Protein 8Q5J (pdb70)

Solvent-accessible surface area: 16264 Å² total; per-residue (Å²): 134,106,23,1,20,9,100,56,106,43,2,43,65,71,5,20,78,72,4,39,136,0,26,163,89,67,49,22,19,147,8,96,79,35,13,22,1,0,0,34,34,100,13,0,9,142,9,10,131,42,134,19,15,2,5,67,116,18,134,35,38,35,0,50,25,7,36,53,0,15,74,0,25,30,60,112,46,8,46,76,6,52,163,12,3,74,159,23,19,54,87,152,15,8,112,94,15,27,153,37,0,87,64,16,0,51,55,12,0,54,113,10,108,149,52,112,9,52,28,44,0,4,51,21,0,0,2,70,0,0,3,46,0,8,1,82,6,1,33,28,140,60,77,84,48,94,9,1,42,119,33,5,52,46,3,2,34,21,66,4,27,12,33,59,125,144,28,29,159,32,0,61,109,2,7,63,60,0,6,106,8,0,97,125,23,15,57,90,19,100,83,203,104,36,170,7,0,0,18,15,2,16,46,3,45,97,122,68,102,9,76,70,79,8,0,1,25,5,0,5,13,15,1,8,67,13,2,29,37,9,16,6,2,0,1,20,0,0,68,8,4,22,88,80,96,104,2,8,35,6,0,89,88,74,79,139,19,47,70,4,0,7,5,0,3,6,0,15,15,1,7,45,4,4,31,41,21,27,1,60,96,103,8,111,5,57,162,48,78,0,60,51,52,42,19,0,0,0,0,3,3,0,0,0,23,3,76,135,56,6,78,98,19,95,60,23,54,37,97,25,106,132,38,2,66,56,16,6,18,29,22,24,38,83,31,13,52,32,22,60,59,15,14,61,20,4,0,42,6,0,0,4,2,0,2,100,81,21,81,5,9,64,57,40,36,155,17,39,108,29,34,6,6,23,2,20,10,6,45,84,0,33,0,97,9,166

Nearest PDB structures (foldseek):
  8q5j-assembly1_A  TM=1.003E+00  e=3.230E-65  Streptomyces scabiei
  2wiv-assembly1_A  TM=9.732E-01  e=3.817E-35  Rhodococcus
  3ejb-assembly2_D  TM=9.139E-01  e=1.635E-27  Bacillus subtilis
  3ejb-assembly4_H  TM=9.217E-01  e=3.614E-26  Bacillus subtilis
  3buj-assembly1_A  TM=8.946E-01  e=4.585E-26  Micromonospora echinospora

InterPro domains:
  IPR001128 Cytochrome P450 [PF00067] (273-371)
  IPR002397 Cytochrome P450, B-class [PR00359] (85-96)
  IPR002397 Cytochrome P450, B-class [PR00359] (192-214)
  IPR002397 Cytochrome P450, B-class [PR00359] (272-283)
  IPR002397 Cytochrome P450, B-class [PR00359] (289-316)
  IPR002397 Cytochrome P450, B-class [PR00359] (317-332)
  IPR002397 Cytochrome P450, B-class [PR00359] (340-349)
  IPR002397 Cytochrome P450, B-class [PR00359] (349-360)
  IPR017972 Cytochrome P450, conserved site [PS00086] (342-351)
  IPR036396 Cytochrome P450 superfamily [G3DSA:1.10.630.10] (8-398)
  IPR036396 Cytochrome P450 superfamily [SSF48264] (16-398)

Organism: Streptomyces scabiei (NCBI:txid1930)

Radius of gyration: 20.54 Å; Cα contacts (8 Å, |Δi|>4): 647; chains: 1; bounding box: 56×46×61 Å

Sequence (386 aa):
EDLLPFRDPGFRADPYPYYARLRQEHPVYRHPVGLYVVSHYEDVARLIRNPSLSVQQLDFGPAAPIHHTMLGKDAPDHTRLRRITNRWFTPKAVEEWSKVMRACCVEAVLDEVEKGDGTLDAADGLSLKCTFETTCHIFGIEPTEMDAIQ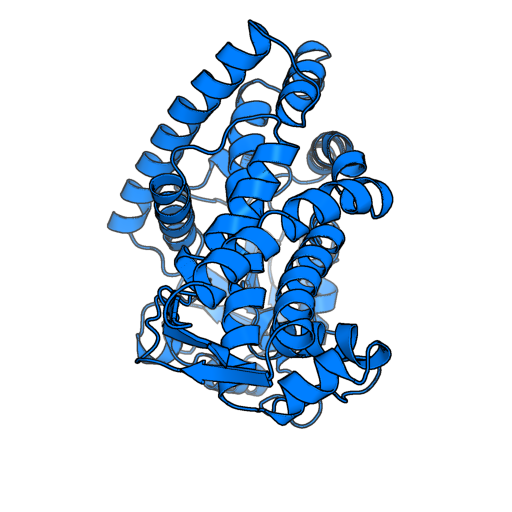RKTYEIGLSLGPGGNDEEARATTEAFAWFAEHIRRLVADKRARPGEGLIDAFIAAQDEGRMTEEEVVYSIFLFFAVGHLDVKHLINHGIWLMTQRPELFAAYRDEPEARPGIINEILRIDTPESMVVRLTTQDTVIGDTTVPAGEALALLIASANRDPEVFADPDTFDHTRPLAASQHLAFGSGMHGCAGQVLARAEADIVFSSIVNRFSGVELAGEPAYAHTEFLRTITHLPVRFR

Foldseek 3Di:
DVLQPFFDPVCLVPVQVSLVVCVVPPCFDQDPLFATEHFALVLLQVVLADLQWAQQPDCLQLVNLCCLALLRGHPPLVVLRLVLCLVCADLVNLVVLLVQLLVQQLVLVVVCVVDQQKDFCQVSPQQVSLLCSLCVQQPHGDDPSVLLVVLLVLLVLSNDSPRDDVSSVSNNVSLVVQLVVQVVVLVVCVVPPDDHSLNSLVVCVVVVSHPPSSSSVNSSVSSNVSRQLLSVLQQQLQVVQQVCVVSLVCLAPPVVLLLLSSLLSCLQAQFFQWDKTFGQAFDDRPPDTDHHGGMYTSGLNSNSQHCVVPPVSNDRDSPDPPSNVSRQSQHDHSPRHSNVSNSSSSSSSNSNSQSVPFVGKHFPDDWDWDGGSTGTGTPTTMMGTD

Structure (mmCIF, N/CA/C/O backbone):
data_8Q5J
#
_entry.id   8Q5J
#
_cell.length_a   121.270
_cell.length_b   46.890
_cell.length_c   75.730
_cell.angle_alpha   90.00
_cell.angle_beta   90.00
_cell.angle_gamma   90.00
#
_symmetry.space_group_name_H-M   'P 21 21 2'
#
loop_
_entity.id
_entity.type
_entity.pdbx_description
1 polymer 'Cytochrome P450 107B1'
2 non-polymer 'PROTOPORPHYRIN IX CONTAINING FE'
3 non-polymer 'MAGNESIUM ION'
4 water water
#
loop_
_atom_site.group_PDB
_atom_site.id
_atom_site.type_symbol
_atom_site.label_atom_id
_atom_site.label_alt_id
_atom_site.label_comp_id
_atom_site.label_asym_id
_atom_site.label_entity_id
_atom_site.label_seq_id
_atom_site.pdbx_PDB_ins_code
_atom_site.Cartn_x
_atom_site.Cartn_y
_atom_site.Cartn_z
_atom_site.occupancy
_atom_site.B_iso_or_equiv
_atom_site.auth_seq_id
_atom_site.auth_comp_id
_atom_site.auth_asym_id
_atom_site.auth_atom_id
_atom_site.pdbx_PDB_model_num
ATOM 1 N N . GLU A 1 13 ? 9.642 18.054 -32.527 1.00 60.08 13 GLU A N 1
ATOM 2 C CA . GLU A 1 13 ? 8.872 17.540 -31.372 1.00 44.42 13 GLU A CA 1
ATOM 3 C C . GLU A 1 13 ? 7.748 16.657 -31.885 1.00 43.06 13 GLU A C 1
ATOM 4 O O . GLU A 1 13 ? 7.984 15.469 -32.058 1.00 29.49 13 GLU A O 1
ATOM 10 N N . ASP A 1 14 ? 6.572 17.255 -32.078 1.00 43.91 14 ASP A N 1
ATOM 11 C CA . ASP A 1 14 ? 5.371 16.540 -32.587 1.00 42.33 14 ASP A CA 1
ATOM 12 C C . ASP A 1 14 ? 5.177 15.182 -31.901 1.00 30.53 14 ASP A C 1
ATOM 13 O O . ASP A 1 14 ? 4.813 15.193 -30.734 1.00 28.23 14 ASP A O 1
ATOM 18 N N . LEU A 1 15 ? 5.367 14.070 -32.619 1.00 26.81 15 LEU A N 1
ATOM 19 C CA . LEU A 1 15 ? 4.999 12.774 -31.979 1.00 24.60 15 LEU A CA 1
ATOM 20 C C . LEU A 1 15 ? 6.125 12.243 -31.087 1.00 22.27 15 LEU A C 1
ATOM 21 O O . LEU A 1 15 ? 5.908 11.243 -30.425 1.00 21.55 15 LEU A O 1
ATOM 26 N N . LEU A 1 16 ? 7.281 12.890 -31.114 1.00 20.79 16 LEU A N 1
ATOM 27 C CA . LEU A 1 16 ? 8.391 12.497 -30.211 1.00 19.97 16 LEU A CA 1
ATOM 28 C C . LEU A 1 16 ? 9.057 13.776 -29.688 1.00 19.91 16 LEU A C 1
ATOM 29 O O . LEU A 1 16 ? 10.127 14.132 -30.173 1.00 21.21 16 LEU A O 1
ATOM 34 N N . PRO A 1 17 ? 8.436 14.474 -28.722 1.00 19.01 17 PRO A N 1
ATOM 35 C CA . PRO A 1 17 ? 8.955 15.757 -28.210 1.00 18.35 17 PRO A CA 1
ATOM 36 C C . PRO A 1 17 ? 10.143 15.504 -27.265 1.00 17.20 17 PRO A C 1
ATOM 37 O O . PRO A 1 17 ? 9.965 15.473 -26.085 1.00 17.67 17 PRO A O 1
ATOM 41 N N . PHE A 1 18 ? 11.339 15.408 -27.837 1.00 18.50 18 PHE A N 1
ATOM 42 C CA . PHE A 1 18 ? 12.549 14.971 -27.088 1.00 18.62 18 PHE A CA 1
ATOM 43 C C . PHE A 1 18 ? 12.814 15.713 -25.773 1.00 20.04 18 PHE A C 1
ATOM 44 O O . PHE A 1 18 ? 13.259 15.076 -24.834 1.00 19.91 18 PHE A O 1
ATOM 52 N N . ARG A 1 19 ? 12.551 17.013 -25.733 1.00 18.58 19 ARG A N 1
ATOM 53 C CA . ARG A 1 19 ? 12.928 17.802 -24.524 1.00 21.65 19 ARG A CA 1
ATOM 54 C C . ARG A 1 19 ? 11.757 17.938 -23.547 1.00 22.72 19 ARG A C 1
ATOM 55 O O . ARG A 1 19 ? 11.959 18.468 -22.467 1.00 22.78 19 ARG A O 1
ATOM 63 N N . ASP A 1 20 ? 10.591 17.443 -23.939 1.00 23.41 20 ASP A N 1
ATOM 64 C CA . ASP A 1 20 ? 9.396 17.554 -23.072 1.00 21.17 20 ASP A CA 1
ATOM 65 C C . ASP A 1 20 ? 9.580 16.698 -21.813 1.00 20.68 20 ASP A C 1
ATOM 66 O O . ASP A 1 20 ? 9.907 15.530 -21.916 1.00 19.18 20 ASP A O 1
ATOM 71 N N . PRO A 1 21 ? 9.350 17.272 -20.621 1.00 21.55 21 PRO A N 1
ATOM 72 C CA . PRO A 1 21 ? 9.511 16.523 -19.382 1.00 22.01 21 PRO A CA 1
ATOM 73 C C . PRO A 1 21 ? 8.584 15.300 -19.253 1.00 20.66 21 PRO A C 1
ATOM 74 O O . PRO A 1 21 ? 8.995 14.320 -18.714 1.00 21.50 21 PRO A O 1
ATOM 78 N N . GLY A 1 22 ? 7.365 15.397 -19.768 1.00 20.36 22 GLY A N 1
ATOM 79 C CA . GLY A 1 22 ? 6.446 14.249 -19.691 1.00 20.87 22 GLY A CA 1
ATOM 80 C C . GLY A 1 22 ? 6.935 13.096 -20.546 1.00 18.21 22 GLY A C 1
ATOM 81 O O . GLY A 1 22 ? 6.898 11.958 -20.097 1.00 20.12 22 GLY A O 1
ATOM 82 N N . PHE A 1 23 ? 7.392 13.422 -21.745 1.00 18.65 23 PHE A N 1
ATOM 83 C CA . PHE A 1 23 ? 7.965 12.402 -22.648 1.00 18.01 23 PHE A CA 1
ATOM 84 C C . PHE A 1 23 ? 9.198 11.747 -22.013 1.00 17.18 23 PHE A C 1
ATOM 85 O O . PHE A 1 23 ? 9.340 10.542 -22.083 1.00 17.68 23 PHE A O 1
ATOM 93 N N . ARG A 1 24 ? 10.064 12.559 -21.425 1.00 17.25 24 ARG A N 1
ATOM 94 C CA . ARG A 1 24 ? 11.317 12.029 -20.833 1.00 17.63 24 ARG A CA 1
ATOM 95 C C . ARG A 1 24 ? 10.998 11.122 -19.636 1.00 18.13 24 ARG A C 1
ATOM 96 O O . ARG A 1 24 ? 11.686 10.133 -19.451 1.00 17.56 24 ARG A O 1
ATOM 104 N N . ALA A 1 25 ? 9.966 11.471 -18.882 1.00 17.88 25 ALA A N 1
ATOM 105 C CA . ALA A 1 25 ? 9.577 10.647 -17.718 1.00 18.94 25 ALA A CA 1
ATOM 106 C C . ALA A 1 25 ? 8.996 9.310 -18.185 1.00 20.66 25 ALA A C 1
ATOM 107 O O . ALA A 1 25 ? 9.320 8.287 -17.588 1.00 20.98 25 ALA A O 1
ATOM 109 N N . ASP A 1 26 ? 8.159 9.353 -19.216 1.00 17.58 26 ASP A N 1
ATOM 110 C CA . ASP A 1 26 ? 7.466 8.129 -19.672 1.00 17.73 26 ASP A CA 1
ATOM 111 C C . ASP A 1 26 ? 7.264 8.194 -21.190 1.00 17.11 26 ASP A C 1
ATOM 112 O O . ASP A 1 26 ? 6.219 8.629 -21.644 1.00 17.63 26 ASP A O 1
ATOM 117 N N . PRO A 1 27 ? 8.276 7.798 -21.969 1.00 16.69 27 PRO A N 1
ATOM 118 C CA . PRO A 1 27 ? 8.172 7.873 -23.418 1.00 16.20 27 PRO A CA 1
ATOM 119 C C . PRO A 1 27 ? 7.430 6.691 -24.049 1.00 17.06 27 PRO A C 1
ATOM 120 O O . PRO A 1 27 ? 7.078 6.762 -25.184 1.00 17.93 27 PRO A O 1
ATOM 124 N N . TYR A 1 28 ? 7.169 5.672 -23.253 1.00 17.54 28 TYR A N 1
ATOM 125 C CA . TYR A 1 28 ? 6.605 4.420 -23.815 1.00 18.20 28 TYR A CA 1
ATOM 126 C C . TYR A 1 28 ? 5.257 4.625 -24.529 1.00 16.21 28 TYR A C 1
ATOM 127 O O . TYR A 1 28 ? 5.089 4.048 -25.588 1.00 16.08 28 TYR A O 1
ATOM 136 N N . PRO A 1 29 ? 4.306 5.423 -24.015 1.00 15.76 29 PRO A N 1
ATOM 137 C CA . PRO A 1 29 ? 3.056 5.617 -24.743 1.00 16.71 29 PRO A CA 1
ATOM 138 C C . PRO A 1 29 ? 3.272 6.347 -26.076 1.00 15.86 29 PRO A C 1
ATOM 139 O O . PRO A 1 29 ? 2.541 6.127 -26.991 1.00 17.06 29 PRO A O 1
ATOM 143 N N . TYR A 1 30 ? 4.311 7.171 -26.130 1.00 16.60 30 TYR A N 1
ATOM 144 C CA . TYR A 1 30 ? 4.618 7.865 -27.406 1.00 16.08 30 TYR A CA 1
ATOM 145 C C . TYR A 1 30 ? 5.119 6.856 -28.437 1.00 15.70 30 TYR A C 1
ATOM 146 O O . TYR A 1 30 ? 4.753 6.953 -29.592 1.00 15.98 30 TYR A O 1
ATOM 155 N N . TYR A 1 31 ? 5.968 5.934 -27.991 1.00 16.62 31 TYR A N 1
ATOM 156 C CA . TYR A 1 31 ? 6.476 4.877 -28.889 1.00 16.07 31 TYR A CA 1
ATOM 157 C C . TYR A 1 31 ? 5.313 4.015 -29.396 1.00 14.97 31 TYR A C 1
ATOM 158 O O . TYR A 1 31 ? 5.284 3.652 -30.554 1.00 16.46 31 TYR A O 1
ATOM 167 N N . ALA A 1 32 ? 4.371 3.731 -28.504 1.00 16.61 32 ALA A N 1
ATOM 168 C CA . ALA A 1 32 ? 3.241 2.861 -28.894 1.00 17.11 32 ALA A CA 1
ATOM 169 C C . ALA A 1 32 ? 2.393 3.528 -29.982 1.00 16.54 32 ALA A C 1
ATOM 170 O O . ALA A 1 32 ? 1.984 2.847 -30.899 1.00 15.29 32 ALA A O 1
ATOM 172 N N . ARG A 1 33 ? 2.133 4.823 -29.827 1.00 16.08 33 ARG A N 1
ATOM 173 C CA . ARG A 1 33 ? 1.384 5.558 -30.871 1.00 17.40 33 ARG A CA 1
ATOM 174 C C . ARG A 1 33 ? 2.157 5.573 -32.198 1.00 17.16 33 ARG A C 1
ATOM 175 O O . ARG A 1 33 ? 1.541 5.449 -33.236 1.00 17.32 33 ARG A O 1
ATOM 183 N N . LEU A 1 34 ? 3.483 5.745 -32.133 1.00 16.27 34 LEU A N 1
ATOM 184 C CA . LEU A 1 34 ? 4.300 5.729 -33.375 1.00 16.89 34 LEU A CA 1
ATOM 185 C C . LEU A 1 34 ? 4.203 4.353 -34.040 1.00 16.85 34 LEU A C 1
ATOM 186 O O . LEU A 1 34 ? 4.036 4.288 -35.243 1.00 16.75 34 LEU A O 1
ATOM 191 N N . ARG A 1 35 ? 4.357 3.303 -33.245 1.00 15.42 35 ARG A N 1
ATOM 192 C CA . ARG A 1 35 ? 4.320 1.947 -33.839 1.00 15.53 35 ARG A CA 1
ATOM 193 C C . ARG A 1 35 ? 2.973 1.754 -34.544 1.00 16.64 35 ARG A C 1
ATOM 194 O O . ARG A 1 35 ? 2.916 1.094 -35.559 1.00 17.88 35 ARG A O 1
ATOM 202 N N . GLN A 1 36 ? 1.921 2.326 -33.983 1.00 16.86 36 GLN A N 1
ATOM 203 C CA . GLN A 1 36 ? 0.584 2.079 -34.575 1.00 18.01 36 GLN A CA 1
ATOM 204 C C . GLN A 1 36 ? 0.379 2.936 -35.825 1.00 17.82 36 GLN A C 1
ATOM 205 O O . GLN A 1 36 ? -0.098 2.405 -36.812 1.00 20.37 36 GLN A O 1
ATOM 211 N N . GLU A 1 37 ? 0.783 4.198 -35.776 1.00 17.48 37 GLU A N 1
ATOM 212 C CA . GLU A 1 37 ? 0.441 5.131 -36.877 1.00 19.53 37 GLU A CA 1
ATOM 213 C C . GLU A 1 37 ? 1.592 5.383 -37.855 1.00 20.24 37 GLU A C 1
ATOM 214 O O . GLU A 1 37 ? 1.304 5.539 -39.038 1.00 21.00 37 GLU A O 1
ATOM 220 N N . HIS A 1 38 ? 2.824 5.441 -37.366 1.00 18.95 38 HIS A N 1
ATOM 221 C CA . HIS A 1 38 ? 3.960 5.828 -38.244 1.00 20.00 38 HIS A CA 1
ATOM 222 C C . HIS A 1 38 ? 5.198 4.986 -37.920 1.00 19.48 38 HIS A C 1
ATOM 223 O O . HIS A 1 38 ? 6.117 5.495 -37.278 1.00 18.99 38 HIS A O 1
ATOM 230 N N . PRO A 1 39 ? 5.239 3.719 -38.366 1.00 20.02 39 PRO A N 1
ATOM 231 C CA . PRO A 1 39 ? 6.364 2.821 -38.074 1.00 22.34 39 PRO A CA 1
ATOM 232 C C . PRO A 1 39 ? 7.689 3.420 -38.563 1.00 19.70 39 PRO A C 1
ATOM 233 O O . PRO A 1 39 ? 8.696 3.108 -38.001 1.00 18.92 39 PRO A O 1
ATOM 237 N N . VAL A 1 40 ? 7.634 4.222 -39.617 1.00 18.01 40 VAL A N 1
ATOM 238 C CA . VAL A 1 40 ? 8.833 4.975 -40.074 1.00 17.72 40 VAL A CA 1
ATOM 239 C C . VAL A 1 40 ? 8.398 6.439 -40.050 1.00 20.33 40 VAL A C 1
ATOM 240 O O . VAL A 1 40 ? 7.627 6.830 -40.919 1.00 23.99 40 VAL A O 1
ATOM 244 N N . TYR A 1 41 ? 8.849 7.176 -39.051 1.00 18.40 41 TYR A N 1
ATOM 245 C CA . TYR A 1 41 ? 8.332 8.543 -38.839 1.00 19.09 41 TYR A CA 1
ATOM 246 C C . TYR A 1 41 ? 9.395 9.578 -39.179 1.00 19.39 41 TYR A C 1
ATOM 247 O O . TYR A 1 41 ? 10.491 9.525 -38.641 1.00 18.84 41 TYR A O 1
ATOM 256 N N . ARG A 1 42 ? 9.036 10.496 -40.067 1.00 21.13 42 ARG A N 1
ATOM 257 C CA . ARG A 1 42 ? 9.974 11.581 -40.437 1.00 24.59 42 ARG A CA 1
ATOM 258 C C . ARG A 1 42 ? 9.884 12.676 -39.375 1.00 26.10 42 ARG A C 1
ATOM 259 O O . ARG A 1 42 ? 8.923 13.437 -39.396 1.00 26.22 42 ARG A O 1
ATOM 267 N N . HIS A 1 43 ? 10.849 12.705 -38.467 1.00 21.63 43 HIS A N 1
ATOM 268 C CA . HIS A 1 43 ? 10.803 13.677 -37.351 1.00 21.63 43 HIS A CA 1
ATOM 269 C C . HIS A 1 43 ? 11.311 15.036 -37.822 1.00 27.27 43 HIS A C 1
ATOM 270 O O . HIS A 1 43 ? 12.241 15.095 -38.622 1.00 25.20 43 HIS A O 1
ATOM 277 N N . PRO A 1 44 ? 10.724 16.139 -37.318 1.00 34.71 44 PRO A N 1
ATOM 278 C CA . PRO A 1 44 ? 11.219 17.484 -37.644 1.00 39.78 44 PRO A CA 1
ATOM 279 C C . PRO A 1 44 ? 12.727 17.754 -37.547 1.00 35.00 44 PRO A C 1
ATOM 280 O O . PRO A 1 44 ? 13.264 18.554 -38.309 1.00 32.87 44 PRO A O 1
ATOM 284 N N . VAL A 1 45 ? 13.417 17.090 -36.615 1.00 28.56 45 VAL A N 1
ATOM 285 C CA . VAL A 1 45 ? 14.858 17.244 -36.457 1.00 25.92 45 VAL A CA 1
ATOM 286 C C . VAL A 1 45 ? 15.647 16.697 -37.669 1.00 23.52 45 VAL A C 1
ATOM 287 O O . VAL A 1 45 ? 16.870 16.855 -37.756 1.00 24.64 45 VAL A O 1
ATOM 291 N N . GLY A 1 46 ? 15.013 15.911 -38.539 1.00 21.74 46 GLY A N 1
ATOM 292 C CA . GLY A 1 46 ? 15.660 15.369 -39.738 1.00 21.78 46 GLY A CA 1
ATOM 293 C C . GLY A 1 46 ? 16.116 13.913 -39.577 1.00 22.77 46 GLY A C 1
ATOM 294 O O . GLY A 1 46 ? 17.160 13.472 -40.100 1.00 29.52 46 GLY A O 1
ATOM 295 N N . LEU A 1 47 ? 15.409 13.190 -38.709 1.00 20.94 47 LEU A N 1
ATOM 296 C CA . LEU A 1 47 ? 15.649 11.765 -38.444 1.00 19.59 47 LEU A CA 1
ATOM 297 C C . LEU A 1 47 ? 14.416 11.015 -38.921 1.00 20.51 47 LEU A C 1
ATOM 298 O O . LEU A 1 47 ? 13.297 11.466 -38.674 1.00 22.75 47 LEU A O 1
ATOM 303 N N . TYR A 1 48 ? 14.635 9.855 -39.525 1.00 17.21 48 TYR A N 1
ATOM 304 C CA . TYR A 1 48 ? 13.591 8.882 -39.723 1.00 17.09 48 TYR A CA 1
ATOM 305 C C . TYR A 1 48 ? 13.616 7.933 -38.524 1.00 17.53 48 TYR A C 1
ATOM 306 O O . TYR A 1 48 ? 14.563 7.169 -38.348 1.00 18.87 48 TYR A O 1
ATOM 315 N N . VAL A 1 49 ? 12.538 7.935 -37.759 1.00 16.32 49 VAL A N 1
ATOM 316 C CA . VAL A 1 49 ? 12.456 7.143 -36.534 1.00 16.52 49 VAL A CA 1
ATOM 317 C C . VAL A 1 49 ? 11.767 5.814 -36.807 1.00 16.63 49 VAL A C 1
ATOM 318 O O . VAL A 1 49 ? 10.635 5.782 -37.313 1.00 17.10 49 VAL A O 1
ATOM 322 N N . VAL A 1 50 ? 12.435 4.723 -36.429 1.00 15.29 50 VAL A N 1
ATOM 323 C CA . VAL A 1 50 ? 12.013 3.377 -36.735 1.00 15.24 50 VAL A CA 1
ATOM 324 C C . VAL A 1 50 ? 11.636 2.695 -35.427 1.00 15.56 50 VAL A C 1
ATOM 325 O O . VAL A 1 50 ? 12.493 2.542 -34.558 1.00 15.42 50 VAL A O 1
ATOM 329 N N . SER A 1 51 ? 10.362 2.299 -35.292 1.00 14.50 51 SER A N 1
ATOM 330 C CA . SER A 1 51 ? 9.833 1.911 -33.984 1.00 14.38 51 SER A CA 1
ATOM 331 C C . SER A 1 51 ? 9.476 0.426 -33.809 1.00 14.35 51 SER A C 1
ATOM 332 O O . SER A 1 51 ? 9.331 -0.024 -32.674 1.00 14.58 51 SER A O 1
ATOM 335 N N . HIS A 1 52 ? 9.289 -0.333 -34.889 1.00 14.30 52 HIS A N 1
ATOM 336 C CA . HIS A 1 52 ? 8.964 -1.755 -34.761 1.00 15.05 52 HIS A CA 1
ATOM 337 C C . HIS A 1 52 ? 10.200 -2.614 -34.541 1.00 16.81 52 HIS A C 1
ATOM 338 O O . HIS A 1 52 ? 11.214 -2.458 -35.197 1.00 16.41 52 HIS A O 1
ATOM 345 N N . TYR A 1 53 ? 10.037 -3.660 -33.730 1.00 15.50 53 TYR A N 1
ATOM 346 C CA . TYR A 1 53 ? 11.080 -4.626 -33.494 1.00 15.75 53 TYR A CA 1
ATOM 347 C C . TYR A 1 53 ? 11.608 -5.201 -34.794 1.00 17.47 53 TYR A C 1
ATOM 348 O O . TYR A 1 53 ? 12.813 -5.197 -35.000 1.00 16.23 53 TYR A O 1
ATOM 357 N N . GLU A 1 54 ? 10.732 -5.658 -35.693 1.00 16.57 54 GLU A N 1
ATOM 358 C CA . GLU A 1 54 ? 11.192 -6.376 -36.878 1.00 22.06 54 GLU A CA 1
ATOM 359 C C . GLU A 1 54 ? 12.091 -5.459 -37.700 1.00 19.47 54 GLU A C 1
ATOM 360 O O . GLU A 1 54 ? 13.136 -5.854 -38.200 1.00 20.56 54 GLU A O 1
ATOM 366 N N . ASP A 1 55 ? 11.716 -4.184 -37.799 1.00 17.81 55 ASP A N 1
ATOM 367 C CA . ASP A 1 55 ? 12.488 -3.254 -38.625 1.00 18.79 55 ASP A CA 1
ATOM 368 C C . ASP A 1 55 ? 13.779 -2.823 -37.936 1.00 16.95 55 ASP A C 1
ATOM 369 O O . ASP A 1 55 ? 14.820 -2.714 -38.585 1.00 19.43 55 ASP A O 1
ATOM 374 N N . VAL A 1 56 ? 13.721 -2.598 -36.623 1.00 17.39 56 VAL A N 1
ATOM 375 C CA . VAL A 1 56 ? 14.921 -2.244 -35.893 1.00 17.06 56 VAL A CA 1
ATOM 376 C C . VAL A 1 56 ? 15.927 -3.383 -35.974 1.00 17.63 56 VAL A C 1
ATOM 377 O O . VAL A 1 56 ? 17.143 -3.149 -36.213 1.00 18.76 56 VAL A O 1
ATOM 381 N N . ALA A 1 57 ? 15.464 -4.611 -35.711 1.00 17.86 57 ALA A N 1
ATOM 382 C CA . ALA A 1 57 ? 16.338 -5.769 -35.723 1.00 19.20 57 ALA A CA 1
ATOM 383 C C . ALA A 1 57 ? 17.032 -5.940 -37.076 1.00 20.24 57 ALA A C 1
ATOM 384 O O . ALA A 1 57 ? 18.237 -6.209 -37.111 1.00 22.71 57 ALA A O 1
ATOM 386 N N . ARG A 1 58 ? 16.318 -5.741 -38.183 1.00 17.80 58 ARG A N 1
ATOM 387 C CA . ARG A 1 58 ? 16.921 -5.898 -39.501 1.00 20.33 58 ARG A CA 1
ATOM 388 C C . ARG A 1 58 ? 17.917 -4.768 -39.760 1.00 20.05 58 ARG A C 1
ATOM 389 O O . ARG A 1 58 ? 19.009 -4.986 -40.276 1.00 20.77 58 ARG A O 1
ATOM 397 N N . LEU A 1 59 ? 17.539 -3.544 -39.440 1.00 18.77 59 LEU A N 1
ATOM 398 C CA . LEU A 1 59 ? 18.360 -2.414 -39.802 1.00 18.83 59 LEU A CA 1
ATOM 399 C C . LEU A 1 59 ? 19.646 -2.380 -38.984 1.00 18.78 59 LEU A C 1
ATOM 400 O O . LEU A 1 59 ? 20.701 -2.000 -39.488 1.00 19.84 59 LEU A O 1
ATOM 405 N N . ILE A 1 60 ? 19.580 -2.751 -37.713 1.00 17.88 60 ILE A N 1
ATOM 406 C CA . ILE A 1 60 ? 20.774 -2.619 -36.899 1.00 17.75 60 ILE A CA 1
ATOM 407 C C . ILE A 1 60 ? 21.822 -3.649 -37.369 1.00 18.53 60 ILE A C 1
ATOM 408 O O . ILE A 1 60 ? 22.978 -3.525 -37.049 1.00 20.14 60 ILE A O 1
ATOM 413 N N . ARG A 1 61 ? 21.438 -4.644 -38.166 1.00 19.32 61 ARG A N 1
ATOM 414 C CA . ARG A 1 61 ? 22.341 -5.628 -38.752 1.00 22.46 61 ARG A CA 1
ATOM 415 C C . ARG A 1 61 ? 22.643 -5.365 -40.216 1.00 24.11 61 ARG A C 1
ATOM 416 O O . ARG A 1 61 ? 23.376 -6.127 -40.846 1.00 24.16 61 ARG A O 1
ATOM 424 N N . ASN A 1 62 ? 22.162 -4.240 -40.741 1.00 18.32 62 ASN A N 1
ATOM 425 C CA . ASN A 1 62 ? 22.316 -3.969 -42.154 1.00 19.86 62 ASN A CA 1
ATOM 426 C C . ASN A 1 62 ? 23.662 -3.298 -42.348 1.00 18.97 62 ASN A C 1
ATOM 427 O O . ASN A 1 62 ? 23.869 -2.190 -41.855 1.00 17.44 62 ASN A O 1
ATOM 432 N N . PRO A 1 63 ? 24.601 -3.897 -43.115 1.00 20.16 63 PRO A N 1
ATOM 433 C CA . PRO A 1 63 ? 25.957 -3.367 -43.177 1.00 21.79 63 PRO A CA 1
ATOM 434 C C . PRO A 1 63 ? 26.076 -2.096 -44.018 1.00 19.53 63 PRO A C 1
ATOM 435 O O . PRO A 1 63 ? 27.123 -1.439 -44.006 1.00 19.32 63 PRO A O 1
ATOM 439 N N . SER A 1 64 ? 24.992 -1.722 -44.715 1.00 17.11 64 SER A N 1
ATOM 440 C CA . SER A 1 64 ? 25.015 -0.534 -45.550 1.00 17.87 64 SER A CA 1
ATOM 441 C C . SER A 1 64 ? 24.774 0.725 -44.718 1.00 19.28 64 SER A C 1
ATOM 442 O O . SER A 1 64 ? 24.995 1.825 -45.197 1.00 22.03 64 SER A O 1
ATOM 445 N N . LEU A 1 65 ? 24.303 0.582 -43.474 1.00 16.89 65 LEU A N 1
ATOM 446 C CA . LEU A 1 65 ? 24.122 1.765 -42.649 1.00 17.68 65 LEU A CA 1
ATOM 447 C C . LEU A 1 65 ? 25.483 2.144 -42.085 1.00 19.08 65 LEU A C 1
ATOM 448 O O . LEU A 1 65 ? 26.255 1.278 -41.651 1.00 22.56 65 LEU A O 1
ATOM 453 N N . SER A 1 66 ? 25.738 3.450 -42.055 1.00 17.25 66 SER A N 1
ATOM 454 C CA . SER A 1 66 ? 27.039 3.971 -41.642 1.00 16.75 66 SER A CA 1
ATOM 455 C C . SER A 1 66 ? 26.919 4.682 -40.293 1.00 15.47 66 SER A C 1
ATOM 456 O O . SER A 1 66 ? 25.931 5.385 -40.056 1.00 16.96 66 SER A O 1
ATOM 459 N N . VAL A 1 67 ? 27.944 4.579 -39.445 1.00 14.74 67 VAL A N 1
ATOM 460 C CA . VAL A 1 67 ? 28.133 5.531 -38.358 1.00 16.33 67 VAL A CA 1
ATOM 461 C C . VAL A 1 67 ? 29.273 6.506 -38.702 1.00 16.00 67 VAL A C 1
ATOM 462 O O . VAL A 1 67 ? 29.244 7.676 -38.285 1.00 19.44 67 VAL A O 1
ATOM 466 N N . GLN A 1 68 ? 30.244 6.087 -39.477 1.00 15.69 68 GLN A N 1
ATOM 467 C CA . GLN A 1 68 ? 31.431 6.910 -39.723 1.00 16.05 68 GLN A CA 1
ATOM 468 C C . GLN A 1 68 ? 31.068 8.200 -40.466 1.00 18.77 68 GLN A C 1
ATOM 469 O O . GLN A 1 68 ? 31.730 9.221 -40.272 1.00 19.21 68 GLN A O 1
ATOM 475 N N . GLN A 1 69 ? 30.040 8.131 -41.311 1.00 17.42 69 GLN A N 1
ATOM 476 C CA . GLN A 1 69 ? 29.625 9.292 -42.135 1.00 19.26 69 GLN A CA 1
ATOM 477 C C . GLN A 1 69 ? 28.573 10.149 -41.419 1.00 20.84 69 GLN A C 1
ATOM 478 O O . GLN A 1 69 ? 28.188 11.161 -41.981 1.00 21.59 69 GLN A O 1
ATOM 484 N N . LEU A 1 70 ? 28.125 9.751 -40.233 1.00 19.70 70 LEU A N 1
ATOM 485 C CA . LEU A 1 70 ? 27.212 10.600 -39.473 1.00 19.42 70 LEU A CA 1
ATOM 486 C C . LEU A 1 70 ? 27.941 11.772 -38.866 1.00 20.69 70 LEU A C 1
ATOM 487 O O . LEU A 1 70 ? 29.007 11.572 -38.267 1.00 20.17 70 LEU A O 1
ATOM 492 N N . ASP A 1 71 ? 27.267 12.923 -38.870 1.00 20.42 71 ASP A N 1
ATOM 493 C CA . ASP A 1 71 ? 27.718 14.114 -38.174 1.00 20.88 71 ASP A CA 1
ATOM 494 C C . ASP A 1 71 ? 27.363 13.972 -36.689 1.00 19.10 71 ASP A C 1
ATOM 495 O O . ASP A 1 71 ? 26.180 14.001 -36.330 1.00 21.29 71 ASP A O 1
ATOM 500 N N . PHE A 1 72 ? 28.388 13.780 -35.856 1.00 19.59 72 PHE A N 1
ATOM 501 C CA . PHE A 1 72 ? 28.218 13.668 -34.412 1.00 19.12 72 PHE A CA 1
ATOM 502 C C . PHE A 1 72 ? 28.294 15.047 -33.765 1.00 19.03 72 PHE A C 1
ATOM 503 O O . PHE A 1 72 ? 28.233 15.159 -32.528 1.00 18.85 72 PHE A O 1
ATOM 511 N N . GLY A 1 73 ? 28.415 16.101 -34.580 1.00 20.69 73 GLY A N 1
ATOM 512 C CA . GLY A 1 73 ? 28.504 17.450 -34.054 1.00 19.61 73 GLY A CA 1
ATOM 513 C C . GLY A 1 73 ? 29.584 17.601 -32.998 1.00 18.06 73 GLY A C 1
ATOM 514 O O . GLY A 1 73 ? 30.762 17.276 -33.196 1.00 17.08 73 GLY A O 1
ATOM 515 N N . PRO A 1 74 ? 29.225 18.061 -31.771 1.00 16.30 74 PRO A N 1
ATOM 516 C CA . PRO A 1 74 ? 30.235 18.253 -30.753 1.00 15.46 74 PRO A CA 1
ATOM 517 C C . PRO A 1 74 ? 30.855 16.955 -30.217 1.00 16.19 74 PRO A C 1
ATOM 518 O O . PRO A 1 74 ? 31.866 17.028 -29.537 1.00 17.25 74 PRO A O 1
ATOM 522 N N . ALA A 1 75 ? 30.243 15.796 -30.508 1.00 16.56 75 ALA A N 1
ATOM 523 C CA . ALA A 1 75 ? 30.774 14.505 -30.085 1.00 16.53 75 ALA A CA 1
ATOM 524 C C . ALA A 1 75 ? 31.612 13.848 -31.183 1.00 15.54 75 ALA A C 1
ATOM 525 O O . ALA A 1 75 ? 31.868 12.649 -31.120 1.00 16.29 75 ALA A O 1
ATOM 527 N N . ALA A 1 76 ? 32.092 14.633 -32.162 1.00 15.40 76 ALA A N 1
ATOM 528 C CA . ALA A 1 76 ? 32.954 14.152 -33.241 1.00 16.97 76 ALA A CA 1
ATOM 529 C C . ALA A 1 76 ? 34.076 13.212 -32.775 1.00 16.13 76 ALA A C 1
ATOM 530 O O . ALA A 1 76 ? 34.456 12.307 -33.522 1.00 16.19 76 ALA A O 1
ATOM 532 N N . PRO A 1 77 ? 34.748 13.398 -31.613 1.00 16.03 77 PRO A N 1
ATOM 533 C CA . PRO A 1 77 ? 35.843 12.495 -31.228 1.00 15.48 77 PRO A CA 1
ATOM 534 C C . PRO A 1 77 ? 35.456 11.040 -31.091 1.00 14.90 77 PRO A C 1
ATOM 535 O O . PRO A 1 77 ? 36.340 10.197 -31.132 1.00 15.79 77 PRO A O 1
ATOM 539 N N . ILE A 1 78 ? 34.142 10.753 -31.007 1.00 15.02 78 ILE A N 1
ATOM 540 C CA . ILE A 1 78 ? 33.741 9.352 -31.012 1.00 15.83 78 ILE A CA 1
ATOM 541 C C . ILE A 1 78 ? 34.107 8.679 -32.343 1.00 15.51 78 ILE A C 1
ATOM 542 O O . ILE A 1 78 ? 34.303 7.472 -32.403 1.00 14.75 78 ILE A O 1
ATOM 547 N N . HIS A 1 79 ? 34.314 9.454 -33.401 1.00 14.74 79 HIS A N 1
ATOM 548 C CA . HIS A 1 79 ? 34.814 8.886 -34.655 1.00 14.33 79 HIS A CA 1
ATOM 549 C C . HIS A 1 79 ? 36.259 8.365 -34.578 1.00 16.74 79 HIS A C 1
ATOM 550 O O . HIS A 1 79 ? 36.722 7.683 -35.529 1.00 17.40 79 HIS A O 1
ATOM 557 N N . HIS A 1 80 ? 36.989 8.615 -33.472 1.00 14.39 80 HIS A N 1
ATOM 558 C CA . HIS A 1 80 ? 38.304 8.021 -33.260 1.00 16.34 80 HIS A CA 1
ATOM 559 C C . HIS A 1 80 ? 38.192 6.738 -32.419 1.00 18.27 80 HIS A C 1
ATOM 560 O O . HIS A 1 80 ? 39.180 6.289 -31.831 1.00 19.15 80 HIS A O 1
ATOM 567 N N . THR A 1 81 ? 36.983 6.173 -32.315 1.00 16.00 81 THR A N 1
ATOM 568 C CA . THR A 1 81 ? 36.761 4.960 -31.559 1.00 14.81 81 THR A CA 1
ATOM 569 C C . THR A 1 81 ? 35.970 3.972 -32.405 1.00 15.41 81 THR A C 1
ATOM 570 O O . THR A 1 81 ? 35.370 4.351 -33.409 1.00 15.27 81 THR A O 1
ATOM 574 N N . MET A 1 82 ? 35.914 2.720 -31.959 1.00 15.91 82 MET A N 1
ATOM 575 C CA . MET A 1 82 ? 35.166 1.728 -32.741 1.00 14.60 82 MET A CA 1
ATOM 576 C C . MET A 1 82 ? 33.703 2.138 -32.924 1.00 16.23 82 MET A C 1
ATOM 577 O O . MET A 1 82 ? 33.094 1.815 -33.967 1.00 16.38 82 MET A O 1
ATOM 582 N N . LEU A 1 83 ? 33.140 2.867 -31.933 1.00 14.44 83 LEU A N 1
ATOM 583 C CA . LEU A 1 83 ? 31.734 3.217 -31.932 1.00 15.00 83 LEU A CA 1
ATOM 584 C C . LEU A 1 83 ? 31.404 4.166 -33.065 1.00 15.61 83 LEU A C 1
ATOM 585 O O . LEU A 1 83 ? 30.234 4.251 -33.456 1.00 17.77 83 LEU A O 1
ATOM 590 N N . GLY A 1 84 ? 32.402 4.908 -33.530 1.00 15.07 84 GLY A N 1
ATOM 591 C CA . GLY A 1 84 ? 32.228 5.896 -34.564 1.00 15.27 84 GLY A CA 1
ATOM 592 C C . GLY A 1 84 ? 32.879 5.524 -35.881 1.00 14.81 84 GLY A C 1
ATOM 593 O O . GLY A 1 84 ? 32.976 6.378 -36.750 1.00 16.10 84 GLY A O 1
ATOM 594 N N . LYS A 1 85 ? 33.224 4.249 -36.104 1.00 15.66 85 LYS A N 1
ATOM 595 C CA . LYS A 1 85 ? 33.869 3.807 -37.327 1.00 16.13 85 LYS A CA 1
ATOM 596 C C . LYS A 1 85 ? 33.063 2.727 -38.042 1.00 15.31 85 LYS A C 1
ATOM 597 O O . LYS A 1 85 ? 32.349 1.955 -37.409 1.00 15.16 85 LYS A O 1
ATOM 603 N N . ASP A 1 86 ? 33.158 2.756 -39.382 1.00 15.38 86 ASP A N 1
ATOM 604 C CA . ASP A 1 86 ? 32.700 1.675 -40.217 1.00 15.85 86 ASP A CA 1
ATOM 605 C C . ASP A 1 86 ? 33.839 0.709 -40.500 1.00 18.03 86 ASP A C 1
ATOM 606 O O . ASP A 1 86 ? 34.992 1.003 -40.225 1.00 16.26 86 ASP A O 1
ATOM 611 N N . ALA A 1 87 ? 33.477 -0.467 -41.040 1.00 18.37 87 ALA A N 1
ATOM 612 C CA . ALA A 1 87 ? 34.512 -1.409 -41.442 1.00 21.05 87 ALA A CA 1
ATOM 613 C C . ALA A 1 87 ? 35.257 -0.838 -42.640 1.00 22.85 87 ALA A C 1
ATOM 614 O O . ALA A 1 87 ? 34.651 -0.156 -43.457 1.00 24.95 87 ALA A O 1
ATOM 616 N N . PRO A 1 88 ? 36.569 -1.090 -42.818 1.00 20.67 88 PRO A N 1
ATOM 617 C CA . PRO A 1 88 ? 37.374 -1.951 -41.954 1.00 20.93 88 PRO A CA 1
ATOM 618 C C . PRO A 1 88 ? 38.018 -1.348 -40.706 1.00 20.78 88 PRO A C 1
ATOM 619 O O . PRO A 1 88 ? 38.477 -2.122 -39.866 1.00 21.60 88 PRO A O 1
ATOM 623 N N . ASP A 1 89 ? 38.017 -0.019 -40.581 1.00 17.42 89 ASP A N 1
ATOM 624 C CA . ASP A 1 89 ? 38.545 0.610 -39.378 1.00 17.51 89 ASP A CA 1
ATOM 625 C C . ASP A 1 89 ? 37.852 0.087 -38.114 1.00 16.22 89 ASP A C 1
ATOM 626 O O . ASP A 1 89 ? 38.485 -0.056 -37.064 1.00 18.19 89 ASP A O 1
ATOM 631 N N . HIS A 1 90 ? 36.546 -0.173 -38.190 1.00 15.54 90 HIS A N 1
ATOM 632 C CA . HIS A 1 90 ? 35.834 -0.710 -37.021 1.00 15.10 90 HIS A CA 1
ATOM 633 C C . HIS A 1 90 ? 36.501 -1.992 -36.521 1.00 16.79 90 HIS A C 1
ATOM 634 O O . HIS A 1 90 ? 36.753 -2.208 -35.324 1.00 17.80 90 HIS A O 1
ATOM 641 N N . THR A 1 91 ? 36.763 -2.892 -37.464 1.00 17.22 91 THR A N 1
ATOM 642 C CA . THR A 1 91 ? 37.330 -4.194 -37.171 1.00 19.61 91 THR A CA 1
ATOM 643 C C . THR A 1 91 ? 38.726 -4.050 -36.556 1.00 20.53 91 THR A C 1
ATOM 644 O O . THR A 1 91 ? 39.063 -4.748 -35.577 1.00 21.28 91 THR A O 1
ATOM 648 N N . ARG A 1 92 ? 39.532 -3.132 -37.121 1.00 19.70 92 ARG A N 1
ATOM 649 C CA . ARG A 1 92 ? 40.884 -2.823 -36.654 1.00 19.77 92 ARG A CA 1
ATOM 650 C C . ARG A 1 92 ? 40.829 -2.472 -35.160 1.00 21.78 92 ARG A C 1
ATOM 651 O O . ARG A 1 92 ? 41.586 -2.991 -34.359 1.00 21.67 92 ARG A O 1
ATOM 659 N N . LEU A 1 93 ? 39.940 -1.550 -34.805 1.00 18.71 93 LEU A N 1
ATOM 660 C CA . LEU A 1 93 ? 39.883 -1.043 -33.443 1.00 18.47 93 LEU A CA 1
ATOM 661 C C . LEU A 1 93 ? 39.291 -2.080 -32.502 1.00 19.25 93 LEU A C 1
ATOM 662 O O . LEU A 1 93 ? 39.790 -2.296 -31.379 1.00 17.00 93 LEU A O 1
ATOM 667 N N . ARG A 1 94 ? 38.203 -2.745 -32.932 1.00 18.35 94 ARG A N 1
ATOM 668 C CA . ARG A 1 94 ? 37.524 -3.680 -32.037 1.00 17.42 94 ARG A CA 1
ATOM 669 C C . ARG A 1 94 ? 38.412 -4.891 -31.728 1.00 17.84 94 ARG A C 1
ATOM 670 O O . ARG A 1 94 ? 38.380 -5.427 -30.620 1.00 18.28 94 ARG A O 1
ATOM 678 N N . ARG A 1 95 ? 39.250 -5.309 -32.706 1.00 19.27 95 ARG A N 1
ATOM 679 C CA . ARG A 1 95 ? 40.144 -6.439 -32.501 1.00 19.46 95 ARG A CA 1
ATOM 680 C C . ARG A 1 95 ? 41.196 -6.171 -31.426 1.00 19.80 95 ARG A C 1
ATOM 681 O O . ARG A 1 95 ? 41.657 -7.109 -30.790 1.00 22.06 95 ARG A O 1
ATOM 689 N N . ILE A 1 96 ? 41.525 -4.908 -31.172 1.00 18.11 96 ILE A N 1
ATOM 690 C CA . ILE A 1 96 ? 42.454 -4.589 -30.107 1.00 19.83 96 ILE A CA 1
ATOM 691 C C . ILE A 1 96 ? 41.865 -4.947 -28.737 1.00 19.94 96 ILE A C 1
ATOM 692 O O . ILE A 1 96 ? 42.597 -5.454 -27.876 1.00 20.99 96 ILE A O 1
ATOM 697 N N . THR A 1 97 ? 40.571 -4.706 -28.527 1.00 17.55 97 THR A N 1
ATOM 698 C CA . THR A 1 97 ? 39.981 -4.865 -27.207 1.00 18.36 97 THR A CA 1
ATOM 699 C C . THR A 1 97 ? 39.237 -6.173 -27.005 1.00 18.78 97 THR A C 1
ATOM 700 O O . THR A 1 97 ? 38.880 -6.498 -25.865 1.00 17.25 97 THR A O 1
ATOM 704 N N . ASN A 1 98 ? 39.021 -6.972 -28.059 1.00 16.86 98 ASN A N 1
ATOM 705 C CA . ASN A 1 98 ? 38.158 -8.138 -27.911 1.00 19.91 98 ASN A CA 1
ATOM 706 C C . ASN A 1 98 ? 38.614 -9.065 -26.767 1.00 18.20 98 ASN A C 1
ATOM 707 O O . ASN A 1 98 ? 37.774 -9.556 -25.976 1.00 19.63 98 ASN A O 1
ATOM 712 N N . ARG A 1 99 ? 39.929 -9.317 -26.645 1.00 17.10 99 ARG A N 1
ATOM 713 C CA . ARG A 1 99 ? 40.419 -10.256 -25.646 1.00 16.48 99 ARG A CA 1
ATOM 714 C C . ARG A 1 99 ? 40.217 -9.783 -24.212 1.00 15.11 99 ARG A C 1
ATOM 715 O O . ARG A 1 99 ? 40.366 -10.581 -23.283 1.00 16.25 99 ARG A O 1
ATOM 723 N N . TRP A 1 100 ? 39.905 -8.481 -24.033 1.00 15.44 100 TRP A N 1
ATOM 724 C CA . TRP A 1 100 ? 39.755 -7.907 -22.692 1.00 15.25 100 TRP A CA 1
ATOM 725 C C . TRP A 1 100 ? 38.373 -8.102 -22.090 1.00 15.42 100 TRP A C 1
ATOM 726 O O . TRP A 1 100 ? 38.189 -7.840 -20.903 1.00 15.49 100 TRP A O 1
ATOM 737 N N . PHE A 1 101 ? 37.409 -8.554 -22.895 1.00 15.76 101 PHE A N 1
ATOM 738 C CA . PHE A 1 101 ? 36.009 -8.576 -22.497 1.00 16.12 101 PHE A CA 1
ATOM 739 C C . PHE A 1 101 ? 35.319 -9.910 -22.766 1.00 16.16 101 PHE A C 1
ATOM 740 O O . PHE A 1 101 ? 34.086 -9.975 -22.732 1.00 16.20 101 PHE A O 1
ATOM 748 N N . THR A 1 102 ? 36.115 -10.961 -23.012 1.00 15.47 102 THR A N 1
ATOM 749 C CA . THR A 1 102 ? 35.629 -12.321 -23.165 1.00 16.17 102 THR A CA 1
ATOM 750 C C . THR A 1 102 ? 35.150 -12.884 -21.823 1.00 18.07 102 THR A C 1
ATOM 751 O O . THR A 1 102 ? 35.522 -12.372 -20.761 1.00 18.27 102 THR A O 1
ATOM 755 N N . PRO A 1 103 ? 34.372 -13.986 -21.802 1.00 17.57 103 PRO A N 1
ATOM 756 C CA . PRO A 1 103 ? 34.041 -14.661 -20.533 1.00 18.71 103 PRO A CA 1
ATOM 757 C C . PRO A 1 103 ? 35.263 -14.989 -19.683 1.00 19.82 103 PRO A C 1
ATOM 758 O O . PRO A 1 103 ? 35.245 -14.752 -18.485 1.00 20.64 103 PRO A O 1
ATOM 762 N N . LYS A 1 104 ? 36.353 -15.409 -20.316 1.00 19.14 104 LYS A N 1
ATOM 763 C CA . LYS A 1 104 ? 37.568 -15.701 -19.559 1.00 22.00 104 LYS A CA 1
ATOM 764 C C . LYS A 1 104 ? 38.091 -14.455 -18.849 1.00 20.60 104 LYS A C 1
ATOM 765 O O . LYS A 1 104 ? 38.431 -14.495 -17.658 1.00 20.43 104 LYS A O 1
ATOM 771 N N . ALA A 1 105 ? 38.203 -13.338 -19.577 1.00 19.77 105 ALA A N 1
ATOM 772 C CA . ALA A 1 105 ? 38.707 -12.100 -18.990 1.00 19.33 105 ALA A CA 1
ATOM 773 C C . ALA A 1 105 ? 37.785 -11.633 -17.869 1.00 19.50 105 ALA A C 1
ATOM 774 O O . ALA A 1 105 ? 38.229 -11.119 -16.841 1.00 20.75 105 ALA A O 1
ATOM 776 N N . VAL A 1 106 ? 36.484 -11.786 -18.095 1.00 16.76 106 VAL A N 1
ATOM 777 C CA . VAL A 1 106 ? 35.465 -11.344 -17.157 1.00 17.17 106 VAL A CA 1
ATOM 778 C C . VAL A 1 106 ? 35.518 -12.135 -15.851 1.00 20.79 106 VAL A C 1
ATOM 779 O O . VAL A 1 106 ? 35.134 -11.606 -14.803 1.00 21.17 106 VAL A O 1
ATOM 783 N N . GLU A 1 107 ? 35.976 -13.391 -15.899 1.00 20.14 107 GLU A N 1
ATOM 784 C CA . GLU A 1 107 ? 36.211 -14.112 -14.643 1.00 23.07 107 GLU A CA 1
ATOM 785 C C . GLU A 1 107 ? 37.105 -13.300 -13.697 1.00 22.28 107 GLU A C 1
ATOM 786 O O . GLU A 1 107 ? 36.852 -13.297 -12.488 1.00 23.07 107 GLU A O 1
ATOM 792 N N . GLU A 1 108 ? 38.172 -12.657 -14.201 1.00 20.84 108 GLU A N 1
ATOM 793 C CA . GLU A 1 108 ? 39.092 -11.865 -13.406 1.00 20.56 108 GLU A CA 1
ATOM 794 C C . GLU A 1 108 ? 38.396 -10.589 -12.941 1.00 21.22 108 GLU A C 1
ATOM 795 O O . GLU A 1 108 ? 38.486 -10.152 -11.777 1.00 20.76 108 GLU A O 1
ATOM 801 N N . TRP A 1 109 ? 37.687 -9.959 -13.874 1.00 18.65 109 TRP A N 1
ATOM 802 C CA . TRP A 1 109 ? 37.077 -8.687 -13.549 1.00 18.49 109 TRP A CA 1
ATOM 803 C C . TRP A 1 109 ? 35.981 -8.881 -12.494 1.00 18.26 109 TRP A C 1
ATOM 804 O O . TRP A 1 109 ? 35.733 -7.976 -11.681 1.00 19.94 109 TRP A O 1
ATOM 815 N N . SER A 1 110 ? 35.329 -10.048 -12.538 1.00 17.59 110 SER A N 1
ATOM 816 C CA . SER A 1 110 ? 34.256 -10.361 -11.606 1.00 18.63 110 SER A CA 1
ATOM 817 C C . SER A 1 110 ? 34.823 -10.388 -10.197 1.00 19.35 110 SER A C 1
ATOM 818 O O . SER A 1 110 ? 34.166 -9.958 -9.264 1.00 19.42 110 SER A O 1
ATOM 821 N N . LYS A 1 111 ? 36.040 -10.897 -10.010 1.00 19.16 111 LYS A N 1
ATOM 822 C CA . LYS A 1 111 ? 36.571 -10.925 -8.645 1.00 20.07 111 LYS A CA 1
ATOM 823 C C . LYS A 1 111 ? 36.744 -9.512 -8.092 1.00 19.48 111 LYS A C 1
ATOM 824 O O . LYS A 1 111 ? 36.551 -9.231 -6.904 1.00 19.81 111 LYS A O 1
ATOM 830 N N . VAL A 1 112 ? 37.159 -8.584 -8.961 1.00 19.99 112 VAL A N 1
ATOM 831 C CA . VAL A 1 112 ? 37.361 -7.206 -8.542 1.00 18.68 112 VAL A CA 1
ATOM 832 C C . VAL A 1 112 ? 36.011 -6.572 -8.216 1.00 18.34 112 VAL A C 1
ATOM 833 O O . VAL A 1 112 ? 35.846 -5.905 -7.190 1.00 18.86 112 VAL A O 1
ATOM 837 N N . MET A 1 113 ? 35.027 -6.763 -9.109 1.00 17.48 113 MET A N 1
ATOM 838 C CA . MET A 1 113 ? 33.709 -6.203 -8.876 1.00 16.23 113 MET A CA 1
ATOM 839 C C . MET A 1 113 ? 33.114 -6.744 -7.570 1.00 15.07 113 MET A C 1
ATOM 840 O O . MET A 1 113 ? 32.533 -5.971 -6.790 1.00 15.64 113 MET A O 1
ATOM 845 N N . ARG A 1 114 ? 33.257 -8.051 -7.362 1.00 18.16 114 ARG A N 1
ATOM 846 C CA . ARG A 1 114 ? 32.704 -8.679 -6.170 1.00 17.55 114 ARG A CA 1
ATOM 847 C C . ARG A 1 114 ? 33.354 -8.077 -4.920 1.00 16.83 114 ARG A C 1
ATOM 848 O O . ARG A 1 114 ? 32.635 -7.763 -3.954 1.00 17.43 114 ARG A O 1
ATOM 856 N N . ALA A 1 115 ? 34.688 -7.953 -4.902 1.00 18.48 115 ALA A N 1
ATOM 857 C CA . ALA A 1 115 ? 35.344 -7.382 -3.737 1.00 17.46 115 ALA A CA 1
ATOM 858 C C . ALA A 1 115 ? 34.871 -5.964 -3.463 1.00 20.05 115 ALA A C 1
ATOM 859 O O . ALA A 1 115 ? 34.691 -5.593 -2.314 1.00 19.88 115 ALA A O 1
ATOM 861 N N A CYS A 1 116 ? 34.691 -5.153 -4.509 0.50 20.53 116 CYS A N 1
ATOM 862 N N B CYS A 1 116 ? 34.718 -5.146 -4.518 0.50 19.66 116 CYS A N 1
ATOM 863 C CA A CYS A 1 116 ? 34.227 -3.790 -4.325 0.50 21.42 116 CYS A CA 1
ATOM 864 C CA B CYS A 1 116 ? 34.238 -3.781 -4.373 0.50 19.91 116 CYS A CA 1
ATOM 865 C C A CYS A 1 116 ? 32.814 -3.780 -3.752 0.50 17.94 116 CYS A C 1
ATOM 866 C C B CYS A 1 116 ? 32.829 -3.773 -3.778 0.50 17.35 116 CYS A C 1
ATOM 867 O O A CYS A 1 116 ? 32.521 -3.042 -2.807 0.50 19.01 116 CYS A O 1
ATOM 868 O O B CYS A 1 116 ? 32.556 -3.031 -2.833 0.50 18.89 116 CYS A O 1
ATOM 873 N N . VAL A 1 117 ? 31.928 -4.584 -4.339 1.00 15.71 117 VAL A N 1
ATOM 874 C CA . VAL A 1 117 ? 30.531 -4.627 -3.884 1.00 15.80 117 VAL A CA 1
ATOM 875 C C . VAL A 1 117 ? 30.468 -5.106 -2.422 1.00 15.00 117 VAL A C 1
ATOM 876 O O . VAL A 1 117 ? 29.777 -4.540 -1.589 1.00 17.43 117 VAL A O 1
ATOM 880 N N . GLU A 1 118 ? 31.256 -6.133 -2.118 1.00 16.55 118 GLU A N 1
ATOM 881 C CA . GLU A 1 118 ? 31.170 -6.718 -0.787 1.00 17.90 118 GLU A CA 1
ATOM 882 C C . GLU A 1 118 ? 31.686 -5.717 0.245 1.00 17.94 118 GLU A C 1
ATOM 883 O O . GLU A 1 118 ? 31.144 -5.615 1.354 1.00 18.54 118 GLU A O 1
ATOM 889 N N . ALA A 1 119 ? 32.706 -4.931 -0.115 1.00 18.88 119 ALA A N 1
ATOM 890 C CA . ALA A 1 119 ? 33.237 -3.912 0.781 1.00 20.07 119 ALA A CA 1
ATOM 891 C C . ALA A 1 119 ? 32.223 -2.793 1.039 1.00 20.04 119 ALA A C 1
ATOM 892 O O . ALA A 1 119 ? 32.069 -2.283 2.171 1.00 20.07 119 ALA A O 1
ATOM 894 N N . VAL A 1 120 ? 31.470 -2.384 0.005 1.00 17.22 120 VAL A N 1
ATOM 895 C CA . VAL A 1 120 ? 30.419 -1.403 0.207 1.00 18.19 120 VAL A CA 1
ATOM 896 C C . VAL A 1 120 ? 29.350 -1.947 1.153 1.00 17.60 120 VAL A C 1
ATOM 897 O O . VAL A 1 120 ? 28.960 -1.259 2.112 1.00 19.80 120 VAL A O 1
ATOM 901 N N . LEU A 1 121 ? 28.912 -3.186 0.924 1.00 18.23 121 LEU A N 1
ATOM 902 C CA . LEU A 1 121 ? 27.854 -3.750 1.748 1.00 17.17 121 LEU A CA 1
ATOM 903 C C . LEU A 1 121 ? 28.357 -3.976 3.187 1.00 16.78 121 LEU A C 1
ATOM 904 O O . LEU A 1 121 ? 27.546 -3.860 4.111 1.00 18.86 121 LEU A O 1
ATOM 909 N N . ASP A 1 122 ? 29.657 -4.273 3.369 1.00 17.16 122 ASP A N 1
ATOM 910 C CA . ASP A 1 122 ? 30.193 -4.401 4.722 1.00 18.29 122 ASP A CA 1
ATOM 911 C C . ASP A 1 122 ? 30.024 -3.081 5.465 1.00 20.46 122 ASP A C 1
ATOM 912 O O . ASP A 1 122 ? 29.652 -3.083 6.653 1.00 20.94 122 ASP A O 1
ATOM 917 N N . GLU A 1 123 ? 30.308 -1.960 4.809 1.00 20.91 123 GLU A N 1
ATOM 918 C CA . GLU A 1 123 ? 30.150 -0.661 5.490 1.00 23.46 123 GLU A CA 1
ATOM 919 C C . GLU A 1 123 ? 28.692 -0.384 5.836 1.00 21.70 123 GLU A C 1
ATOM 920 O O . GLU A 1 123 ? 28.344 0.116 6.911 1.00 23.48 123 GLU A O 1
ATOM 926 N N . VAL A 1 124 ? 27.815 -0.740 4.927 1.00 20.20 124 VAL A N 1
ATOM 927 C CA . VAL A 1 124 ? 26.390 -0.651 5.136 1.00 20.39 124 VAL A CA 1
ATOM 928 C C . VAL A 1 124 ? 25.925 -1.481 6.341 1.00 21.07 124 VAL A C 1
ATOM 929 O O . VAL A 1 124 ? 25.211 -0.999 7.227 1.00 22.75 124 VAL A O 1
ATOM 933 N N . GLU A 1 125 ? 26.357 -2.736 6.390 1.00 18.99 125 GLU A N 1
ATOM 934 C CA . GLU A 1 125 ? 25.881 -3.636 7.434 1.00 20.71 125 GLU A CA 1
ATOM 935 C C . GLU A 1 125 ? 26.462 -3.248 8.792 1.00 20.39 125 GLU A C 1
ATOM 936 O O . GLU A 1 125 ? 25.796 -3.447 9.817 1.00 22.46 125 GLU A O 1
ATOM 942 N N . LYS A 1 126 ? 27.657 -2.673 8.810 1.00 21.53 126 LYS A N 1
ATOM 943 C CA . LYS A 1 126 ? 28.246 -2.196 10.064 1.00 24.94 126 LYS A CA 1
ATOM 944 C C . LYS A 1 126 ? 27.641 -0.877 10.529 1.00 27.84 126 LYS A C 1
ATOM 945 O O . LYS A 1 126 ? 27.795 -0.533 11.703 1.00 25.87 126 LYS A O 1
ATOM 951 N N . GLY A 1 127 ? 26.970 -0.136 9.629 1.00 26.40 127 GLY A N 1
ATOM 952 C CA . GLY A 1 127 ? 26.321 1.131 9.962 1.00 27.64 127 GLY A CA 1
ATOM 953 C C . GLY A 1 127 ? 24.838 0.898 10.164 1.00 26.10 127 GLY A C 1
ATOM 954 O O . GLY A 1 127 ? 24.453 -0.154 10.662 1.00 29.80 127 GLY A O 1
ATOM 955 N N . ASP A 1 128 ? 24.003 1.810 9.650 1.00 25.49 128 ASP A N 1
ATOM 956 C CA . ASP A 1 128 ? 22.589 1.777 9.903 1.00 25.24 128 ASP A CA 1
ATOM 957 C C . ASP A 1 128 ? 21.806 1.178 8.743 1.00 23.91 128 ASP A C 1
ATOM 958 O O . ASP A 1 128 ? 20.584 1.260 8.709 1.00 23.39 128 ASP A O 1
ATOM 963 N N . GLY A 1 129 ? 22.513 0.577 7.784 1.00 21.38 129 GLY A N 1
ATOM 964 C CA . GLY A 1 129 ? 21.822 -0.174 6.758 1.00 21.30 129 GLY A CA 1
ATOM 965 C C . GLY A 1 129 ? 21.408 0.689 5.574 1.00 21.89 129 GLY A C 1
ATOM 966 O O . GLY A 1 129 ? 20.839 0.144 4.643 1.00 23.61 129 GLY A O 1
ATOM 967 N N . THR A 1 130 ? 21.730 1.985 5.586 1.00 19.70 130 THR A N 1
ATOM 968 C CA . THR A 1 130 ? 21.302 2.858 4.493 1.00 20.37 130 THR A CA 1
ATOM 969 C C . THR A 1 130 ? 22.442 3.142 3.522 1.00 19.80 130 THR A C 1
ATOM 970 O O . THR A 1 130 ? 23.635 3.047 3.857 1.00 21.07 130 THR A O 1
ATOM 974 N N . LEU A 1 131 ? 22.046 3.434 2.268 1.00 18.48 131 LEU A N 1
ATOM 975 C CA . LEU A 1 131 ? 23.005 3.578 1.178 1.00 19.55 131 LEU A CA 1
ATOM 976 C C . LEU A 1 131 ? 22.329 4.347 0.043 1.00 17.67 131 LEU A C 1
ATOM 977 O O . LEU A 1 131 ? 21.150 4.130 -0.218 1.00 17.82 131 LEU A O 1
ATOM 982 N N . ASP A 1 132 ? 23.076 5.237 -0.640 1.00 18.55 132 ASP A N 1
ATOM 983 C CA . ASP A 1 132 ? 22.630 5.710 -1.944 1.00 18.46 132 ASP A CA 1
ATOM 984 C C . ASP A 1 132 ? 23.203 4.718 -2.949 1.00 17.10 132 ASP A C 1
ATOM 985 O O . ASP A 1 132 ? 24.405 4.737 -3.212 1.00 16.73 132 ASP A O 1
ATOM 990 N N . ALA A 1 133 ? 22.342 3.822 -3.433 1.00 16.75 133 ALA A N 1
ATOM 991 C CA . ALA A 1 133 ? 22.774 2.700 -4.254 1.00 18.74 133 ALA A CA 1
ATOM 992 C C . ALA A 1 133 ? 23.295 3.166 -5.622 1.00 17.45 133 ALA A C 1
ATOM 993 O O . ALA A 1 133 ? 23.872 2.347 -6.324 1.00 18.52 133 ALA A O 1
ATOM 995 N N . ALA A 1 134 ? 23.056 4.422 -5.990 1.00 16.92 134 ALA A N 1
ATOM 996 C CA . ALA A 1 134 ? 23.514 4.939 -7.274 1.00 16.17 134 ALA A CA 1
ATOM 997 C C . ALA A 1 134 ? 24.975 5.373 -7.104 1.00 16.73 134 ALA A C 1
ATOM 998 O O . ALA A 1 134 ? 25.902 4.612 -7.376 1.00 18.17 134 ALA A O 1
ATOM 1000 N N . ASP A 1 135 ? 25.220 6.530 -6.494 1.00 18.80 135 ASP A N 1
ATOM 1001 C CA . ASP A 1 135 ? 26.592 7.009 -6.347 1.00 18.53 135 ASP A CA 1
ATOM 1002 C C . ASP A 1 135 ? 27.439 6.069 -5.488 1.00 17.86 135 ASP A C 1
ATOM 1003 O O . ASP A 1 135 ? 28.631 5.912 -5.735 1.00 18.55 135 ASP A O 1
ATOM 1008 N N . GLY A 1 136 ? 26.805 5.449 -4.489 1.00 18.33 136 GLY A N 1
ATOM 1009 C CA . GLY A 1 136 ? 27.531 4.704 -3.485 1.00 19.02 136 GLY A CA 1
ATOM 1010 C C . GLY A 1 136 ? 27.715 3.226 -3.802 1.00 17.81 136 GLY A C 1
ATOM 1011 O O . GLY A 1 136 ? 28.434 2.554 -3.081 1.00 20.20 136 GLY A O 1
ATOM 1012 N N . LEU A 1 137 ? 27.149 2.712 -4.915 1.00 17.27 137 LEU A N 1
ATOM 1013 C CA . LEU A 1 137 ? 27.265 1.296 -5.205 1.00 16.84 137 LEU A CA 1
ATOM 1014 C C . LEU A 1 137 ? 27.411 1.087 -6.708 1.00 16.84 137 LEU A C 1
ATOM 1015 O O . LEU A 1 137 ? 28.461 0.618 -7.152 1.00 18.64 137 LEU A O 1
ATOM 1020 N N . SER A 1 138 ? 26.361 1.390 -7.479 1.00 16.39 138 SER A N 1
ATOM 1021 C CA . SER A 1 138 ? 26.397 1.039 -8.894 1.00 15.48 138 SER A CA 1
ATOM 1022 C C . SER A 1 138 ? 27.473 1.839 -9.632 1.00 17.17 138 SER A C 1
ATOM 1023 O O . SER A 1 138 ? 28.266 1.294 -10.395 1.00 18.20 138 SER A O 1
ATOM 1026 N N . LEU A 1 139 ? 27.551 3.138 -9.362 1.00 16.85 139 LEU A N 1
ATOM 1027 C CA . LEU A 1 139 ? 28.620 3.929 -9.966 1.00 15.68 139 LEU A CA 1
ATOM 1028 C C . LEU A 1 139 ? 29.972 3.495 -9.417 1.00 17.20 139 LEU A C 1
ATOM 1029 O O . LEU A 1 139 ? 30.917 3.210 -10.166 1.00 17.75 139 LEU A O 1
ATOM 1034 N N . LYS A 1 140 ? 30.079 3.474 -8.093 1.00 16.79 140 LYS A N 1
ATOM 1035 C CA . LYS A 1 140 ? 31.359 3.268 -7.452 1.00 16.85 140 LYS A CA 1
ATOM 1036 C C . LYS A 1 140 ? 32.011 1.981 -7.960 1.00 16.45 140 LYS A C 1
ATOM 1037 O O . LYS A 1 140 ? 33.208 1.960 -8.298 1.00 17.86 140 LYS A O 1
ATOM 1043 N N . CYS A 1 141 ? 31.255 0.881 -7.979 1.00 17.14 141 CYS A N 1
ATOM 1044 C CA . CYS A 1 141 ? 31.815 -0.439 -8.195 1.00 16.32 141 CYS A CA 1
ATOM 1045 C C . CYS A 1 141 ? 32.077 -0.686 -9.681 1.00 14.94 141 CYS A C 1
ATOM 1046 O O . CYS A 1 141 ? 33.135 -1.207 -10.015 1.00 15.92 141 CYS A O 1
ATOM 1049 N N . THR A 1 142 ? 31.210 -0.192 -10.563 1.00 15.66 142 THR A N 1
ATOM 1050 C CA . THR A 1 142 ? 31.495 -0.306 -11.992 1.00 15.92 142 THR A CA 1
ATOM 1051 C C . THR A 1 142 ? 32.694 0.555 -12.384 1.00 16.90 142 THR A C 1
ATOM 1052 O O . THR A 1 142 ? 33.556 0.115 -13.169 1.00 15.68 142 THR A O 1
ATOM 1056 N N . PHE A 1 143 ? 32.782 1.773 -11.839 1.00 15.56 143 PHE A N 1
ATOM 1057 C CA . PHE A 1 143 ? 33.920 2.637 -12.092 1.00 17.16 143 PHE A CA 1
ATOM 1058 C C . PHE A 1 143 ? 35.227 2.013 -11.606 1.00 18.15 143 PHE A C 1
ATOM 1059 O O . PHE A 1 143 ? 36.233 2.015 -12.332 1.00 17.26 143 PHE A O 1
ATOM 1067 N N . GLU A 1 144 ? 35.241 1.456 -10.385 1.00 17.64 144 GLU A N 1
ATOM 1068 C CA . GLU A 1 144 ? 36.454 0.878 -9.849 1.00 18.27 144 GLU A CA 1
ATOM 1069 C C . GLU A 1 144 ? 36.883 -0.346 -10.657 1.00 17.04 144 GLU A C 1
ATOM 1070 O O . GLU A 1 144 ? 38.071 -0.538 -10.892 1.00 17.31 144 GLU A O 1
ATOM 1076 N N . THR A 1 145 ? 35.915 -1.082 -11.178 1.00 16.38 145 THR A N 1
ATOM 1077 C CA . THR A 1 145 ? 36.213 -2.246 -11.996 1.00 16.07 145 THR A CA 1
ATOM 1078 C C . THR A 1 145 ? 36.843 -1.766 -13.309 1.00 15.45 145 THR A C 1
ATOM 1079 O O . THR A 1 145 ? 37.853 -2.315 -13.773 1.00 16.67 145 THR A O 1
ATOM 1083 N N . THR A 1 146 ? 36.289 -0.688 -13.885 1.00 16.50 146 THR A N 1
ATOM 1084 C CA . THR A 1 146 ? 36.835 -0.151 -15.122 1.00 16.75 146 THR A CA 1
ATOM 1085 C C . THR A 1 146 ? 38.289 0.312 -14.933 1.00 15.94 146 THR A C 1
ATOM 1086 O O . THR A 1 146 ? 39.189 0.025 -15.719 1.00 17.13 146 THR A O 1
ATOM 1090 N N . CYS A 1 147 ? 38.555 1.018 -13.824 1.00 15.32 147 CYS A N 1
ATOM 1091 C CA . CYS A 1 147 ? 39.901 1.490 -13.528 1.00 16.70 147 CYS A CA 1
ATOM 1092 C C . CYS A 1 147 ? 40.859 0.318 -13.338 1.00 17.07 147 CYS A C 1
ATOM 1093 O O . CYS A 1 147 ? 42.000 0.366 -13.797 1.00 16.73 147 CYS A O 1
ATOM 1096 N N . HIS A 1 148 ? 40.421 -0.768 -12.696 1.00 16.75 148 HIS A N 1
ATOM 1097 C CA . HIS A 1 148 ? 41.277 -1.945 -12.573 1.00 18.26 148 HIS A CA 1
ATOM 1098 C C . HIS A 1 148 ? 41.637 -2.518 -13.942 1.00 18.22 148 HIS A C 1
ATOM 1099 O O . HIS A 1 148 ? 42.794 -2.866 -14.199 1.00 18.19 148 HIS A O 1
ATOM 1106 N N . ILE A 1 149 ? 40.642 -2.640 -14.821 1.00 16.66 149 ILE A N 1
ATOM 1107 C CA . ILE A 1 149 ? 40.864 -3.124 -16.163 1.00 17.44 149 ILE A CA 1
ATOM 1108 C C . ILE A 1 149 ? 41.912 -2.267 -16.858 1.00 15.94 149 ILE A C 1
ATOM 1109 O O . ILE A 1 149 ? 42.805 -2.797 -17.505 1.00 17.67 149 ILE A O 1
ATOM 1114 N N . PHE A 1 150 ? 41.781 -0.942 -16.739 1.00 16.74 150 PHE A N 1
ATOM 1115 C CA . PHE A 1 150 ? 42.705 -0.038 -17.388 1.00 17.44 150 PHE A CA 1
ATOM 1116 C C . PHE A 1 150 ? 44.120 -0.137 -16.817 1.00 17.64 150 PHE A C 1
ATOM 1117 O O . PHE A 1 150 ? 45.059 0.190 -17.524 1.00 18.75 150 PHE A O 1
ATOM 1125 N N . GLY A 1 151 ? 44.206 -0.518 -15.533 1.00 16.75 151 GLY A N 1
ATOM 1126 C CA . GLY A 1 151 ? 45.477 -0.530 -14.809 1.00 18.93 151 GLY A CA 1
ATOM 1127 C C . GLY A 1 151 ? 45.816 0.787 -14.133 1.00 18.39 151 GLY A C 1
ATOM 1128 O O . GLY A 1 151 ? 47.010 1.133 -13.991 1.00 22.06 151 GLY A O 1
ATOM 1129 N N . ILE A 1 152 ? 44.814 1.495 -13.624 1.00 17.73 152 ILE A N 1
ATOM 1130 C CA . ILE A 1 152 ? 44.994 2.738 -12.915 1.00 18.05 152 ILE A CA 1
ATOM 1131 C C . ILE A 1 152 ? 44.303 2.701 -11.559 1.00 19.46 152 ILE A C 1
ATOM 1132 O O . ILE A 1 152 ? 43.306 2.011 -11.343 1.00 20.74 152 ILE A O 1
ATOM 1137 N N . GLU A 1 153 ? 44.758 3.615 -10.695 1.00 21.27 153 GLU A N 1
ATOM 1138 C CA . GLU A 1 153 ? 44.024 3.894 -9.473 1.00 22.22 153 GLU A CA 1
ATOM 1139 C C . GLU A 1 153 ? 42.775 4.698 -9.811 1.00 20.77 153 GLU A C 1
ATOM 1140 O O . GLU A 1 153 ? 42.809 5.561 -10.694 1.00 23.02 153 GLU A O 1
ATOM 1146 N N . PRO A 1 154 ? 41.656 4.495 -9.094 1.00 19.85 154 PRO A N 1
ATOM 1147 C CA . PRO A 1 154 ? 40.436 5.276 -9.331 1.00 21.26 154 PRO A CA 1
ATOM 1148 C C . PRO A 1 154 ? 40.567 6.714 -8.860 1.00 22.23 154 PRO A C 1
ATOM 1149 O O . PRO A 1 154 ? 40.869 6.963 -7.695 1.00 22.61 154 PRO A O 1
ATOM 1153 N N . THR A 1 155 ? 40.450 7.657 -9.783 1.00 18.77 155 THR A N 1
ATOM 1154 C CA . THR A 1 155 ? 40.360 9.075 -9.445 1.00 19.40 155 THR A CA 1
ATOM 1155 C C . THR A 1 155 ? 39.363 9.751 -10.384 1.00 19.16 155 THR A C 1
ATOM 1156 O O . THR A 1 155 ? 39.079 9.212 -11.454 1.00 19.53 155 THR A O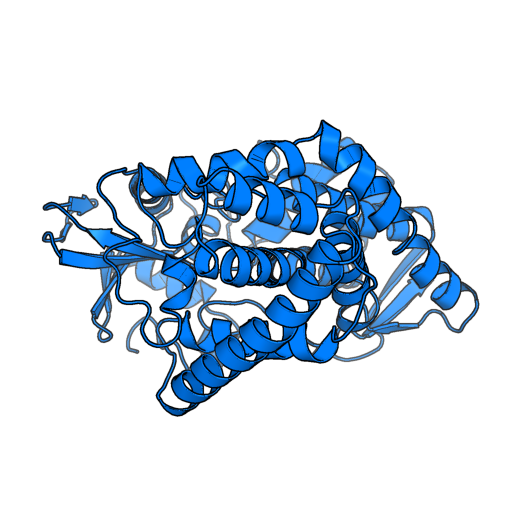 1
ATOM 1160 N N . GLU A 1 156 ? 38.869 10.923 -9.978 1.00 20.02 156 GLU A N 1
ATOM 1161 C CA . GLU A 1 156 ? 38.019 11.792 -10.801 1.00 19.56 156 GLU A CA 1
ATOM 1162 C C . GLU A 1 156 ? 36.696 11.112 -11.152 1.00 19.37 156 GLU A C 1
ATOM 1163 O O . GLU A 1 156 ? 36.058 11.458 -12.166 1.00 16.67 156 GLU A O 1
ATOM 1169 N N . MET A 1 157 ? 36.193 10.228 -10.282 1.00 17.92 157 MET A N 1
ATOM 1170 C CA . MET A 1 157 ? 34.929 9.539 -10.558 1.00 17.55 157 MET A CA 1
ATOM 1171 C C . MET A 1 157 ? 33.767 10.511 -10.793 1.00 18.36 157 MET A C 1
ATOM 1172 O O . MET A 1 157 ? 32.930 10.357 -11.713 1.00 16.93 157 MET A O 1
ATOM 1177 N N . ASP A 1 158 ? 33.650 11.543 -9.945 1.00 18.32 158 ASP A N 1
ATOM 1178 C CA . ASP A 1 158 ? 32.513 12.447 -10.063 1.00 17.57 158 ASP A CA 1
ATOM 1179 C C . ASP A 1 158 ? 32.544 13.201 -11.402 1.00 16.00 158 ASP A C 1
ATOM 1180 O O . ASP A 1 158 ? 31.515 13.363 -12.056 1.00 16.90 158 ASP A O 1
ATOM 1185 N N . ALA A 1 159 ? 33.725 13.682 -11.796 1.00 16.87 159 ALA A N 1
ATOM 1186 C CA . ALA A 1 159 ? 33.888 14.394 -13.050 1.00 16.68 159 ALA A CA 1
ATOM 1187 C C . ALA A 1 159 ? 33.555 13.457 -14.204 1.00 15.58 159 ALA A C 1
ATOM 1188 O O . ALA A 1 159 ? 32.970 13.892 -15.192 1.00 15.95 159 ALA A O 1
ATOM 1190 N N . ILE A 1 160 ? 34.012 12.205 -14.103 1.00 14.91 160 ILE A N 1
ATOM 1191 C CA . ILE A 1 160 ? 33.839 11.280 -15.223 1.00 15.95 160 ILE A CA 1
ATOM 1192 C C . ILE A 1 160 ? 32.368 10.956 -15.383 1.00 14.14 160 ILE A C 1
ATOM 1193 O O . ILE A 1 160 ? 31.845 10.923 -16.505 1.00 13.87 160 ILE A O 1
ATOM 1198 N N . GLN A 1 161 ? 31.664 10.765 -14.274 1.00 13.73 161 GLN A N 1
ATOM 1199 C CA . GLN A 1 161 ? 30.222 10.566 -14.387 1.00 15.31 161 GLN A CA 1
ATOM 1200 C C . GLN A 1 161 ? 29.531 11.796 -14.980 1.00 13.80 161 GLN A C 1
ATOM 1201 O O . GLN A 1 161 ? 28.712 11.701 -15.904 1.00 15.05 161 GLN A O 1
ATOM 1207 N N . ARG A 1 162 ? 29.823 12.976 -14.471 1.00 14.23 162 ARG A N 1
ATOM 1208 C CA . ARG A 1 162 ? 29.186 14.191 -14.905 1.00 16.12 162 ARG A CA 1
ATOM 1209 C C . ARG A 1 162 ? 29.443 14.474 -16.384 1.00 14.88 162 ARG A C 1
ATOM 1210 O O . ARG A 1 162 ? 28.521 14.865 -17.085 1.00 14.70 162 ARG A O 1
ATOM 1218 N N . LYS A 1 163 ? 30.705 14.363 -16.791 1.00 15.13 163 LYS A N 1
ATOM 1219 C CA . LYS A 1 163 ? 31.078 14.757 -18.132 1.00 14.66 163 LYS A CA 1
ATOM 1220 C C . LYS A 1 163 ? 30.604 13.714 -19.134 1.00 15.94 163 LYS A C 1
ATOM 1221 O O . LYS A 1 163 ? 30.284 14.089 -20.256 1.00 15.52 163 LYS A O 1
ATOM 1227 N N . THR A 1 164 ? 30.528 12.428 -18.741 1.00 14.95 164 THR A N 1
ATOM 1228 C CA . THR A 1 164 ? 29.891 11.432 -19.616 1.00 13.85 164 THR A CA 1
ATOM 1229 C C . THR A 1 164 ? 28.427 11.771 -19.857 1.00 13.11 164 THR A C 1
ATOM 1230 O O . THR A 1 164 ? 27.938 11.699 -20.987 1.00 14.82 164 THR A O 1
ATOM 1234 N N . TYR A 1 165 ? 27.693 12.127 -18.794 1.00 13.65 165 TYR A N 1
ATOM 1235 C CA . TYR A 1 165 ? 26.290 12.514 -18.920 1.00 14.45 165 TYR A CA 1
ATOM 1236 C C . TYR A 1 165 ? 26.146 13.765 -19.796 1.00 14.56 165 TYR A C 1
ATOM 1237 O O . TYR A 1 165 ? 25.293 13.822 -20.677 1.00 15.72 165 TYR A O 1
ATOM 1246 N N . GLU A 1 166 ? 27.033 14.752 -19.620 1.00 14.95 166 GLU A N 1
ATOM 1247 C CA . GLU A 1 166 ? 27.021 15.950 -20.453 1.00 16.93 166 GLU A CA 1
ATOM 1248 C C . GLU A 1 166 ? 27.126 15.547 -21.926 1.00 16.64 166 GLU A C 1
ATOM 1249 O O . GLU A 1 166 ? 26.386 16.079 -22.775 1.00 18.25 166 GLU A O 1
ATOM 1255 N N . ILE A 1 167 ? 28.086 14.705 -22.240 1.00 15.29 167 ILE A N 1
ATOM 1256 C CA . ILE A 1 167 ? 28.269 14.285 -23.621 1.00 15.49 167 ILE A CA 1
ATOM 1257 C C . ILE A 1 167 ? 27.001 13.598 -24.122 1.00 15.70 167 ILE A C 1
ATOM 1258 O O . ILE A 1 167 ? 26.572 13.793 -25.271 1.00 15.25 167 ILE A O 1
ATOM 1263 N N . GLY A 1 168 ? 26.412 12.752 -23.269 1.00 14.82 168 GLY A N 1
ATOM 1264 C CA . GLY A 1 168 ? 25.146 12.100 -23.547 1.00 16.76 168 GLY A CA 1
ATOM 1265 C C . GLY A 1 168 ? 24.037 13.048 -23.966 1.00 16.49 168 GLY A C 1
ATOM 1266 O O . GLY A 1 168 ? 23.141 12.683 -24.756 1.00 16.56 168 GLY A O 1
ATOM 1267 N N . LEU A 1 169 ? 24.013 14.265 -23.383 1.00 15.31 169 LEU A N 1
ATOM 1268 C CA . LEU A 1 169 ? 22.991 15.213 -23.781 1.00 15.93 169 LEU A CA 1
ATOM 1269 C C . LEU A 1 169 ? 23.110 15.605 -25.246 1.00 16.13 169 LEU A C 1
ATOM 1270 O O . LEU A 1 169 ? 22.095 15.842 -25.891 1.00 19.17 169 LEU A O 1
ATOM 1275 N N . SER A 1 170 ? 24.329 15.722 -25.755 1.00 15.60 170 SER A N 1
ATOM 1276 C CA . SER A 1 170 ? 24.513 16.070 -27.162 1.00 16.46 170 SER A CA 1
ATOM 1277 C C . SER A 1 170 ? 24.337 14.870 -28.085 1.00 17.75 170 SER A C 1
ATOM 1278 O O . SER A 1 170 ? 24.059 15.071 -29.277 1.00 21.06 170 SER A O 1
ATOM 1281 N N . LEU A 1 171 ? 24.553 13.658 -27.591 1.00 18.51 171 LEU A N 1
ATOM 1282 C CA . LEU A 1 171 ? 24.294 12.459 -28.397 1.00 19.10 171 LEU A CA 1
ATOM 1283 C C . LEU A 1 171 ? 22.806 12.233 -28.615 1.00 20.95 171 LEU A C 1
ATOM 1284 O O . LEU A 1 171 ? 22.406 11.712 -29.657 1.00 23.60 171 LEU A O 1
ATOM 1289 N N . GLY A 1 172 ? 21.974 12.683 -27.685 1.00 18.78 172 GLY A N 1
ATOM 1290 C CA . GLY A 1 172 ? 20.535 12.644 -27.863 1.00 18.85 172 GLY A CA 1
ATOM 1291 C C . GLY A 1 172 ? 20.075 13.637 -28.918 1.00 20.66 172 GLY A C 1
ATOM 1292 O O . GLY A 1 172 ? 20.595 14.757 -29.037 1.00 21.33 172 GLY A O 1
ATOM 1293 N N . PRO A 1 173 ? 19.094 13.263 -29.753 1.00 20.68 173 PRO A N 1
ATOM 1294 C CA . PRO A 1 173 ? 18.682 14.138 -30.852 1.00 20.69 173 PRO A CA 1
ATOM 1295 C C . PRO A 1 173 ? 18.011 15.418 -30.415 1.00 22.17 173 PRO A C 1
ATOM 1296 O O . PRO A 1 173 ? 17.878 16.345 -31.223 1.00 24.39 173 PRO A O 1
ATOM 1300 N N . GLY A 1 174 ? 17.647 15.551 -29.131 1.00 19.33 174 GLY A N 1
ATOM 1301 C CA . GLY A 1 174 ? 17.151 16.826 -28.647 1.00 20.30 174 GLY A CA 1
ATOM 1302 C C . GLY A 1 174 ? 18.202 17.798 -28.117 1.00 20.34 174 GLY A C 1
ATOM 1303 O O . GLY A 1 174 ? 17.833 18.849 -27.626 1.00 21.79 174 GLY A O 1
ATOM 1304 N N . GLY A 1 175 ? 19.486 17.439 -28.176 1.00 18.84 175 GLY A N 1
ATOM 1305 C CA . GLY A 1 175 ? 20.528 18.298 -27.630 1.00 20.63 175 GLY A CA 1
ATOM 1306 C C . GLY A 1 175 ? 20.505 19.698 -28.246 1.00 20.22 175 GLY A C 1
ATOM 1307 O O . GLY A 1 175 ? 20.224 19.848 -29.428 1.00 19.23 175 GLY A O 1
ATOM 1308 N N . ASN A 1 176 ? 20.863 20.697 -27.446 1.00 17.90 176 ASN A N 1
ATOM 1309 C CA . ASN A 1 176 ? 20.796 22.086 -27.852 1.00 18.89 176 ASN A CA 1
ATOM 1310 C C . ASN A 1 176 ? 22.202 22.700 -27.870 1.00 17.30 176 ASN A C 1
ATOM 1311 O O . ASN A 1 176 ? 23.230 22.018 -27.700 1.00 17.23 176 ASN A O 1
ATOM 1316 N N . ASP A 1 177 ? 22.241 24.022 -28.110 1.00 18.29 177 ASP A N 1
ATOM 1317 C CA . ASP A 1 177 ? 23.507 24.742 -28.281 1.00 19.95 177 ASP A CA 1
ATOM 1318 C C . ASP A 1 177 ? 24.343 24.802 -27.008 1.00 17.79 177 ASP A C 1
ATOM 1319 O O . ASP A 1 177 ? 25.555 24.600 -27.073 1.00 18.65 177 ASP A O 1
ATOM 1324 N N . GLU A 1 178 ? 23.700 25.093 -25.862 1.00 19.63 178 GLU A N 1
ATOM 1325 C CA . GLU A 1 178 ? 24.384 25.119 -24.579 1.00 20.96 178 GLU A CA 1
ATOM 1326 C C . GLU A 1 178 ? 24.988 23.755 -24.265 1.00 18.04 178 GLU A C 1
ATOM 1327 O O . GLU A 1 178 ? 26.140 23.673 -23.839 1.00 19.05 178 GLU A O 1
ATOM 1333 N N . GLU A 1 179 ? 24.224 22.688 -24.543 1.00 17.11 179 GLU A N 1
ATOM 1334 C CA . GLU A 1 179 ? 24.687 21.329 -24.324 1.00 15.71 179 GLU A CA 1
ATOM 1335 C C . GLU A 1 179 ? 25.888 21.008 -25.215 1.00 14.57 179 GLU A C 1
ATOM 1336 O O . GLU A 1 179 ? 26.849 20.386 -24.766 1.00 15.43 179 GLU A O 1
ATOM 1342 N N . ALA A 1 180 ? 25.859 21.505 -26.463 1.00 14.78 180 ALA A N 1
ATOM 1343 C CA . ALA A 1 180 ? 26.978 21.268 -27.363 1.00 15.80 180 ALA A CA 1
ATOM 1344 C C . ALA A 1 180 ? 28.281 21.855 -26.837 1.00 16.34 180 ALA A C 1
ATOM 1345 O O . ALA A 1 180 ? 29.347 21.247 -26.945 1.00 17.09 180 ALA A O 1
ATOM 1347 N N . ARG A 1 181 ? 28.216 23.043 -26.273 1.00 17.14 181 ARG A N 1
ATOM 1348 C CA . ARG A 1 181 ? 29.458 23.667 -25.767 1.00 18.69 181 ARG A CA 1
ATOM 1349 C C . ARG A 1 181 ? 29.977 22.876 -24.554 1.00 16.99 181 ARG A C 1
ATOM 1350 O O . ARG A 1 181 ? 31.171 22.677 -24.446 1.00 17.46 181 ARG A O 1
ATOM 1358 N N . ALA A 1 182 ? 29.064 22.457 -23.686 1.00 16.47 182 ALA A N 1
ATOM 1359 C CA . ALA A 1 182 ? 29.472 21.664 -22.515 1.00 16.67 182 ALA A CA 1
ATOM 1360 C C . ALA A 1 182 ? 30.089 20.341 -22.989 1.00 14.94 182 ALA A C 1
ATOM 1361 O O . ALA A 1 182 ? 31.015 19.867 -22.357 1.00 15.34 182 ALA A O 1
ATOM 1363 N N . THR A 1 183 ? 29.590 19.814 -24.104 1.00 15.26 183 THR A N 1
ATOM 1364 C CA . THR A 1 183 ? 30.127 18.587 -24.649 1.00 14.94 183 THR A CA 1
ATOM 1365 C C . THR A 1 183 ? 31.560 18.803 -25.118 1.00 15.86 183 THR A C 1
ATOM 1366 O O . THR A 1 183 ? 32.377 17.939 -24.910 1.00 15.16 183 THR A O 1
ATOM 1370 N N . THR A 1 184 ? 31.826 19.863 -25.891 1.00 16.35 184 THR A N 1
ATOM 1371 C CA . THR A 1 184 ? 33.205 20.045 -26.378 1.00 15.64 184 THR A CA 1
ATOM 1372 C C . THR A 1 184 ? 34.166 20.296 -25.212 1.00 16.47 184 THR A C 1
ATOM 1373 O O . THR A 1 184 ? 35.304 19.851 -25.236 1.00 16.76 184 THR A O 1
ATOM 1377 N N . GLU A 1 185 ? 33.676 20.989 -24.188 1.00 16.79 185 GLU A N 1
ATOM 1378 C CA . GLU A 1 185 ? 34.450 21.186 -22.972 1.00 17.63 185 GLU A CA 1
ATOM 1379 C C . GLU A 1 185 ? 34.721 19.858 -22.281 1.00 17.30 185 GLU A C 1
ATOM 1380 O O . GLU A 1 185 ? 35.845 19.662 -21.816 1.00 18.72 185 GLU A O 1
ATOM 1386 N N . ALA A 1 186 ? 33.720 18.985 -22.235 1.00 16.43 186 ALA A N 1
ATOM 1387 C CA . ALA A 1 186 ? 33.903 17.671 -21.627 1.00 15.39 186 ALA A CA 1
ATOM 1388 C C . ALA A 1 186 ? 34.969 16.866 -22.371 1.00 16.38 186 ALA A C 1
ATOM 1389 O O . ALA A 1 186 ? 35.792 16.191 -21.749 1.00 16.42 186 ALA A O 1
ATOM 1391 N N . PHE A 1 187 ? 34.948 16.858 -23.718 1.00 15.27 187 PHE A N 1
ATOM 1392 C CA . PHE A 1 187 ? 35.943 16.098 -24.438 1.00 16.68 187 PHE A CA 1
ATOM 1393 C C . PHE A 1 187 ? 37.341 16.652 -24.188 1.00 16.55 187 PHE A C 1
ATOM 1394 O O . PHE A 1 187 ? 38.257 15.882 -24.074 1.00 19.61 187 PHE A O 1
ATOM 1402 N N . ALA A 1 188 ? 37.470 17.992 -24.051 1.00 18.00 188 ALA A N 1
ATOM 1403 C CA . ALA A 1 188 ? 38.767 18.615 -23.775 1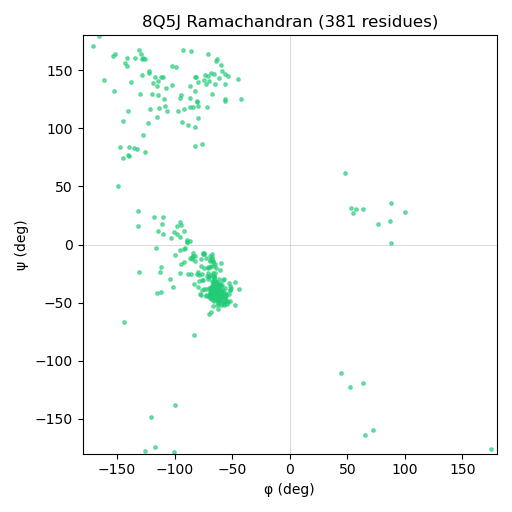.00 18.74 188 ALA A CA 1
ATOM 1404 C C . ALA A 1 188 ? 39.251 18.199 -22.390 1.00 18.41 188 ALA A C 1
ATOM 1405 O O . ALA A 1 188 ? 40.450 17.920 -22.215 1.00 18.81 188 ALA A O 1
ATOM 1407 N N . TRP A 1 189 ? 38.337 18.158 -21.410 1.00 17.64 189 TRP A N 1
ATOM 1408 C CA . TRP A 1 189 ? 38.683 17.684 -20.074 1.00 18.85 189 TRP A CA 1
ATOM 1409 C C . TRP A 1 189 ? 39.173 16.234 -20.137 1.00 16.96 189 TRP A C 1
ATOM 1410 O O . TRP A 1 189 ? 40.192 15.900 -19.556 1.00 16.96 189 TRP A O 1
ATOM 1421 N N . PHE A 1 190 ? 38.448 15.371 -20.849 1.00 16.93 190 PHE A N 1
ATOM 1422 C CA . PHE A 1 190 ? 38.794 13.969 -20.937 1.00 15.03 190 PHE A CA 1
ATOM 1423 C C . PHE A 1 190 ? 40.157 13.801 -21.599 1.00 16.94 190 PHE A C 1
ATOM 1424 O O . PHE A 1 190 ? 40.971 13.019 -21.149 1.00 15.56 190 PHE A O 1
ATOM 1432 N N . ALA A 1 191 ? 40.402 14.538 -22.686 1.00 15.84 191 ALA A N 1
ATOM 1433 C CA . ALA A 1 191 ? 41.636 14.353 -23.408 1.00 16.61 191 ALA A CA 1
ATOM 1434 C C . ALA A 1 191 ? 42.816 14.779 -22.530 1.00 17.67 191 ALA A C 1
ATOM 1435 O O . ALA A 1 191 ? 43.835 14.119 -22.544 1.00 18.41 191 ALA A O 1
ATOM 1437 N N . GLU A 1 192 ? 42.637 15.835 -21.729 1.00 17.72 192 GLU A N 1
ATOM 1438 C CA . GLU A 1 192 ? 43.724 16.276 -20.876 1.00 19.55 192 GLU A CA 1
ATOM 1439 C C . GLU A 1 192 ? 43.986 15.248 -19.791 1.00 18.79 192 GLU A C 1
ATOM 1440 O O . GLU A 1 192 ? 45.144 14.873 -19.560 1.00 18.76 192 GLU A O 1
ATOM 1446 N N . HIS A 1 193 ? 42.917 14.764 -19.145 1.00 18.00 193 HIS A N 1
ATOM 1447 C CA . HIS A 1 193 ? 43.001 13.752 -18.086 1.00 17.94 193 HIS A CA 1
ATOM 1448 C C . HIS A 1 193 ? 43.668 12.468 -18.574 1.00 17.33 193 HIS A C 1
ATOM 1449 O O . HIS A 1 193 ? 44.610 11.932 -17.988 1.00 18.61 193 HIS A O 1
ATOM 1456 N N . ILE A 1 194 ? 43.187 11.973 -19.718 1.00 16.00 194 ILE A N 1
ATOM 1457 C CA . ILE A 1 194 ? 43.663 10.731 -20.290 1.00 15.77 194 ILE A CA 1
ATOM 1458 C C . ILE A 1 194 ? 45.103 10.837 -20.795 1.00 16.20 194 ILE A C 1
ATOM 1459 O O . ILE A 1 194 ? 45.871 9.880 -20.651 1.00 18.40 194 ILE A O 1
ATOM 1464 N N . ARG A 1 195 ? 45.462 11.991 -21.377 1.00 17.60 195 ARG A N 1
ATOM 1465 C CA . ARG A 1 195 ? 46.848 12.161 -21.802 1.00 17.84 195 ARG A CA 1
ATOM 1466 C C . ARG A 1 195 ? 47.783 12.053 -20.595 1.00 19.34 195 ARG A C 1
ATOM 1467 O O . ARG A 1 195 ? 48.869 11.554 -20.758 1.00 20.86 195 ARG A O 1
ATOM 1475 N N . ARG A 1 196 ? 47.381 12.523 -19.428 1.00 19.34 196 ARG A N 1
ATOM 1476 C CA . ARG A 1 196 ? 48.210 12.345 -18.247 1.00 19.90 196 ARG A CA 1
ATOM 1477 C C . ARG A 1 196 ? 48.293 10.883 -17.828 1.00 21.87 196 ARG A C 1
ATOM 1478 O O . ARG A 1 196 ? 49.369 10.405 -17.483 1.00 23.78 196 ARG A O 1
ATOM 1486 N N . LEU A 1 197 ? 47.179 10.150 -17.897 1.00 20.18 197 LEU A N 1
ATOM 1487 C CA . LEU A 1 197 ? 47.184 8.727 -17.597 1.00 19.79 197 LEU A CA 1
ATOM 1488 C C . LEU A 1 197 ? 48.133 8.000 -18.534 1.00 19.31 197 LEU A C 1
ATOM 1489 O O . LEU A 1 197 ? 48.887 7.133 -18.098 1.00 21.47 197 LEU A O 1
ATOM 1494 N N . VAL A 1 198 ? 48.080 8.316 -19.834 1.00 18.31 198 VAL A N 1
ATOM 1495 C CA . VAL A 1 198 ? 48.904 7.630 -20.803 1.00 19.20 198 VAL A CA 1
ATOM 1496 C C . VAL A 1 198 ? 50.381 7.964 -20.557 1.00 20.21 198 VAL A C 1
ATOM 1497 O O . VAL A 1 198 ? 51.215 7.051 -20.607 1.00 23.39 198 VAL A O 1
ATOM 1501 N N . ALA A 1 199 ? 50.684 9.258 -20.336 1.00 20.59 199 ALA A N 1
ATOM 1502 C CA . ALA A 1 199 ? 52.081 9.647 -20.054 1.00 22.91 199 ALA A CA 1
ATOM 1503 C C . ALA A 1 199 ? 52.622 8.871 -18.856 1.00 26.28 199 ALA A C 1
ATOM 1504 O O . ALA A 1 199 ? 53.774 8.389 -18.870 1.00 28.54 199 ALA A O 1
ATOM 1506 N N . ASP A 1 200 ? 51.817 8.755 -17.800 1.00 23.85 200 ASP A N 1
ATOM 1507 C CA . ASP A 1 200 ? 52.235 8.010 -16.610 1.00 26.67 200 ASP A CA 1
ATOM 1508 C C . ASP A 1 200 ? 52.542 6.553 -16.952 1.00 32.64 200 ASP A C 1
ATOM 1509 O O . ASP A 1 200 ? 53.494 5.963 -16.447 1.00 31.59 200 ASP A O 1
ATOM 1514 N N . LYS A 1 201 ? 51.718 5.941 -17.804 1.00 26.35 201 LYS A N 1
ATOM 1515 C CA . LYS A 1 201 ? 51.933 4.558 -18.186 1.00 27.25 201 LYS A CA 1
ATOM 1516 C C . LYS A 1 201 ? 53.060 4.357 -19.177 1.00 29.19 201 LYS A C 1
ATOM 1517 O O . LYS A 1 201 ? 53.603 3.263 -19.237 1.00 32.98 201 LYS A O 1
ATOM 1523 N N . ARG A 1 202 ? 53.387 5.366 -19.980 1.00 26.84 202 ARG A N 1
ATOM 1524 C CA . ARG A 1 202 ? 54.556 5.265 -20.836 1.00 29.93 202 ARG A CA 1
ATOM 1525 C C . ARG A 1 202 ? 55.807 5.295 -19.954 1.00 36.75 202 ARG A C 1
ATOM 1526 O O . ARG A 1 202 ? 56.725 4.503 -20.170 1.00 37.28 202 ARG A O 1
ATOM 1534 N N . ALA A 1 203 ? 55.791 6.139 -18.916 1.00 33.43 203 ALA A N 1
ATOM 1535 C CA . ALA A 1 203 ? 56.914 6.240 -17.992 1.00 38.98 203 ALA A CA 1
ATOM 1536 C C . ALA A 1 203 ? 57.012 5.019 -17.069 1.00 44.28 203 ALA A C 1
ATOM 1537 O O . ALA A 1 203 ? 58.118 4.585 -16.774 1.00 45.10 203 ALA A O 1
ATOM 1539 N N . ARG A 1 204 ? 55.887 4.460 -16.604 1.00 39.45 204 ARG A N 1
ATOM 1540 C CA . ARG A 1 204 ? 55.883 3.303 -15.723 1.00 38.49 204 ARG A CA 1
ATOM 1541 C C . ARG A 1 204 ? 54.875 2.265 -16.214 1.00 35.37 204 ARG A C 1
ATOM 1542 O O . ARG A 1 204 ? 53.783 2.186 -15.663 1.00 30.96 204 ARG A O 1
ATOM 1550 N N . PRO A 1 205 ? 55.230 1.416 -17.207 1.00 33.49 205 PRO A N 1
ATOM 1551 C CA . PRO A 1 205 ? 54.284 0.474 -17.804 1.00 34.15 205 PRO A CA 1
ATOM 1552 C C . PRO A 1 205 ? 53.730 -0.539 -16.819 1.00 33.98 205 PRO A C 1
ATOM 1553 O O . PRO A 1 205 ? 54.425 -0.991 -15.915 1.00 35.58 205 PRO A O 1
ATOM 1557 N N . GLY A 1 206 ? 52.451 -0.880 -16.997 1.00 27.63 206 GLY A N 1
ATOM 1558 C CA . GLY A 1 206 ? 51.826 -1.958 -16.255 1.00 27.36 206 GLY A CA 1
ATOM 1559 C C . GLY A 1 206 ? 51.306 -3.011 -17.224 1.00 26.17 206 GLY A C 1
ATOM 1560 O O . GLY A 1 206 ? 51.817 -3.169 -18.333 1.00 26.58 206 GLY A O 1
ATOM 1561 N N . GLU A 1 207 ? 50.210 -3.660 -16.840 1.00 25.61 207 GLU A N 1
ATOM 1562 C CA . GLU A 1 207 ? 49.683 -4.761 -17.603 1.00 26.40 207 GLU A CA 1
ATOM 1563 C C . GLU A 1 207 ? 48.180 -4.595 -17.821 1.00 23.13 207 GLU A C 1
ATOM 1564 O O . GLU A 1 207 ? 47.483 -5.585 -17.922 1.00 25.04 207 GLU A O 1
ATOM 1570 N N . GLY A 1 208 ? 47.707 -3.355 -17.859 1.00 20.01 208 GLY A N 1
ATOM 1571 C CA . GLY A 1 208 ? 46.282 -3.081 -18.037 1.00 19.01 208 GLY A CA 1
ATOM 1572 C C . GLY A 1 208 ? 45.926 -2.684 -19.472 1.00 19.18 208 GLY A C 1
ATOM 1573 O O . GLY A 1 208 ? 46.749 -2.705 -20.408 1.00 19.41 208 GLY A O 1
ATOM 1574 N N . LEU A 1 209 ? 44.639 -2.400 -19.681 1.00 16.23 209 LEU A N 1
ATOM 1575 C CA . LEU A 1 209 ? 44.176 -2.097 -21.025 1.00 16.06 209 LEU A CA 1
ATOM 1576 C C . LEU A 1 209 ? 44.812 -0.807 -21.536 1.00 17.87 209 LEU A C 1
ATOM 1577 O O . LEU A 1 209 ? 45.040 -0.664 -22.735 1.00 16.96 209 LEU A O 1
ATOM 1582 N N . ILE A 1 210 ? 45.102 0.160 -20.662 1.00 16.93 210 ILE A N 1
ATOM 1583 C CA . ILE A 1 210 ? 45.799 1.336 -21.165 1.00 16.64 210 ILE A CA 1
ATOM 1584 C C . ILE A 1 210 ? 47.169 0.969 -21.726 1.00 18.24 210 ILE A C 1
ATOM 1585 O O . ILE A 1 210 ? 47.568 1.478 -22.775 1.00 18.52 210 ILE A O 1
ATOM 1590 N N . ASP A 1 211 ? 47.864 0.053 -21.039 1.00 19.78 211 ASP A N 1
ATOM 1591 C CA . ASP A 1 211 ? 49.146 -0.424 -21.524 1.00 21.11 211 ASP A CA 1
ATOM 1592 C C . ASP A 1 211 ? 49.000 -1.111 -22.885 1.00 21.41 211 ASP A C 1
ATOM 1593 O O . ASP A 1 211 ? 49.867 -0.963 -23.752 1.00 20.93 211 ASP A O 1
ATOM 1598 N N . ALA A 1 212 ? 47.883 -1.830 -23.105 1.00 18.45 212 ALA A N 1
ATOM 1599 C CA . ALA A 1 212 ? 47.621 -2.511 -24.346 1.00 19.99 212 ALA A CA 1
ATOM 1600 C C . ALA A 1 212 ? 47.355 -1.514 -25.469 1.00 19.99 212 ALA A C 1
ATOM 1601 O O . ALA A 1 212 ? 47.815 -1.744 -26.588 1.00 20.22 212 ALA A O 1
ATOM 1603 N N . PHE A 1 213 ? 46.657 -0.395 -25.175 1.00 17.90 213 PHE A N 1
ATOM 1604 C CA . PHE A 1 213 ? 46.461 0.642 -26.182 1.00 20.56 213 PHE A CA 1
ATOM 1605 C C . PHE A 1 213 ? 47.785 1.311 -26.564 1.00 18.42 213 PHE A C 1
ATOM 1606 O O . PHE A 1 213 ? 48.020 1.585 -27.729 1.00 18.32 213 PHE A O 1
ATOM 1614 N N . ILE A 1 214 ? 48.630 1.565 -25.568 1.00 18.71 214 ILE A N 1
ATOM 1615 C CA . ILE A 1 214 ? 49.957 2.120 -25.827 1.00 19.81 214 ILE A CA 1
ATOM 1616 C C . ILE A 1 214 ? 50.776 1.206 -26.744 1.00 20.22 214 ILE A C 1
ATOM 1617 O O . ILE A 1 214 ? 51.385 1.668 -27.715 1.00 20.62 214 ILE A O 1
ATOM 1622 N N . ALA A 1 215 ? 50.746 -0.094 -26.450 1.00 20.37 215 ALA A N 1
ATOM 1623 C CA . ALA A 1 215 ? 51.433 -1.077 -27.284 1.00 22.35 215 ALA A CA 1
ATOM 1624 C C . ALA A 1 215 ? 50.880 -1.075 -28.698 1.00 23.44 215 ALA A C 1
ATOM 1625 O O . ALA A 1 215 ? 51.640 -1.131 -29.666 1.00 23.96 215 ALA A O 1
ATOM 1627 N N . ALA A 1 216 ? 49.551 -1.002 -28.840 1.00 19.53 216 ALA A N 1
ATOM 1628 C CA . ALA A 1 216 ? 48.960 -0.968 -30.163 1.00 17.81 216 ALA A CA 1
ATOM 1629 C C . ALA A 1 216 ? 49.371 0.283 -30.918 1.00 20.77 216 ALA A C 1
ATOM 1630 O O . ALA A 1 216 ? 49.637 0.230 -32.135 1.00 23.30 216 ALA A O 1
ATOM 1632 N N . GLN A 1 217 ? 49.441 1.419 -30.219 1.00 20.94 217 GLN A N 1
ATOM 1633 C CA . GLN A 1 217 ? 49.884 2.650 -30.845 1.00 21.82 217 GLN A CA 1
ATOM 1634 C C . GLN A 1 217 ? 51.328 2.501 -31.327 1.00 23.07 217 GLN A C 1
ATOM 1635 O O . GLN A 1 217 ? 51.656 2.906 -32.447 1.00 24.00 217 GLN A O 1
ATOM 1641 N N . ASP A 1 218 ? 52.155 1.893 -30.496 1.00 23.10 218 ASP A N 1
ATOM 1642 C CA . ASP A 1 218 ? 53.590 1.782 -30.802 1.00 25.65 218 ASP A CA 1
ATOM 1643 C C . ASP A 1 218 ? 53.831 0.802 -31.954 1.00 27.27 218 ASP A C 1
ATOM 1644 O O . ASP A 1 218 ? 54.833 0.929 -32.664 1.00 29.78 218 ASP A O 1
ATOM 1649 N N . GLU A 1 219 ? 52.914 -0.142 -32.173 1.00 25.73 219 GLU A N 1
ATOM 1650 C CA . GLU A 1 219 ? 52.966 -1.062 -33.312 1.00 28.05 219 GLU A CA 1
ATOM 1651 C C . GLU A 1 219 ? 52.297 -0.486 -34.558 1.00 29.67 219 GLU A C 1
ATOM 1652 O O . GLU A 1 219 ? 52.185 -1.200 -35.559 1.00 33.67 219 GLU A O 1
ATOM 1658 N N . GLY A 1 220 ? 51.808 0.761 -34.493 1.00 27.70 220 GLY A N 1
ATOM 1659 C CA . GLY A 1 220 ? 51.152 1.399 -35.627 1.00 26.76 220 GLY A CA 1
ATOM 1660 C C . GLY A 1 220 ? 49.720 0.935 -35.904 1.00 26.76 220 GLY A C 1
ATOM 1661 O O . GLY A 1 220 ? 49.190 1.208 -36.975 1.00 25.18 220 GLY A O 1
ATOM 1662 N N . ARG A 1 221 ? 49.051 0.291 -34.938 1.00 23.07 221 ARG A N 1
ATOM 1663 C CA . ARG A 1 221 ? 47.702 -0.212 -35.157 1.00 24.17 221 ARG A CA 1
ATOM 1664 C C . ARG A 1 221 ? 46.626 0.800 -34.740 1.00 25.87 221 ARG A C 1
ATOM 1665 O O . ARG A 1 221 ? 45.477 0.609 -35.098 1.00 24.74 221 ARG A O 1
ATOM 1673 N N . MET A 1 222 ? 46.986 1.837 -33.964 1.00 22.28 222 MET A N 1
ATOM 1674 C CA . MET A 1 222 ? 46.088 2.917 -33.554 1.00 23.28 222 MET A CA 1
ATOM 1675 C C . MET A 1 222 ? 46.890 4.209 -33.581 1.00 22.04 222 MET A C 1
ATOM 1676 O O . MET A 1 222 ? 48.087 4.176 -33.314 1.00 22.60 222 MET A O 1
ATOM 1681 N N . THR A 1 223 ? 46.215 5.330 -33.771 1.00 19.60 223 THR A N 1
ATOM 1682 C CA . THR A 1 223 ? 46.779 6.663 -33.621 1.00 18.71 223 THR A CA 1
ATOM 1683 C C . THR A 1 223 ? 46.696 7.123 -32.168 1.00 21.51 223 THR A C 1
ATOM 1684 O O . THR A 1 223 ? 45.961 6.546 -31.360 1.00 18.74 223 THR A O 1
ATOM 1688 N N . GLU A 1 224 ? 47.425 8.194 -31.861 1.00 19.48 224 GLU A N 1
ATOM 1689 C CA . GLU A 1 224 ? 47.411 8.771 -30.527 1.00 19.40 224 GLU A CA 1
ATOM 1690 C C . GLU A 1 224 ? 45.991 9.215 -30.154 1.00 17.56 224 GLU A C 1
ATOM 1691 O O . GLU A 1 224 ? 45.528 8.970 -29.034 1.00 18.68 224 GLU A O 1
ATOM 1697 N N . GLU A 1 225 ? 45.289 9.857 -31.067 1.00 18.76 225 GLU A N 1
ATOM 1698 C CA . GLU A 1 225 ? 43.906 10.273 -30.767 1.00 19.43 225 GLU A CA 1
ATOM 1699 C C . GLU A 1 225 ? 42.985 9.060 -30.591 1.00 18.21 225 GLU A C 1
ATOM 1700 O O . GLU A 1 225 ? 42.090 9.109 -29.746 1.00 17.23 225 GLU A O 1
ATOM 1706 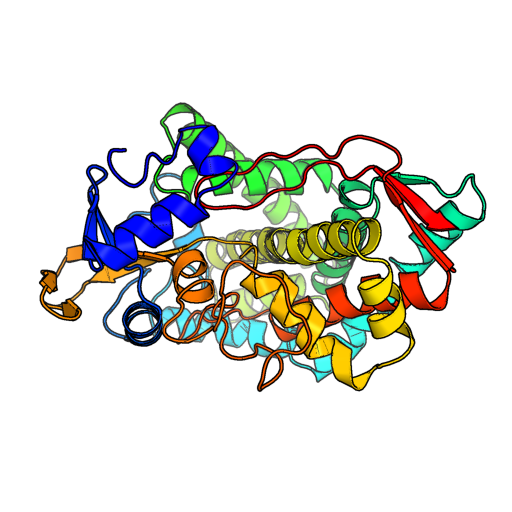N N . GLU A 1 226 ? 43.193 7.985 -31.337 1.00 16.45 226 GLU A N 1
ATOM 1707 C CA . GLU A 1 226 ? 42.408 6.769 -31.170 1.00 17.77 226 GLU A CA 1
ATOM 1708 C C . GLU A 1 226 ? 42.647 6.198 -29.778 1.00 18.01 226 GLU A C 1
ATOM 1709 O O . GLU A 1 226 ? 41.706 5.717 -29.141 1.00 16.97 226 GLU A O 1
ATOM 1715 N N . VAL A 1 227 ? 43.889 6.244 -29.280 1.00 15.27 227 VAL A N 1
ATOM 1716 C CA . VAL A 1 227 ? 44.156 5.791 -27.919 1.00 16.15 227 VAL A CA 1
ATOM 1717 C C . VAL A 1 227 ? 43.369 6.634 -26.901 1.00 16.33 227 VAL A C 1
ATOM 1718 O O . VAL A 1 227 ? 42.670 6.095 -26.031 1.00 15.67 227 VAL A O 1
ATOM 1722 N N . VAL A 1 228 ? 43.479 7.975 -27.005 1.00 16.49 228 VAL A N 1
ATOM 1723 C CA . VAL A 1 228 ? 42.883 8.871 -26.034 1.00 15.88 228 VAL A CA 1
ATOM 1724 C C . VAL A 1 228 ? 41.364 8.718 -26.016 1.00 16.53 228 VAL A C 1
ATOM 1725 O O . VAL A 1 228 ? 40.776 8.563 -24.949 1.00 16.21 228 VAL A O 1
ATOM 1729 N N . TYR A 1 229 ? 40.737 8.758 -27.181 1.00 15.35 229 TYR A N 1
ATOM 1730 C CA . TYR A 1 229 ? 39.278 8.738 -27.169 1.00 14.99 229 TYR A CA 1
ATOM 1731 C C . TYR A 1 229 ? 38.725 7.330 -26.968 1.00 14.96 229 TYR A C 1
ATOM 1732 O O . TYR A 1 229 ? 37.566 7.204 -26.515 1.00 14.42 229 TYR A O 1
ATOM 1741 N N . SER A 1 230 ? 39.496 6.282 -27.294 1.00 14.06 230 SER A N 1
ATOM 1742 C CA . SER A 1 230 ? 39.087 4.924 -26.991 1.00 14.23 230 SER A CA 1
ATOM 1743 C C . SER A 1 230 ? 39.097 4.717 -25.466 1.00 15.20 230 SER A C 1
ATOM 1744 O O . SER A 1 230 ? 38.226 4.071 -24.903 1.00 14.15 230 SER A O 1
ATOM 1747 N N . ILE A 1 231 ? 40.079 5.302 -24.753 1.00 14.55 231 ILE A N 1
ATOM 1748 C CA . ILE A 1 231 ? 40.025 5.270 -23.293 1.00 15.04 231 ILE A CA 1
ATOM 1749 C C . ILE A 1 231 ? 38.778 5.999 -22.765 1.00 14.51 231 ILE A C 1
ATOM 1750 O O . ILE A 1 231 ? 38.079 5.510 -21.867 1.00 14.61 231 ILE A O 1
ATOM 1755 N N . PHE A 1 232 ? 38.496 7.190 -23.297 1.00 15.16 232 PHE A N 1
ATOM 1756 C CA . PHE A 1 232 ? 37.230 7.876 -23.021 1.00 14.32 232 PHE A CA 1
ATOM 1757 C C . PHE A 1 232 ? 36.027 6.932 -23.177 1.00 15.04 232 PHE A C 1
ATOM 1758 O O . PHE A 1 232 ? 35.164 6.837 -22.293 1.00 14.10 232 PHE A O 1
ATOM 1766 N N . LEU A 1 233 ? 35.954 6.240 -24.341 1.00 13.77 233 LEU A N 1
ATOM 1767 C CA . LEU A 1 233 ? 34.774 5.407 -24.604 1.00 13.60 233 LEU A CA 1
ATOM 1768 C C . LEU A 1 233 ? 34.633 4.364 -23.491 1.00 14.45 233 LEU A C 1
ATOM 1769 O O . LEU A 1 233 ? 33.536 4.213 -22.959 1.00 13.86 233 LEU A O 1
ATOM 1774 N N . PHE A 1 234 ? 35.731 3.715 -23.104 1.00 14.93 234 PHE A N 1
ATOM 1775 C CA . PHE A 1 234 ? 35.663 2.689 -22.060 1.00 15.30 234 PHE A CA 1
ATOM 1776 C C . PHE A 1 234 ? 35.390 3.248 -20.655 1.00 16.11 234 PHE A C 1
ATOM 1777 O O . PHE A 1 234 ? 34.755 2.546 -19.839 1.00 16.64 234 PHE A O 1
ATOM 1785 N N . PHE A 1 235 ? 35.771 4.503 -20.391 1.00 14.98 235 PHE A N 1
ATOM 1786 C CA . PHE A 1 235 ? 35.351 5.168 -19.152 1.00 14.94 235 PHE A CA 1
ATOM 1787 C C . PHE A 1 235 ? 33.838 5.315 -19.129 1.00 15.31 235 PHE A C 1
ATOM 1788 O O . PHE A 1 235 ? 33.174 5.047 -18.120 1.00 17.51 235 PHE A O 1
ATOM 1796 N N . ALA A 1 236 ? 33.291 5.761 -20.275 1.00 14.05 236 ALA A N 1
ATOM 1797 C CA . ALA A 1 236 ? 31.860 6.027 -20.395 1.00 14.98 236 ALA A CA 1
ATOM 1798 C C . ALA A 1 236 ? 31.060 4.724 -20.331 1.00 15.33 236 ALA A C 1
ATOM 1799 O O . ALA A 1 236 ? 30.209 4.578 -19.455 1.00 16.20 236 ALA A O 1
ATOM 1801 N N . VAL A 1 237 ? 31.318 3.756 -21.223 1.00 16.60 237 VAL A N 1
ATOM 1802 C CA . VAL A 1 237 ? 30.533 2.533 -21.254 1.00 17.25 237 VAL A CA 1
ATOM 1803 C C . VAL A 1 237 ? 30.818 1.637 -20.051 1.00 17.06 237 VAL A C 1
ATOM 1804 O O . VAL A 1 237 ? 29.979 0.810 -19.694 1.00 17.25 237 VAL A O 1
ATOM 1808 N N . GLY A 1 238 ? 31.953 1.832 -19.385 1.00 16.05 238 GLY A N 1
ATOM 1809 C CA . GLY A 1 238 ? 32.253 1.054 -18.213 1.00 17.70 238 GLY A CA 1
ATOM 1810 C C . GLY A 1 238 ? 31.304 1.339 -17.064 1.00 16.38 238 GLY A C 1
ATOM 1811 O O . GLY A 1 238 ? 31.232 0.520 -16.147 1.00 18.56 238 GLY A O 1
ATOM 1812 N N . HIS A 1 239 ? 30.600 2.463 -17.087 1.00 16.11 239 HIS A N 1
ATOM 1813 C CA . HIS A 1 239 ? 29.703 2.753 -15.987 1.00 14.67 239 HIS A CA 1
ATOM 1814 C C . HIS A 1 239 ? 28.286 3.165 -16.389 1.00 15.88 239 HIS A C 1
ATOM 1815 O O . HIS A 1 239 ? 27.367 2.985 -15.615 1.00 15.81 239 HIS A O 1
ATOM 1822 N N . LEU A 1 240 ? 28.081 3.691 -17.604 1.00 15.33 240 LEU A N 1
ATOM 1823 C CA . LEU A 1 240 ? 26.871 4.443 -17.901 1.00 15.28 240 LEU A CA 1
ATOM 1824 C C . LEU A 1 240 ? 25.595 3.599 -17.972 1.00 16.30 240 LEU A C 1
ATOM 1825 O O . LEU A 1 240 ? 24.669 3.823 -17.199 1.00 16.81 240 LEU A O 1
ATOM 1830 N N . ASP A 1 241 ? 25.527 2.602 -18.873 1.00 15.34 241 ASP A N 1
ATOM 1831 C CA . ASP A 1 241 ? 24.296 1.856 -19.031 1.00 15.55 241 ASP A CA 1
ATOM 1832 C C . ASP A 1 241 ? 24.222 0.762 -17.963 1.00 14.22 241 ASP A C 1
ATOM 1833 O O . ASP A 1 241 ? 23.167 0.483 -17.431 1.00 14.91 241 ASP A O 1
ATOM 1838 N N . VAL A 1 242 ? 25.373 0.203 -17.603 1.00 13.74 242 VAL A N 1
ATOM 1839 C CA . VAL A 1 242 ? 25.412 -0.831 -16.595 1.00 14.24 242 VAL A CA 1
ATOM 1840 C C . VAL A 1 242 ? 24.958 -0.308 -15.241 1.00 13.37 242 VAL A C 1
ATOM 1841 O O . VAL A 1 242 ? 24.227 -0.994 -14.533 1.00 15.28 242 VAL A O 1
ATOM 1845 N N . LYS A 1 243 ? 25.225 0.961 -14.887 1.00 14.02 243 LYS A N 1
ATOM 1846 C CA . LYS A 1 243 ? 24.744 1.406 -13.582 1.00 13.62 243 LYS A CA 1
ATOM 1847 C C . LYS A 1 243 ? 23.239 1.559 -13.623 1.00 14.64 243 LYS A C 1
ATOM 1848 O O . LYS A 1 243 ? 22.595 1.423 -12.600 1.00 15.05 243 LYS A O 1
ATOM 1854 N N . HIS A 1 244 ? 22.646 1.840 -14.802 1.00 13.10 244 HIS A N 1
ATOM 1855 C CA . HIS A 1 244 ? 21.197 1.927 -14.860 1.00 14.94 244 HIS A CA 1
ATOM 1856 C C . HIS A 1 244 ? 20.571 0.536 -14.663 1.00 14.94 244 HIS A C 1
ATOM 1857 O O . HIS A 1 244 ? 19.553 0.371 -13.948 1.00 14.90 244 HIS A O 1
ATOM 1864 N N . LEU A 1 245 ? 21.126 -0.488 -15.310 1.00 14.63 245 LEU A N 1
ATOM 1865 C CA . LEU A 1 245 ? 20.677 -1.855 -15.070 1.00 14.13 245 LEU A CA 1
ATOM 1866 C C . LEU A 1 245 ? 20.671 -2.178 -13.568 1.00 14.40 245 LEU A C 1
ATOM 1867 O O . LEU A 1 245 ? 19.670 -2.669 -13.023 1.00 15.30 245 LEU A O 1
ATOM 1872 N N . ILE A 1 246 ? 21.785 -1.847 -12.921 1.00 13.72 246 ILE A N 1
ATOM 1873 C CA . ILE A 1 246 ? 21.874 -2.086 -11.479 1.00 14.76 246 ILE A CA 1
ATOM 1874 C C . ILE A 1 246 ? 20.858 -1.266 -10.701 1.00 14.93 246 ILE A C 1
ATOM 1875 O O . ILE A 1 246 ? 20.168 -1.809 -9.836 1.00 15.50 246 ILE A O 1
ATOM 1880 N N . ASN A 1 247 ? 20.808 0.051 -10.926 1.00 14.34 247 ASN A N 1
ATOM 1881 C CA . ASN A 1 247 ? 19.917 0.968 -10.215 1.00 14.03 247 ASN A CA 1
ATOM 1882 C C . ASN A 1 247 ? 18.461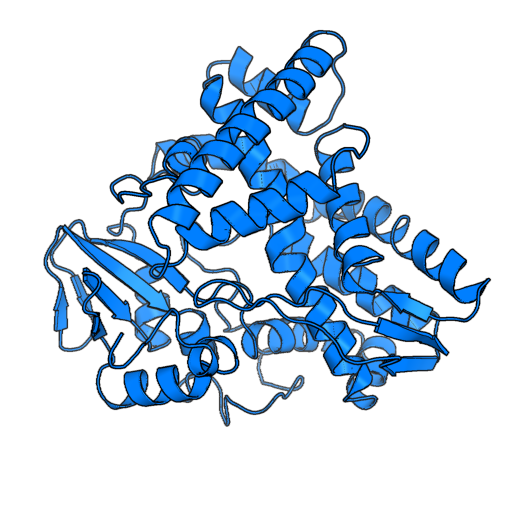 0.533 -10.381 1.00 16.06 247 ASN A C 1
ATOM 1883 O O . ASN A 1 247 ? 17.682 0.450 -9.425 1.00 15.37 247 ASN A O 1
ATOM 1888 N N . HIS A 1 248 ? 18.056 0.304 -11.622 1.00 16.52 248 HIS A N 1
ATOM 1889 C CA . HIS A 1 248 ? 16.667 -0.023 -11.905 1.00 15.65 248 HIS A CA 1
ATOM 1890 C C . HIS A 1 248 ? 16.316 -1.397 -11.293 1.00 16.11 248 HIS A C 1
ATOM 1891 O O . HIS A 1 248 ? 15.229 -1.542 -10.735 1.00 16.77 248 HIS A O 1
ATOM 1898 N N . GLY A 1 249 ? 17.249 -2.358 -11.274 1.00 15.88 249 GLY A N 1
ATOM 1899 C CA . GLY A 1 249 ? 17.018 -3.658 -10.668 1.00 16.60 249 GLY A CA 1
ATOM 1900 C C . GLY A 1 249 ? 16.852 -3.560 -9.155 1.00 17.13 249 GLY A C 1
ATOM 1901 O O . GLY A 1 249 ? 15.939 -4.166 -8.604 1.00 18.02 249 GLY A O 1
ATOM 1902 N N . ILE A 1 250 ? 17.699 -2.757 -8.508 1.00 15.92 250 ILE A N 1
ATOM 1903 C CA . ILE A 1 250 ? 17.566 -2.533 -7.067 1.00 16.58 250 ILE A CA 1
ATOM 1904 C C . ILE A 1 250 ? 16.224 -1.849 -6.760 1.00 18.49 250 ILE A C 1
ATOM 1905 O O . ILE A 1 250 ? 15.469 -2.278 -5.868 1.00 18.29 250 ILE A O 1
ATOM 1910 N N . TRP A 1 251 ? 15.884 -0.807 -7.525 1.00 16.42 251 TRP A N 1
ATOM 1911 C CA . TRP A 1 251 ? 14.583 -0.172 -7.353 1.00 17.49 251 TRP A CA 1
ATOM 1912 C C . TRP A 1 251 ? 13.436 -1.182 -7.499 1.00 18.97 251 TRP A C 1
ATOM 1913 O O . TRP A 1 251 ? 12.486 -1.172 -6.696 1.00 17.84 251 TRP A O 1
ATOM 1924 N N . LEU A 1 252 ? 13.503 -2.050 -8.521 1.00 18.38 252 LEU A N 1
ATOM 1925 C CA . LEU A 1 252 ? 12.444 -3.034 -8.712 1.00 18.56 252 LEU A CA 1
ATOM 1926 C C . LEU A 1 252 ? 12.349 -3.966 -7.503 1.00 19.68 252 LEU A C 1
ATOM 1927 O O . LEU A 1 252 ? 11.222 -4.306 -7.108 1.00 21.32 252 LEU A O 1
ATOM 1932 N N . MET A 1 253 ? 13.488 -4.357 -6.913 1.00 19.15 253 MET A N 1
ATOM 1933 C CA . MET A 1 253 ? 13.483 -5.217 -5.733 1.00 19.56 253 MET A CA 1
ATOM 1934 C C . MET A 1 253 ? 12.810 -4.508 -4.556 1.00 22.01 253 MET A C 1
ATOM 1935 O O . MET A 1 253 ? 12.185 -5.156 -3.715 1.00 24.22 253 MET A O 1
ATOM 1940 N N . THR A 1 254 ? 12.925 -3.188 -4.455 1.00 19.54 254 THR A N 1
ATOM 1941 C CA . THR A 1 254 ? 12.255 -2.469 -3.372 1.00 21.25 254 THR A CA 1
ATOM 1942 C C . THR A 1 254 ? 10.734 -2.513 -3.556 1.00 22.78 254 THR A C 1
ATOM 1943 O O . THR A 1 254 ? 10.000 -2.433 -2.568 1.00 23.12 254 THR A O 1
ATOM 1947 N N . GLN A 1 255 ? 10.267 -2.650 -4.798 1.00 19.95 255 GLN A N 1
ATOM 1948 C CA . GLN A 1 255 ? 8.850 -2.602 -5.100 1.00 22.06 255 GLN A CA 1
ATOM 1949 C C . GLN A 1 255 ? 8.254 -4.006 -5.147 1.00 26.04 255 GLN A C 1
ATOM 1950 O O . GLN A 1 255 ? 7.043 -4.120 -5.010 1.00 24.24 255 GLN A O 1
ATOM 1956 N N . ARG A 1 256 ? 9.084 -5.026 -5.415 1.00 22.44 256 ARG A N 1
ATOM 1957 C CA . ARG A 1 256 ? 8.657 -6.366 -5.758 1.00 22.98 256 ARG A CA 1
ATOM 1958 C C . ARG A 1 256 ? 9.502 -7.355 -4.963 1.00 23.35 256 ARG A C 1
ATOM 1959 O O . ARG A 1 256 ? 10.504 -7.864 -5.429 1.00 24.57 256 ARG A O 1
ATOM 1967 N N . PRO A 1 257 ? 9.140 -7.641 -3.699 1.00 25.70 257 PRO A N 1
ATOM 1968 C CA . PRO A 1 257 ? 9.914 -8.571 -2.882 1.00 25.26 257 PRO A CA 1
ATOM 1969 C C . PRO A 1 257 ? 9.988 -9.979 -3.467 1.00 22.51 257 PRO A C 1
ATOM 1970 O O . PRO A 1 257 ? 10.978 -10.674 -3.212 1.00 26.77 257 PRO A O 1
ATOM 1974 N N . GLU A 1 258 ? 9.046 -10.360 -4.336 1.00 22.27 258 GLU A N 1
ATOM 1975 C CA . GLU A 1 258 ? 9.115 -11.654 -4.996 1.00 24.80 258 GLU A CA 1
ATOM 1976 C C . GLU A 1 258 ? 10.318 -11.726 -5.939 1.00 25.08 258 GLU A C 1
ATOM 1977 O O . GLU A 1 258 ? 10.809 -12.805 -6.231 1.00 25.40 258 GLU A O 1
ATOM 1983 N N . LEU A 1 259 ? 10.770 -10.574 -6.465 1.00 24.77 259 LEU A N 1
ATOM 1984 C CA . LEU A 1 259 ? 11.912 -10.544 -7.351 1.00 24.36 259 LEU A CA 1
ATOM 1985 C C . LEU A 1 259 ? 13.209 -10.753 -6.566 1.00 21.43 259 LEU A C 1
ATOM 1986 O O . LEU A 1 259 ? 14.129 -11.450 -7.017 1.00 24.36 259 LEU A O 1
ATOM 1991 N N . PHE A 1 260 ? 13.286 -10.179 -5.355 1.00 21.38 260 PHE A N 1
ATOM 1992 C CA . PHE A 1 260 ? 14.395 -10.396 -4.438 1.00 21.58 260 PHE A CA 1
ATOM 1993 C C . PHE A 1 260 ? 14.516 -11.903 -4.161 1.00 22.94 260 PHE A C 1
ATOM 1994 O O . PHE A 1 260 ? 15.600 -12.477 -4.286 1.00 21.53 260 PHE A O 1
ATOM 2002 N N . ALA A 1 261 ? 13.385 -12.521 -3.769 1.00 24.76 261 ALA A N 1
ATOM 2003 C CA . ALA A 1 261 ? 13.359 -13.930 -3.408 1.00 23.48 261 ALA A CA 1
ATOM 2004 C C . ALA A 1 261 ? 13.743 -14.827 -4.584 1.00 22.09 261 ALA A C 1
ATOM 2005 O O . ALA A 1 261 ? 14.529 -15.751 -4.444 1.00 24.24 261 ALA A O 1
ATOM 2007 N N . ALA A 1 262 ? 13.228 -14.520 -5.775 1.00 22.33 262 ALA A N 1
ATOM 2008 C CA . ALA A 1 262 ? 13.537 -15.323 -6.944 1.00 22.26 262 ALA A CA 1
ATOM 2009 C C . ALA A 1 262 ? 15.027 -15.255 -7.278 1.00 22.24 262 ALA A C 1
ATOM 2010 O O . ALA A 1 262 ? 15.636 -16.248 -7.648 1.00 22.61 262 ALA A O 1
ATOM 2012 N N . TYR A 1 263 ? 15.624 -14.055 -7.244 1.00 22.26 263 TYR A N 1
ATOM 2013 C CA . TYR A 1 263 ? 17.039 -13.932 -7.536 1.00 21.25 263 TYR A CA 1
ATOM 2014 C C . TYR A 1 263 ? 17.862 -14.791 -6.587 1.00 19.43 263 TYR A C 1
ATOM 2015 O O . TYR A 1 263 ? 18.861 -15.371 -6.977 1.00 22.83 263 TYR A O 1
ATOM 2024 N N . ARG A 1 264 ? 17.457 -14.821 -5.326 1.00 22.09 264 ARG A N 1
ATOM 2025 C CA . ARG A 1 264 ? 18.206 -15.592 -4.306 1.00 22.86 264 ARG A CA 1
ATOM 2026 C C . ARG A 1 264 ? 17.920 -17.089 -4.417 1.00 22.24 264 ARG A C 1
ATOM 2027 O O . ARG A 1 264 ? 18.876 -17.871 -4.373 1.00 24.99 264 ARG A O 1
ATOM 2035 N N . ASP A 1 265 ? 16.655 -17.448 -4.600 1.00 24.37 265 ASP A N 1
ATOM 2036 C CA . ASP A 1 265 ? 16.255 -18.877 -4.516 1.00 23.91 265 ASP A CA 1
ATOM 2037 C C . ASP A 1 265 ? 16.227 -19.600 -5.864 1.00 29.49 265 ASP A C 1
ATOM 2038 O O . ASP A 1 265 ? 16.224 -20.833 -5.850 1.00 28.51 265 ASP A O 1
ATOM 2043 N N . GLU A 1 266 ? 16.214 -18.867 -6.971 1.00 26.18 266 GLU A N 1
ATOM 2044 C CA . GLU A 1 266 ? 16.130 -19.510 -8.271 1.00 28.48 266 GLU A CA 1
ATOM 2045 C C . GLU A 1 266 ? 17.273 -19.048 -9.174 1.00 28.76 266 GLU A C 1
ATOM 2046 O O . GLU A 1 266 ? 17.121 -18.199 -10.053 1.00 25.78 266 GLU A O 1
ATOM 2052 N N . PRO A 1 267 ? 18.485 -19.593 -9.011 1.00 30.44 267 PRO A N 1
ATOM 2053 C CA . PRO A 1 267 ? 19.590 -19.180 -9.869 1.00 27.19 267 PRO A CA 1
ATOM 2054 C C . PRO A 1 267 ? 19.316 -19.253 -11.372 1.00 28.00 267 PRO A C 1
ATOM 2055 O O . PRO A 1 267 ? 19.848 -18.448 -12.141 1.00 25.97 267 PRO A O 1
ATOM 2059 N N . GLU A 1 268 ? 18.499 -20.226 -11.793 1.00 26.91 268 GLU A N 1
ATOM 2060 C CA . GLU A 1 268 ? 18.180 -20.424 -13.203 1.00 31.15 268 GLU A CA 1
ATOM 2061 C C . GLU A 1 268 ? 17.311 -19.271 -13.730 1.00 26.42 268 GLU A C 1
ATOM 2062 O O . GLU A 1 268 ? 17.273 -19.041 -14.946 1.00 28.18 268 GLU A O 1
ATOM 2068 N N . ALA A 1 269 ? 16.663 -18.531 -12.836 1.00 23.90 269 ALA A N 1
ATOM 2069 C CA . ALA A 1 269 ? 15.801 -17.413 -13.220 1.00 23.46 269 ALA A CA 1
ATOM 2070 C C . ALA A 1 269 ? 16.609 -16.132 -13.437 1.00 22.34 269 ALA A C 1
ATOM 2071 O O . ALA A 1 269 ? 16.044 -15.159 -13.918 1.00 22.15 269 ALA A O 1
ATOM 2073 N N . ARG A 1 270 ? 17.900 -16.099 -13.081 1.00 19.53 270 ARG A N 1
ATOM 2074 C CA . ARG A 1 270 ? 18.629 -14.840 -13.007 1.00 20.60 270 ARG A CA 1
ATOM 2075 C C . ARG A 1 270 ? 18.809 -14.192 -14.390 1.00 19.30 270 ARG A C 1
ATOM 2076 O O . ARG A 1 270 ? 18.595 -12.988 -14.485 1.00 19.74 270 ARG A O 1
ATOM 2084 N N . PRO A 1 271 ? 19.187 -14.898 -15.472 1.00 21.25 271 PRO A N 1
ATOM 2085 C CA . PRO A 1 271 ? 19.271 -14.245 -16.794 1.00 22.37 271 PRO A CA 1
ATOM 2086 C C . PRO A 1 271 ? 17.950 -13.598 -17.204 1.00 21.74 271 PRO A C 1
ATOM 2087 O O . PRO A 1 271 ? 17.916 -12.487 -17.762 1.00 21.49 271 PRO A O 1
ATOM 2091 N N . GLY A 1 272 ? 16.852 -14.293 -16.941 1.00 20.16 272 GLY A N 1
ATOM 2092 C CA . GLY A 1 272 ? 15.524 -13.802 -17.241 1.00 20.61 272 GLY A CA 1
ATOM 2093 C C . GLY A 1 272 ? 15.224 -12.519 -16.489 1.00 20.90 272 GLY A C 1
ATOM 2094 O O . GLY A 1 272 ? 14.615 -11.623 -17.025 1.00 20.75 272 GLY A O 1
ATOM 2095 N N . ILE A 1 273 ? 15.637 -12.437 -15.228 1.00 17.46 273 ILE A N 1
ATOM 2096 C CA . ILE A 1 273 ? 15.422 -11.210 -14.474 1.00 17.08 273 ILE A CA 1
ATOM 2097 C C . ILE A 1 273 ? 16.261 -10.069 -15.054 1.00 16.90 273 ILE A C 1
ATOM 2098 O O . ILE A 1 273 ? 15.760 -8.949 -15.192 1.00 18.43 273 ILE A O 1
ATOM 2103 N N . ILE A 1 274 ? 17.555 -10.303 -15.319 1.00 16.82 274 ILE A N 1
ATOM 2104 C CA . ILE A 1 274 ? 18.402 -9.269 -15.915 1.00 16.78 274 ILE A CA 1
ATOM 2105 C C . ILE A 1 274 ? 17.777 -8.813 -17.234 1.00 16.75 274 ILE A C 1
ATOM 2106 O O . ILE A 1 274 ? 17.742 -7.623 -17.541 1.00 16.07 274 ILE A O 1
ATOM 2111 N N . ASN A 1 275 ? 17.404 -9.759 -18.057 1.00 16.88 275 ASN A N 1
ATOM 2112 C CA . ASN A 1 275 ? 16.854 -9.427 -19.365 1.00 17.61 275 ASN A CA 1
ATOM 2113 C C . ASN A 1 275 ? 15.580 -8.606 -19.248 1.00 17.90 275 ASN A C 1
ATOM 2114 O O . ASN A 1 275 ? 15.366 -7.685 -20.054 1.00 16.82 275 ASN A O 1
ATOM 2119 N N . GLU A 1 276 ? 14.722 -8.914 -18.271 1.00 17.08 276 GLU A N 1
ATOM 2120 C CA . GLU A 1 276 ? 13.454 -8.237 -18.172 1.00 18.30 276 GLU A CA 1
ATOM 2121 C C . GLU A 1 276 ? 13.640 -6.837 -17.588 1.00 19.70 276 GLU A C 1
ATOM 2122 O O . GLU A 1 276 ? 12.884 -5.931 -17.954 1.00 19.57 276 GLU A O 1
ATOM 2128 N N . ILE A 1 277 ? 14.655 -6.639 -16.720 1.00 17.47 277 ILE A N 1
ATOM 2129 C CA . ILE A 1 277 ? 14.992 -5.282 -16.325 1.00 16.70 277 ILE A CA 1
ATOM 2130 C C . ILE A 1 277 ? 15.417 -4.476 -17.551 1.00 17.01 277 ILE A C 1
ATOM 2131 O O . ILE A 1 277 ? 14.995 -3.332 -17.698 1.00 16.37 277 ILE A O 1
ATOM 2136 N N . LEU A 1 278 ? 16.294 -5.053 -18.376 1.00 16.32 278 LEU A N 1
ATOM 2137 C CA . LEU A 1 278 ? 16.752 -4.322 -19.558 1.00 16.06 278 LEU A CA 1
ATOM 2138 C C . LEU A 1 278 ? 15.609 -4.049 -20.534 1.00 18.11 278 LEU A C 1
ATOM 2139 O O . LEU A 1 278 ? 15.523 -2.949 -21.079 1.00 17.89 278 LEU A O 1
ATOM 2144 N N . ARG A 1 279 ? 14.732 -5.033 -20.757 1.00 15.62 279 ARG A N 1
ATOM 2145 C CA . ARG A 1 279 ? 13.677 -4.871 -21.743 1.00 15.78 279 ARG A CA 1
ATOM 2146 C C . ARG A 1 279 ? 12.697 -3.768 -21.339 1.00 15.16 279 ARG A C 1
ATOM 2147 O O . ARG A 1 279 ? 12.188 -3.017 -22.193 1.00 18.91 279 ARG A O 1
ATOM 2155 N N . ILE A 1 280 ? 12.353 -3.693 -20.065 1.00 15.39 280 ILE A N 1
ATOM 2156 C CA . ILE A 1 280 ? 11.238 -2.853 -19.641 1.00 18.50 280 ILE A CA 1
ATOM 2157 C C . ILE A 1 280 ? 11.699 -1.392 -19.585 1.00 21.66 280 ILE A C 1
ATOM 2158 O O . ILE A 1 280 ? 10.890 -0.516 -19.776 1.00 22.71 280 ILE A O 1
ATOM 2163 N N . ASP A 1 281 ? 13.002 -1.117 -19.385 1.00 19.89 281 ASP A N 1
ATOM 2164 C CA . ASP A 1 281 ? 13.460 0.271 -19.338 1.00 21.71 281 ASP A CA 1
ATOM 2165 C C . ASP A 1 281 ? 14.862 0.349 -19.962 1.00 19.66 281 ASP A C 1
ATOM 2166 O O . ASP A 1 281 ? 15.831 0.417 -19.238 1.00 22.32 281 ASP A O 1
ATOM 2171 N N . THR A 1 282 ? 14.907 0.248 -21.279 1.00 19.15 282 THR A N 1
ATOM 2172 C CA . THR A 1 282 ? 16.142 0.120 -22.051 1.00 19.53 282 THR A CA 1
ATOM 2173 C C . THR A 1 282 ? 17.052 1.296 -21.712 1.00 17.06 282 THR A C 1
ATOM 2174 O O . THR A 1 282 ? 16.646 2.430 -21.854 1.00 17.60 282 THR A O 1
ATOM 2178 N N . PRO A 1 283 ? 18.315 1.056 -21.245 1.00 15.80 283 PRO A N 1
ATOM 2179 C CA . PRO A 1 283 ? 19.156 2.164 -20.776 1.00 17.61 283 PRO A CA 1
ATOM 2180 C C . PRO A 1 283 ? 19.444 3.244 -21.815 1.00 16.44 283 PRO A C 1
ATOM 2181 O O . PRO A 1 283 ? 19.456 4.445 -21.484 1.00 16.66 283 PRO A O 1
ATOM 2185 N N . GLU A 1 284 ? 19.677 2.816 -23.055 1.00 16.36 284 GLU A N 1
ATOM 2186 C CA . GLU A 1 284 ? 19.869 3.726 -24.178 1.00 17.85 284 GLU A CA 1
ATOM 2187 C C . GLU A 1 284 ? 18.694 3.496 -25.114 1.00 17.05 284 GLU A C 1
ATOM 2188 O O . GLU A 1 284 ? 18.520 2.361 -25.544 1.00 19.84 284 GLU A O 1
ATOM 2194 N N . SER A 1 285 ? 18.018 4.552 -25.505 1.00 17.20 285 SER A N 1
ATOM 2195 C CA . SER A 1 285 ? 16.735 4.414 -26.181 1.00 17.86 285 SER A CA 1
ATOM 2196 C C . SER A 1 285 ? 16.894 4.042 -27.646 1.00 16.75 285 SER A C 1
ATOM 2197 O O . SER A 1 285 ? 15.947 3.540 -28.244 1.00 15.87 285 SER A O 1
ATOM 2200 N N . MET A 1 286 ? 17.966 4.487 -28.276 1.00 16.54 286 MET A N 1
ATOM 2201 C CA . MET A 1 286 ? 18.063 4.430 -29.723 1.00 17.21 286 MET A CA 1
ATOM 2202 C C . MET A 1 286 ? 19.527 4.361 -30.121 1.00 17.89 286 MET A C 1
ATOM 2203 O O . MET A 1 286 ? 20.421 4.730 -29.347 1.00 19.96 286 MET A O 1
ATOM 2208 N N . VAL A 1 287 ? 19.749 3.948 -31.351 1.00 16.38 287 VAL A N 1
ATOM 2209 C CA . VAL A 1 287 ? 21.050 4.072 -31.989 1.00 17.54 287 VAL A CA 1
ATOM 2210 C C . VAL A 1 287 ? 20.794 4.753 -33.324 1.00 17.36 287 VAL A C 1
ATOM 2211 O O . VAL A 1 287 ? 19.717 4.590 -33.877 1.00 18.12 287 VAL A O 1
ATOM 2215 N N . VAL A 1 288 ? 21.752 5.565 -33.750 1.00 16.40 288 VAL A N 1
ATOM 2216 C CA . VAL A 1 288 ? 21.575 6.354 -34.972 1.00 15.64 288 VAL A CA 1
ATOM 2217 C C . VAL A 1 288 ? 22.515 5.858 -36.063 1.00 15.00 288 VAL A C 1
ATOM 2218 O O . VAL A 1 288 ? 23.620 5.401 -35.800 1.00 16.18 288 VAL A O 1
ATOM 2222 N N . ARG A 1 289 ? 22.029 5.899 -37.306 1.00 14.90 289 ARG A N 1
ATOM 2223 C CA . ARG A 1 289 ? 22.757 5.425 -38.467 1.00 14.99 289 ARG A CA 1
ATOM 2224 C C . ARG A 1 289 ? 22.470 6.349 -39.649 1.00 16.62 289 ARG A C 1
ATOM 2225 O O . ARG A 1 289 ? 21.398 6.945 -39.688 1.00 17.78 289 ARG A O 1
ATOM 2233 N N . LEU A 1 290 ? 23.381 6.382 -40.624 1.00 15.23 290 LEU A N 1
ATOM 2234 C CA . LEU A 1 290 ? 23.120 7.057 -41.904 1.00 15.55 290 LEU A CA 1
ATOM 2235 C C . LEU A 1 290 ? 22.919 6.024 -43.010 1.00 15.33 290 LEU A C 1
ATOM 2236 O O . LEU A 1 290 ? 23.724 5.098 -43.142 1.00 16.53 290 LEU A O 1
ATOM 2241 N N . THR A 1 291 ? 21.892 6.220 -43.850 1.00 14.12 291 THR A N 1
ATOM 2242 C CA . THR A 1 291 ? 21.783 5.379 -45.034 1.00 14.22 291 THR A CA 1
ATOM 2243 C C . THR A 1 291 ? 22.857 5.715 -46.071 1.00 15.99 291 THR A C 1
ATOM 2244 O O . THR A 1 291 ? 23.155 6.879 -46.258 1.00 16.58 291 THR A O 1
ATOM 2248 N N . THR A 1 292 ? 23.332 4.677 -46.771 1.00 15.98 292 THR A N 1
ATOM 2249 C CA . THR A 1 292 ? 24.267 4.824 -47.876 1.00 16.78 292 THR A CA 1
ATOM 2250 C C . THR A 1 292 ? 23.659 4.361 -49.196 1.00 17.94 292 THR A C 1
ATOM 2251 O O . THR A 1 292 ? 24.286 4.514 -50.245 1.00 22.46 292 THR A O 1
ATOM 2255 N N . GLN A 1 293 ? 22.449 3.851 -49.130 1.00 18.23 293 GLN A N 1
ATOM 2256 C CA . GLN A 1 293 ? 21.740 3.441 -50.355 1.00 19.04 293 GLN A CA 1
ATOM 2257 C C . GLN A 1 293 ? 20.243 3.584 -50.080 1.00 22.31 293 GLN A C 1
ATOM 2258 O O . GLN A 1 293 ? 19.866 3.727 -48.923 1.00 20.10 293 GLN A O 1
ATOM 2264 N N . ASP A 1 294 ? 19.444 3.591 -51.139 1.00 23.62 294 ASP A N 1
ATOM 2265 C CA . ASP A 1 294 ? 17.970 3.611 -50.950 1.00 25.93 294 ASP A CA 1
ATOM 2266 C C . ASP A 1 294 ? 17.642 2.395 -50.071 1.00 21.79 294 ASP A C 1
ATOM 2267 O O . ASP A 1 294 ? 18.087 1.294 -50.385 1.00 27.66 294 ASP A O 1
ATOM 2272 N N . THR A 1 295 ? 16.952 2.627 -48.954 1.00 20.27 295 THR A N 1
ATOM 2273 C CA . THR A 1 295 ? 16.699 1.555 -47.962 1.00 19.14 295 THR A CA 1
ATOM 2274 C C . THR A 1 295 ? 15.193 1.336 -47.749 1.00 19.69 295 THR A C 1
ATOM 2275 O O . THR A 1 295 ? 14.538 2.256 -47.280 1.00 19.26 295 THR A O 1
ATOM 2279 N N . VAL A 1 296 ? 14.701 0.139 -48.092 1.00 20.11 296 VAL A N 1
ATOM 2280 C CA . VAL A 1 296 ? 13.288 -0.221 -47.921 1.00 21.45 296 VAL A CA 1
ATOM 2281 C C . VAL A 1 296 ? 13.036 -0.626 -46.474 1.00 20.53 296 VAL A C 1
ATOM 2282 O O . VAL A 1 296 ? 13.720 -1.510 -45.939 1.00 23.99 296 VAL A O 1
ATOM 2286 N N . ILE A 1 297 ? 12.096 0.071 -45.812 1.00 20.32 297 ILE A N 1
ATOM 2287 C CA . ILE A 1 297 ? 11.700 -0.235 -44.436 1.00 20.59 297 ILE A CA 1
ATOM 2288 C C . ILE A 1 297 ? 10.174 -0.373 -44.456 1.00 23.19 297 ILE A C 1
ATOM 2289 O O . ILE A 1 297 ? 9.461 0.625 -44.412 1.00 23.51 297 ILE A O 1
ATOM 2294 N N . GLY A 1 298 ? 9.682 -1.604 -44.599 1.00 25.57 298 GLY A N 1
ATOM 2295 C CA . GLY A 1 298 ? 8.245 -1.799 -44.709 1.00 29.21 298 GLY A CA 1
ATOM 2296 C C . GLY A 1 298 ? 7.697 -1.141 -45.973 1.00 28.15 298 GLY A C 1
ATOM 2297 O O . GLY A 1 298 ? 8.216 -1.392 -47.057 1.00 30.54 298 GLY A O 1
ATOM 2298 N N . ASP A 1 299 ? 6.773 -0.179 -45.790 1.00 30.84 299 ASP A N 1
ATOM 2299 C CA . ASP A 1 299 ? 6.129 0.521 -46.891 1.00 36.63 299 ASP A CA 1
ATOM 2300 C C . ASP A 1 299 ? 6.806 1.848 -47.250 1.00 34.90 299 ASP A C 1
ATOM 2301 O O . ASP A 1 299 ? 6.285 2.577 -48.094 1.00 36.97 299 ASP A O 1
ATOM 2306 N N . THR A 1 300 ? 7.966 2.177 -46.647 1.00 30.94 300 THR A N 1
ATOM 2307 C CA . THR A 1 300 ? 8.650 3.440 -46.883 1.00 28.18 300 THR A CA 1
ATOM 2308 C C . THR A 1 300 ? 10.015 3.100 -47.480 1.00 26.49 300 THR A C 1
ATOM 2309 O O . THR A 1 300 ? 10.625 2.133 -47.073 1.00 26.72 300 THR A O 1
ATOM 2313 N N . THR A 1 301 ? 10.448 3.866 -48.477 1.00 24.44 301 THR A N 1
ATOM 2314 C CA . THR A 1 301 ? 11.813 3.784 -48.961 1.00 24.20 301 THR A CA 1
ATOM 2315 C C . THR A 1 301 ? 12.528 5.048 -48.521 1.00 24.31 301 THR A C 1
ATOM 2316 O O . THR A 1 301 ? 12.109 6.150 -48.847 1.00 27.60 301 THR A O 1
ATOM 2320 N N . VAL A 1 302 ? 13.588 4.893 -47.726 1.00 20.77 302 VAL A N 1
ATOM 2321 C CA . VAL A 1 302 ? 14.335 6.052 -47.272 1.00 19.80 302 VAL A CA 1
ATOM 2322 C C . VAL A 1 302 ? 15.488 6.239 -48.241 1.00 21.68 302 VAL A C 1
ATOM 2323 O O . VAL A 1 302 ? 16.225 5.293 -48.498 1.00 20.39 302 VAL A O 1
ATOM 2327 N N . PRO A 1 303 ? 15.667 7.458 -48.792 1.00 22.31 303 PRO A N 1
ATOM 2328 C CA . PRO A 1 303 ? 16.785 7.729 -49.688 1.00 24.83 303 PRO A CA 1
ATOM 2329 C C . PRO A 1 303 ? 18.160 7.503 -49.024 1.00 21.85 303 PRO A C 1
ATOM 2330 O O . PRO A 1 303 ? 18.288 7.645 -47.803 1.00 19.95 303 PRO A O 1
ATOM 2334 N N . ALA A 1 304 ? 19.188 7.215 -49.829 1.00 19.20 304 ALA A N 1
ATOM 2335 C CA . ALA A 1 304 ? 20.561 7.353 -49.361 1.00 18.00 304 ALA A CA 1
ATOM 2336 C C . ALA A 1 304 ? 20.800 8.757 -48.790 1.00 18.35 304 ALA A C 1
ATOM 2337 O O . ALA A 1 304 ? 20.283 9.756 -49.303 1.00 17.28 304 ALA A O 1
ATOM 2339 N N . GLY A 1 305 ? 21.634 8.850 -47.755 1.00 17.01 305 GLY A N 1
ATOM 2340 C CA . GLY A 1 305 ? 22.011 10.122 -47.158 1.00 17.36 305 GLY A CA 1
ATOM 2341 C C . GLY A 1 305 ? 21.078 10.633 -46.065 1.00 20.75 305 GLY A C 1
ATOM 2342 O O . GLY A 1 305 ? 21.118 11.803 -45.706 1.00 23.20 305 GLY A O 1
ATOM 2343 N N . GLU A 1 306 ? 20.284 9.745 -45.477 1.00 17.85 306 GLU A N 1
ATOM 2344 C CA . GLU A 1 306 ? 19.340 10.136 -44.443 1.00 16.92 306 GLU A CA 1
ATOM 2345 C C . GLU A 1 306 ? 19.680 9.465 -43.120 1.00 17.56 306 GLU A C 1
ATOM 2346 O O . GLU A 1 306 ? 20.132 8.328 -43.111 1.00 17.89 306 GLU A O 1
ATOM 2352 N N . ALA A 1 307 ? 19.468 10.187 -42.017 1.00 15.35 307 ALA A N 1
ATOM 2353 C CA . ALA A 1 307 ? 19.745 9.657 -40.693 1.00 16.23 307 ALA A CA 1
ATOM 2354 C C . ALA A 1 307 ? 18.513 8.895 -40.197 1.00 16.31 307 ALA A C 1
ATOM 2355 O O . ALA A 1 307 ? 17.381 9.342 -40.357 1.00 15.73 307 ALA A O 1
ATOM 2357 N N . LEU A 1 308 ? 18.755 7.721 -39.612 1.00 16.16 308 LEU A N 1
ATOM 2358 C CA . LEU A 1 308 ? 17.737 6.846 -39.048 1.00 16.99 308 LEU A CA 1
ATOM 2359 C C . LEU A 1 308 ? 17.981 6.759 -37.550 1.00 17.90 308 LEU A C 1
ATOM 2360 O O . LEU A 1 308 ? 19.122 6.600 -37.124 1.00 20.19 308 LEU A O 1
ATOM 2365 N N . ALA A 1 309 ? 16.935 6.839 -36.765 1.00 16.25 309 ALA A N 1
ATOM 2366 C CA . ALA A 1 309 ? 16.986 6.539 -35.346 1.00 16.14 309 ALA A CA 1
ATOM 2367 C C . ALA A 1 309 ? 16.299 5.194 -35.153 1.00 17.49 309 ALA A C 1
ATOM 2368 O O . ALA A 1 309 ? 15.107 5.096 -35.387 1.00 17.74 309 ALA A O 1
ATOM 2370 N N . LEU A 1 310 ? 17.074 4.194 -34.728 1.00 15.74 310 LEU A N 1
ATOM 2371 C CA . LEU A 1 310 ? 16.555 2.851 -34.539 1.00 16.51 310 LEU A CA 1
ATOM 2372 C C . LEU A 1 310 ? 16.153 2.746 -33.073 1.00 15.33 310 LEU A C 1
ATOM 2373 O O . LEU A 1 310 ? 17.021 2.762 -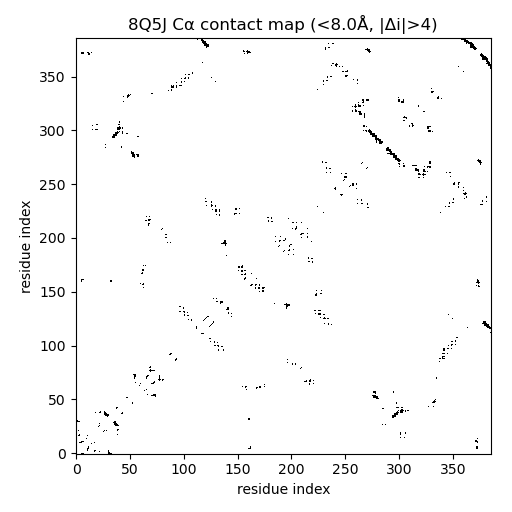32.187 1.00 15.44 310 LEU A O 1
ATOM 2378 N N . LEU A 1 311 ? 14.847 2.771 -32.799 1.00 15.09 311 LEU A N 1
ATOM 2379 C CA . LEU A 1 311 ? 14.358 2.908 -31.430 1.00 15.15 311 LEU A CA 1
ATOM 2380 C C . LEU A 1 311 ? 14.367 1.547 -30.741 1.00 15.75 311 LEU A C 1
ATOM 2381 O O . LEU A 1 311 ? 13.332 0.877 -30.599 1.00 15.24 311 LEU A O 1
ATOM 2386 N N . ILE A 1 312 ? 15.526 1.160 -30.183 1.00 14.57 312 ILE A N 1
ATOM 2387 C CA . ILE A 1 312 ? 15.606 -0.109 -29.468 1.00 14.99 312 ILE A CA 1
ATOM 2388 C C . ILE A 1 312 ? 14.638 -0.141 -28.258 1.00 14.71 312 ILE A C 1
ATOM 2389 O O . ILE A 1 312 ? 14.123 -1.197 -27.894 1.00 16.21 312 ILE A O 1
ATOM 2394 N N . ALA A 1 313 ? 14.388 0.979 -27.603 1.00 14.53 313 ALA A N 1
ATOM 2395 C CA . ALA A 1 313 ? 13.503 1.000 -26.462 1.00 15.23 313 ALA A CA 1
ATOM 2396 C C . ALA A 1 313 ? 12.072 0.665 -26.887 1.00 15.76 313 ALA A C 1
ATOM 2397 O O . ALA A 1 313 ? 11.323 0.073 -26.112 1.00 17.40 313 ALA A O 1
ATOM 2399 N N . SER A 1 314 ? 11.672 1.121 -28.083 1.00 13.92 314 SER A N 1
ATOM 2400 C CA . SER A 1 314 ? 10.354 0.818 -28.616 1.00 14.45 314 SER A CA 1
ATOM 2401 C C . SER A 1 314 ? 10.274 -0.648 -29.068 1.00 13.89 314 SER A C 1
ATOM 2402 O O . SER A 1 314 ? 9.283 -1.371 -28.837 1.00 15.01 314 SER A O 1
ATOM 2405 N N . ALA A 1 315 ? 11.313 -1.118 -29.765 1.00 14.14 315 ALA A N 1
ATOM 2406 C CA . ALA A 1 315 ? 11.386 -2.515 -30.146 1.00 14.04 315 ALA A CA 1
ATOM 2407 C C . ALA A 1 315 ? 11.181 -3.425 -28.936 1.00 15.92 315 ALA A C 1
ATOM 2408 O O . ALA A 1 315 ? 10.534 -4.467 -29.001 1.00 15.73 315 ALA A O 1
ATOM 2410 N N . ASN A 1 316 ? 11.749 -3.023 -27.805 1.00 14.30 316 ASN A N 1
ATOM 2411 C CA . ASN A 1 316 ? 11.687 -3.832 -26.598 1.00 14.95 316 ASN A CA 1
ATOM 2412 C C . ASN A 1 316 ? 10.302 -3.835 -25.973 1.00 14.65 316 ASN A C 1
ATOM 2413 O O . ASN A 1 316 ? 10.072 -4.659 -25.089 1.00 16.60 316 ASN A O 1
ATOM 2418 N N . ARG A 1 317 ? 9.416 -2.955 -26.430 1.00 15.78 317 ARG A N 1
ATOM 2419 C CA . ARG A 1 317 ? 8.027 -2.917 -25.910 1.00 15.72 317 ARG A CA 1
ATOM 2420 C C . ARG A 1 317 ? 7.050 -3.218 -27.046 1.00 16.12 317 ARG A C 1
ATOM 2421 O O . ARG A 1 317 ? 5.896 -2.833 -26.928 1.00 18.37 317 ARG A O 1
ATOM 2429 N N . ASP A 1 318 ? 7.522 -3.909 -28.074 1.00 14.32 318 ASP A N 1
ATOM 2430 C CA . ASP A 1 318 ? 6.684 -4.195 -29.263 1.00 15.23 318 ASP A CA 1
ATOM 2431 C C . ASP A 1 318 ? 5.828 -5.444 -29.016 1.00 16.43 318 ASP A C 1
ATOM 2432 O O . ASP A 1 318 ? 6.391 -6.511 -28.815 1.00 15.64 318 ASP A O 1
ATOM 2437 N N . PRO A 1 319 ? 4.481 -5.331 -29.025 1.00 17.73 319 PRO A N 1
ATOM 2438 C CA . PRO A 1 319 ? 3.659 -6.507 -28.705 1.00 19.45 319 PRO A CA 1
ATOM 2439 C C . PRO A 1 319 ? 3.693 -7.612 -29.755 1.00 19.03 319 PRO A C 1
ATOM 2440 O O . PRO A 1 319 ? 3.222 -8.715 -29.514 1.00 21.47 319 PRO A O 1
ATOM 2444 N N . GLU A 1 320 ? 4.276 -7.339 -30.913 1.00 20.21 320 GLU A N 1
ATOM 2445 C CA . GLU A 1 320 ? 4.436 -8.408 -31.930 1.00 22.91 320 GLU A CA 1
ATOM 2446 C C . GLU A 1 320 ? 5.493 -9.410 -31.443 1.00 23.05 320 GLU A C 1
ATOM 2447 O O . GLU A 1 320 ? 5.512 -10.512 -31.959 1.00 25.43 320 GLU A O 1
ATOM 2453 N N . VAL A 1 321 ? 6.345 -9.016 -30.482 1.00 20.80 321 VAL A N 1
ATOM 2454 C CA . VAL A 1 321 ? 7.367 -9.899 -29.977 1.00 20.00 321 VAL A CA 1
ATOM 2455 C C . VAL A 1 321 ? 7.145 -10.233 -28.499 1.00 19.49 321 VAL A C 1
ATOM 2456 O O . VAL A 1 321 ? 7.370 -11.386 -28.105 1.00 23.06 321 VAL A O 1
ATOM 2460 N N . PHE A 1 322 ? 6.758 -9.231 -27.685 1.00 18.31 322 PHE A N 1
ATOM 2461 C CA . PHE A 1 322 ? 6.584 -9.385 -26.251 1.00 17.81 322 PHE A CA 1
ATOM 2462 C C . PHE A 1 322 ? 5.116 -9.180 -25.863 1.00 18.32 322 PHE A C 1
ATOM 2463 O O . PHE A 1 322 ? 4.585 -8.073 -25.891 1.00 20.62 322 PHE A O 1
ATOM 2471 N N . ALA A 1 323 ? 4.461 -10.273 -25.463 1.00 20.30 323 ALA A N 1
ATOM 2472 C CA . ALA A 1 323 ? 3.066 -10.201 -25.073 1.00 21.50 323 ALA A CA 1
ATOM 2473 C C . ALA A 1 323 ? 2.910 -9.341 -23.824 1.00 20.88 323 ALA A C 1
ATOM 2474 O O . ALA A 1 323 ? 3.733 -9.394 -22.908 1.00 21.04 323 ALA A O 1
ATOM 2476 N N . ASP A 1 324 ? 1.869 -8.513 -23.830 1.00 20.00 324 ASP A N 1
ATOM 2477 C CA . ASP A 1 324 ? 1.592 -7.565 -22.744 1.00 19.12 324 ASP A CA 1
ATOM 2478 C C . ASP A 1 324 ? 2.882 -6.804 -22.403 1.00 18.97 324 ASP A C 1
ATOM 2479 O O . ASP A 1 324 ? 3.411 -6.873 -21.284 1.00 18.36 324 ASP A O 1
ATOM 2484 N N . PRO A 1 325 ? 3.423 -6.049 -23.376 1.00 16.74 325 PRO A N 1
ATOM 2485 C CA . PRO A 1 325 ? 4.802 -5.551 -23.289 1.00 18.18 325 PRO A CA 1
ATOM 2486 C C . PRO A 1 325 ? 5.078 -4.505 -22.221 1.00 19.64 325 PRO A C 1
ATOM 2487 O O . PRO A 1 325 ? 6.245 -4.322 -21.844 1.00 18.56 325 PRO A O 1
ATOM 2491 N N . ASP A 1 326 ? 4.032 -3.838 -21.714 1.00 17.83 326 ASP A N 1
ATOM 2492 C CA . ASP A 1 326 ? 4.207 -2.778 -20.725 1.00 19.62 326 ASP A CA 1
ATOM 2493 C C . ASP A 1 326 ? 4.180 -3.364 -19.310 1.00 19.61 326 ASP A C 1
ATOM 2494 O O . ASP A 1 326 ? 4.272 -2.611 -18.351 1.00 22.36 326 ASP A O 1
ATOM 2499 N N . THR A 1 327 ? 4.052 -4.679 -19.205 1.00 19.12 327 THR A N 1
ATOM 2500 C CA . THR A 1 327 ? 4.035 -5.350 -17.900 1.00 21.48 327 THR A CA 1
ATOM 2501 C C . THR A 1 327 ? 5.395 -5.983 -17.645 1.00 19.74 327 THR A C 1
ATOM 2502 O O . THR A 1 327 ? 5.939 -6.647 -18.521 1.00 20.67 327 THR A O 1
ATOM 2506 N N . PHE A 1 328 ? 5.904 -5.837 -16.407 1.00 19.74 328 PHE A N 1
ATOM 2507 C CA . PHE A 1 328 ? 7.135 -6.501 -16.022 1.00 20.69 328 PHE A CA 1
ATOM 2508 C C . PHE A 1 328 ? 6.810 -7.942 -15.663 1.00 23.37 328 PHE A C 1
ATOM 2509 O O . PHE A 1 328 ? 5.928 -8.168 -14.820 1.00 22.49 328 PHE A O 1
ATOM 2517 N N . ASP A 1 329 ? 7.464 -8.883 -16.336 1.00 21.07 329 ASP A N 1
ATOM 2518 C CA . ASP A 1 329 ? 7.319 -10.303 -16.063 1.00 22.29 329 ASP A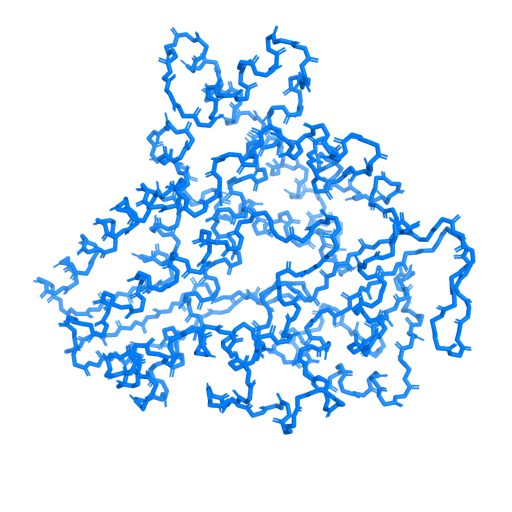 CA 1
ATOM 2519 C C . ASP A 1 329 ? 8.661 -11.000 -16.285 1.00 22.95 329 ASP A C 1
ATOM 2520 O O . ASP A 1 329 ? 9.053 -11.288 -17.403 1.00 23.07 329 ASP A O 1
ATOM 2525 N N . HIS A 1 330 ? 9.324 -11.391 -15.187 1.00 22.82 330 HIS A N 1
ATOM 2526 C CA . HIS A 1 330 ? 10.625 -12.036 -15.305 1.00 24.05 330 HIS A CA 1
ATOM 2527 C C . HIS A 1 330 ? 10.554 -13.479 -15.787 1.00 25.49 330 HIS A C 1
ATOM 2528 O O . HIS A 1 330 ? 11.605 -14.037 -16.083 1.00 25.74 330 HIS A O 1
ATOM 2535 N N . THR A 1 331 ? 9.340 -14.055 -15.899 1.00 26.55 331 THR A N 1
ATOM 2536 C CA . THR A 1 331 ? 9.141 -15.447 -16.272 1.00 28.04 331 THR A CA 1
ATOM 2537 C C . THR A 1 331 ? 8.829 -15.584 -17.765 1.00 31.59 331 THR A C 1
ATOM 2538 O O . THR A 1 331 ? 8.406 -16.649 -18.198 1.00 33.29 331 THR A O 1
ATOM 2542 N N . ARG A 1 332 ? 9.080 -14.545 -18.582 1.00 26.19 332 ARG A N 1
ATOM 2543 C CA . ARG A 1 332 ? 8.804 -14.638 -20.013 1.00 26.78 332 ARG A CA 1
ATOM 2544 C C . ARG A 1 332 ? 9.574 -15.766 -20.689 1.00 30.77 332 ARG A C 1
ATOM 2545 O O . ARG A 1 332 ? 10.699 -16.107 -20.318 1.00 30.30 332 ARG A O 1
ATOM 2553 N N . PRO A 1 333 ? 8.967 -16.337 -21.756 1.00 33.39 333 PRO A N 1
ATOM 2554 C CA . PRO A 1 333 ? 9.625 -17.304 -22.626 1.00 34.82 333 PRO A CA 1
ATOM 2555 C C . PRO A 1 333 ? 11.037 -16.920 -23.038 1.00 32.22 333 PRO A C 1
ATOM 2556 O O . PRO A 1 333 ? 11.323 -15.760 -23.308 1.00 34.63 333 PRO A O 1
ATOM 2560 N N . LEU A 1 334 ? 11.921 -17.909 -23.114 1.00 31.22 334 LEU A N 1
ATOM 2561 C CA . LEU A 1 334 ? 13.271 -17.703 -23.614 1.00 32.39 334 LEU A CA 1
ATOM 2562 C C . LEU A 1 334 ? 13.981 -16.630 -22.782 1.00 28.76 334 LEU A C 1
ATOM 2563 O O . LEU A 1 334 ? 14.891 -15.959 -23.261 1.00 27.84 334 LEU A O 1
ATOM 2568 N N . ALA A 1 335 ? 13.615 -16.530 -21.493 1.00 29.60 335 ALA A N 1
ATOM 2569 C CA . ALA A 1 335 ? 14.260 -15.590 -20.578 1.00 27.72 335 ALA A CA 1
ATOM 2570 C C . ALA A 1 335 ? 14.262 -14.146 -21.130 1.00 27.26 335 ALA A C 1
ATOM 2571 O O . ALA A 1 335 ? 15.145 -13.368 -20.794 1.00 24.63 335 ALA A O 1
ATOM 2573 N N . ALA A 1 336 ? 13.246 -13.747 -21.908 1.00 28.25 336 ALA A N 1
ATOM 2574 C CA . ALA A 1 336 ? 13.180 -12.391 -22.473 1.00 26.89 336 ALA A CA 1
ATOM 2575 C C . ALA A 1 336 ? 14.444 -12.058 -23.269 1.00 28.59 336 ALA A C 1
ATOM 2576 O O . ALA A 1 336 ? 14.764 -10.890 -23.482 1.00 27.03 336 ALA A O 1
ATOM 2578 N N . SER A 1 337 ? 15.114 -13.090 -23.808 1.00 27.35 337 SER A N 1
ATOM 2579 C CA . SER A 1 337 ? 16.418 -12.948 -24.442 1.00 27.41 337 SER A CA 1
ATOM 2580 C C . SER A 1 337 ? 16.303 -12.295 -25.820 1.00 24.22 337 SER A C 1
ATOM 2581 O O . SER A 1 337 ? 17.337 -11.968 -26.374 1.00 26.20 337 SER A O 1
ATOM 2584 N N . GLN A 1 338 ? 15.093 -12.089 -26.361 1.00 23.50 338 GLN A N 1
ATOM 2585 C CA . GLN A 1 338 ? 14.954 -11.437 -27.663 1.00 23.68 338 GLN A CA 1
ATOM 2586 C C . GLN A 1 338 ? 15.176 -9.912 -27.596 1.00 20.58 338 GLN A C 1
ATOM 2587 O O . GLN A 1 338 ? 15.240 -9.235 -28.640 1.00 19.13 338 GLN A O 1
ATOM 2593 N N . HIS A 1 339 ? 15.318 -9.318 -26.407 1.00 18.31 339 HIS A N 1
ATOM 2594 C CA . HIS A 1 339 ? 15.428 -7.861 -26.345 1.00 17.92 339 HIS A CA 1
ATOM 2595 C C . HIS A 1 339 ? 16.692 -7.382 -27.052 1.00 16.66 339 HIS A C 1
ATOM 2596 O O . HIS A 1 339 ? 17.675 -8.093 -27.212 1.00 18.48 339 HIS A O 1
ATOM 2603 N N 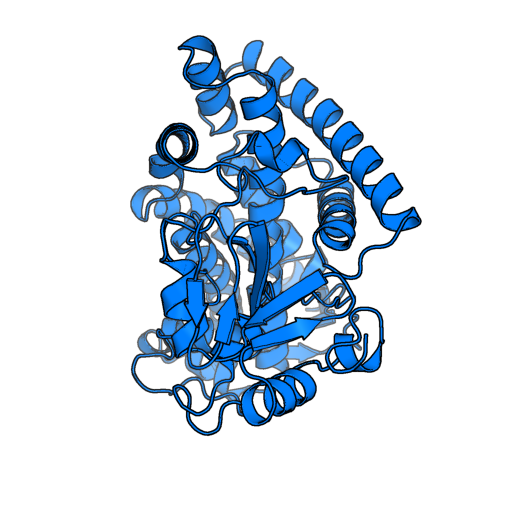. LEU A 1 340 ? 16.663 -6.106 -27.464 1.00 16.82 340 LEU A N 1
ATOM 2604 C CA . LEU A 1 340 ? 17.726 -5.493 -28.222 1.00 18.24 340 LEU A CA 1
ATOM 2605 C C . LEU A 1 340 ? 18.475 -4.447 -27.390 1.00 16.76 340 LEU A C 1
ATOM 2606 O O . LEU A 1 340 ? 19.075 -3.527 -27.949 1.00 16.52 340 LEU A O 1
ATOM 2611 N N . ALA A 1 341 ? 18.457 -4.533 -26.051 1.00 15.96 341 ALA A N 1
ATOM 2612 C CA . ALA A 1 341 ? 19.117 -3.505 -25.241 1.00 14.68 341 ALA A CA 1
ATOM 2613 C C . ALA A 1 341 ? 20.627 -3.399 -25.498 1.00 16.07 341 ALA A C 1
ATOM 2614 O O . ALA A 1 341 ? 21.174 -2.319 -25.292 1.00 15.23 341 ALA A O 1
ATOM 2616 N N . PHE A 1 342 ? 21.270 -4.491 -25.873 1.00 14.50 342 PHE A N 1
ATOM 2617 C CA . PHE A 1 342 ? 22.689 -4.496 -26.165 1.00 14.74 342 PHE A CA 1
ATOM 2618 C C . PHE A 1 342 ? 22.955 -4.236 -27.633 1.00 16.01 342 PHE A C 1
ATOM 2619 O O . PHE A 1 342 ? 24.051 -4.481 -28.092 1.00 16.35 342 PHE A O 1
ATOM 2627 N N . GLY A 1 343 ? 21.954 -3.816 -28.382 1.00 16.68 343 GLY A N 1
ATOM 2628 C CA . GLY A 1 343 ? 22.104 -3.676 -29.827 1.00 18.73 343 GLY A CA 1
ATOM 2629 C C . GLY A 1 343 ? 22.333 -5.018 -30.494 1.00 18.99 343 GLY A C 1
ATOM 2630 O O . GLY A 1 343 ? 22.075 -6.081 -29.925 1.00 21.23 343 GLY A O 1
ATOM 2631 N N . SER A 1 344 ? 22.815 -4.957 -31.735 1.00 17.20 344 SER A N 1
ATOM 2632 C CA . SER A 1 344 ? 23.098 -6.148 -32.497 1.00 19.06 344 SER A CA 1
ATOM 2633 C C . SER A 1 344 ? 23.946 -5.739 -33.703 1.00 19.37 344 SER A C 1
ATOM 2634 O O . SER A 1 344 ? 24.283 -4.574 -33.886 1.00 19.70 344 SER A O 1
ATOM 2637 N N . GLY A 1 345 ? 24.322 -6.698 -34.528 1.00 21.38 345 GLY A N 1
ATOM 2638 C CA . GLY A 1 345 ? 25.120 -6.350 -35.691 1.00 21.11 345 GLY A CA 1
ATOM 2639 C C . GLY A 1 345 ? 26.544 -5.974 -35.283 1.00 20.36 345 GLY A C 1
ATOM 2640 O O . GLY A 1 345 ? 27.051 -6.364 -34.208 1.00 20.15 345 GLY A O 1
ATOM 2641 N N . MET A 1 346 ? 27.221 -5.246 -36.189 1.00 19.88 346 MET A N 1
ATOM 2642 C CA . MET A 1 346 ? 28.648 -4.992 -36.067 1.00 19.70 346 MET A CA 1
ATOM 2643 C C . MET A 1 346 ? 28.989 -4.252 -34.760 1.00 17.09 346 MET A C 1
ATOM 2644 O O . MET A 1 346 ? 30.067 -4.453 -34.173 1.00 18.18 346 MET A O 1
ATOM 2649 N N . HIS A 1 347 ? 28.095 -3.355 -34.350 1.00 15.96 347 HIS A N 1
ATOM 2650 C CA . HIS A 1 347 ? 28.352 -2.501 -33.203 1.00 15.91 347 HIS A CA 1
ATOM 2651 C C . HIS A 1 347 ? 27.708 -3.047 -31.927 1.00 16.45 347 HIS A C 1
ATOM 2652 O O . HIS A 1 347 ? 27.747 -2.367 -30.918 1.00 17.70 347 HIS A O 1
ATOM 2659 N N . GLY A 1 348 ? 27.182 -4.273 -31.954 1.00 16.47 348 GLY A N 1
ATOM 2660 C CA . GLY A 1 348 ? 26.540 -4.870 -30.788 1.00 17.05 348 GLY A CA 1
ATOM 2661 C C . GLY A 1 348 ? 27.500 -4.879 -29.611 1.00 17.39 348 GLY A C 1
ATOM 2662 O O . GLY A 1 348 ? 28.710 -5.068 -29.766 1.00 17.46 348 GLY A O 1
ATOM 2663 N N . CYS A 1 349 ? 26.955 -4.542 -28.444 1.00 16.17 349 CYS A N 1
ATOM 2664 C CA . CYS A 1 349 ? 27.734 -4.183 -27.278 1.00 16.52 349 CYS A CA 1
ATOM 2665 C C . CYS A 1 349 ? 28.946 -5.099 -27.091 1.00 17.88 349 CYS A C 1
ATOM 2666 O O . CYS A 1 349 ? 28.821 -6.314 -26.945 1.00 18.26 349 CYS A O 1
ATOM 2669 N N . ALA A 1 350 ? 30.119 -4.475 -26.997 1.00 16.27 350 ALA A N 1
ATOM 2670 C CA . ALA A 1 350 ? 31.352 -5.203 -26.769 1.00 16.16 350 ALA A CA 1
ATOM 2671 C C . ALA A 1 350 ? 31.495 -5.622 -25.311 1.00 17.32 350 ALA A C 1
ATOM 2672 O O . ALA A 1 350 ? 32.356 -6.448 -24.990 1.00 20.37 350 ALA A O 1
ATOM 2674 N N . GLY A 1 351 ? 30.652 -5.061 -24.448 1.00 16.02 351 GLY A N 1
ATOM 2675 C CA . GLY A 1 351 ? 30.790 -5.230 -22.996 1.00 15.87 351 GLY A CA 1
ATOM 2676 C C . GLY A 1 351 ? 29.704 -6.098 -22.387 1.00 17.71 351 GLY A C 1
ATOM 2677 O O . GLY A 1 351 ? 29.595 -6.168 -21.168 1.00 17.48 351 GLY A O 1
ATOM 2678 N N . GLN A 1 352 ? 28.874 -6.747 -23.216 1.00 15.13 352 GLN A N 1
ATOM 2679 C CA . GLN A 1 352 ? 27.683 -7.435 -22.722 1.00 16.98 352 GLN A CA 1
ATOM 2680 C C . GLN A 1 352 ? 28.009 -8.466 -21.621 1.00 16.95 352 GLN A C 1
ATOM 2681 O O . GLN A 1 352 ? 27.275 -8.572 -20.624 1.00 15.49 352 GLN A O 1
ATOM 2687 N N . VAL A 1 353 ? 29.065 -9.262 -21.830 1.00 17.91 353 VAL A N 1
ATOM 2688 C CA . VAL A 1 353 ? 29.415 -10.291 -20.862 1.00 16.67 353 VAL A CA 1
ATOM 2689 C C . VAL A 1 353 ? 29.805 -9.631 -19.543 1.00 15.60 353 VAL A C 1
ATOM 2690 O O . VAL A 1 353 ? 29.375 -10.090 -18.463 1.00 16.48 353 VAL A O 1
ATOM 2694 N N . LEU A 1 354 ? 30.622 -8.576 -19.618 1.00 16.15 354 LEU A N 1
ATOM 2695 C CA . LEU A 1 354 ? 30.988 -7.866 -18.384 1.00 15.72 354 LEU A CA 1
ATOM 2696 C C . LEU A 1 354 ? 29.769 -7.232 -17.717 1.00 14.61 354 LEU A C 1
ATOM 2697 O O . LEU A 1 354 ? 29.635 -7.247 -16.475 1.00 15.07 354 LEU A O 1
ATOM 2702 N N . ALA A 1 355 ? 28.885 -6.583 -18.493 1.00 14.38 355 ALA A N 1
ATOM 2703 C CA . ALA A 1 355 ? 27.733 -5.902 -17.908 1.00 16.12 355 ALA A CA 1
ATOM 2704 C C . ALA A 1 355 ? 26.841 -6.881 -17.156 1.00 17.89 355 ALA A C 1
ATOM 2705 O O . ALA A 1 355 ? 26.351 -6.614 -16.052 1.00 15.59 355 ALA A O 1
ATOM 2707 N N . ARG A 1 356 ? 26.594 -8.041 -17.764 1.00 16.53 356 ARG A N 1
ATOM 2708 C CA . ARG A 1 356 ? 25.697 -9.012 -17.140 1.00 17.14 356 ARG A CA 1
ATOM 2709 C C . ARG A 1 356 ? 26.346 -9.561 -15.869 1.00 15.54 356 ARG A C 1
ATOM 2710 O O . ARG A 1 356 ? 25.665 -9.772 -14.850 1.00 16.72 356 ARG A O 1
ATOM 2718 N N . ALA A 1 357 ? 27.673 -9.734 -15.902 1.00 15.06 357 ALA A N 1
ATOM 2719 C CA . ALA A 1 357 ? 28.425 -10.160 -14.729 1.00 16.76 357 ALA A CA 1
ATOM 2720 C C . ALA A 1 357 ? 28.354 -9.145 -13.600 1.00 15.95 357 ALA A C 1
ATOM 2721 O O . ALA A 1 357 ? 28.120 -9.512 -12.454 1.00 17.19 357 ALA A O 1
ATOM 2723 N N . GLU A 1 358 ? 28.565 -7.872 -13.907 1.00 16.08 358 GLU A N 1
ATOM 2724 C CA . GLU A 1 358 ? 28.564 -6.814 -12.901 1.00 16.66 358 GLU A CA 1
ATOM 2725 C C . GLU A 1 358 ? 27.199 -6.752 -12.236 1.00 16.86 358 GLU A C 1
ATOM 2726 O O . GLU A 1 358 ? 27.087 -6.610 -11.008 1.00 16.78 358 GLU A O 1
ATOM 2732 N N . ALA A 1 359 ? 26.136 -6.796 -13.047 1.00 15.00 359 ALA A N 1
ATOM 2733 C CA . ALA A 1 359 ? 24.802 -6.677 -12.478 1.00 15.05 359 ALA A CA 1
ATOM 2734 C C . ALA A 1 359 ? 24.534 -7.893 -11.585 1.00 16.27 359 ALA A C 1
ATOM 2735 O O . ALA A 1 359 ? 23.991 -7.750 -10.486 1.00 16.56 359 ALA A O 1
ATOM 2737 N N . ASP A 1 360 ? 24.868 -9.082 -12.071 1.00 15.84 360 ASP A N 1
ATOM 2738 C CA . ASP A 1 360 ? 24.642 -10.319 -11.329 1.00 17.92 360 ASP A CA 1
ATOM 2739 C C . ASP A 1 360 ? 25.372 -10.267 -9.986 1.00 16.34 360 ASP A C 1
ATOM 2740 O O . ASP A 1 360 ? 24.876 -10.744 -8.957 1.00 16.37 360 ASP A O 1
ATOM 2745 N N . ILE A 1 361 ? 26.581 -9.717 -9.994 1.00 15.50 361 ILE A N 1
ATOM 2746 C CA . ILE A 1 361 ? 27.367 -9.642 -8.767 1.00 17.15 361 ILE A CA 1
ATOM 2747 C C . ILE A 1 361 ? 26.648 -8.752 -7.755 1.00 17.03 361 ILE A C 1
ATOM 2748 O O . ILE A 1 361 ? 26.537 -9.095 -6.576 1.00 17.20 361 ILE A O 1
ATOM 2753 N N . VAL A 1 362 ? 26.182 -7.568 -8.191 1.00 16.03 362 VAL A N 1
ATOM 2754 C CA . VAL A 1 362 ? 25.457 -6.714 -7.264 1.00 15.75 362 VAL A CA 1
ATOM 2755 C C . VAL A 1 362 ? 24.212 -7.424 -6.720 1.00 15.41 362 VAL A C 1
ATOM 2756 O O . VAL A 1 362 ? 23.952 -7.445 -5.517 1.00 16.13 362 VAL A O 1
ATOM 2760 N N . PHE A 1 363 ? 23.380 -7.947 -7.612 1.00 15.30 363 PHE A N 1
ATOM 2761 C CA . PHE A 1 363 ? 22.111 -8.499 -7.159 1.00 16.57 363 PHE A CA 1
ATOM 2762 C C . PHE A 1 363 ? 22.345 -9.716 -6.259 1.00 16.10 363 PHE A C 1
ATOM 2763 O O . PHE A 1 363 ? 21.666 -9.830 -5.237 1.00 17.27 363 PHE A O 1
ATOM 2771 N N . SER A 1 364 ? 23.250 -10.635 -6.662 1.00 17.48 364 SER A N 1
ATOM 2772 C CA . SER A 1 364 ? 23.558 -11.816 -5.849 1.00 17.17 364 SER A CA 1
ATOM 2773 C C . SER A 1 364 ? 24.166 -11.430 -4.499 1.00 19.40 364 SER A C 1
ATOM 2774 O O . SER A 1 364 ? 23.851 -12.082 -3.495 1.00 20.47 364 SER A O 1
ATOM 2777 N N . SER A 1 365 ? 25.034 -10.418 -4.452 1.00 17.04 365 SER A N 1
ATOM 2778 C CA . SER A 1 365 ? 25.644 -9.993 -3.195 1.00 18.56 365 SER A CA 1
ATOM 2779 C C . SER A 1 365 ? 24.554 -9.495 -2.256 1.00 19.69 365 SER A C 1
ATOM 2780 O O . SER A 1 365 ? 24.560 -9.825 -1.074 1.00 19.43 365 SER A O 1
ATOM 2783 N N . ILE A 1 366 ? 23.616 -8.703 -2.781 1.00 17.36 366 ILE A N 1
ATOM 2784 C CA . ILE A 1 366 ? 22.538 -8.177 -1.978 1.00 18.27 366 ILE A CA 1
ATOM 2785 C C . ILE A 1 366 ? 21.688 -9.323 -1.427 1.00 18.48 366 ILE A C 1
ATOM 2786 O O . ILE A 1 366 ? 21.421 -9.377 -0.209 1.00 19.98 366 ILE A O 1
ATOM 2791 N N . VAL A 1 367 ? 21.166 -10.195 -2.293 1.00 18.54 367 VAL A N 1
ATOM 2792 C CA . VAL A 1 367 ? 20.156 -11.158 -1.837 1.00 19.45 367 VAL A CA 1
ATOM 2793 C C . VAL A 1 367 ? 20.771 -12.286 -1.001 1.00 21.93 367 VAL A C 1
ATOM 2794 O O . VAL A 1 367 ? 20.051 -12.981 -0.285 1.00 23.90 367 VAL A O 1
ATOM 2798 N N . ASN A 1 368 ? 22.081 -12.523 -1.114 1.00 21.50 368 ASN A N 1
ATOM 2799 C CA . ASN A 1 368 ? 22.710 -13.549 -0.311 1.00 24.48 368 ASN A CA 1
ATOM 2800 C C . ASN A 1 368 ? 23.090 -12.992 1.057 1.00 27.01 368 ASN A C 1
ATOM 2801 O O . ASN A 1 368 ? 23.461 -13.776 1.936 1.00 29.16 368 ASN A O 1
ATOM 2806 N N . ARG A 1 369 ? 23.047 -11.666 1.253 1.00 23.34 369 ARG A N 1
ATOM 2807 C CA . ARG A 1 369 ? 23.499 -11.112 2.532 1.00 24.52 369 ARG A CA 1
ATOM 2808 C C . ARG A 1 369 ? 22.386 -10.489 3.367 1.00 23.92 369 ARG A C 1
ATOM 2809 O O . ARG A 1 369 ? 22.556 -10.382 4.574 1.00 25.46 369 ARG A O 1
ATOM 2817 N N . PHE A 1 370 ? 21.290 -10.057 2.745 1.00 20.77 370 PHE A N 1
ATOM 2818 C CA . PHE A 1 370 ? 20.235 -9.314 3.400 1.00 21.15 370 PHE A CA 1
ATOM 2819 C C . PHE A 1 370 ? 18.905 -10.015 3.173 1.00 21.68 370 PHE A C 1
ATOM 2820 O O . PHE A 1 370 ? 18.768 -10.831 2.257 1.00 22.67 370 PHE A O 1
ATOM 2828 N N . SER A 1 371 ? 17.933 -9.711 4.031 1.00 20.52 371 SER A N 1
ATOM 2829 C CA . SER A 1 371 ? 16.606 -10.285 3.924 1.00 21.83 371 SER A CA 1
ATOM 2830 C C . SER A 1 371 ? 15.727 -9.485 2.976 1.00 22.53 371 SER A C 1
ATOM 2831 O O . SER A 1 371 ? 14.722 -9.980 2.482 1.00 25.10 371 SER A O 1
ATOM 2834 N N . GLY A 1 372 ? 16.039 -8.198 2.812 1.00 21.81 372 GLY A N 1
ATOM 2835 C CA . GLY A 1 372 ? 15.241 -7.359 1.935 1.00 21.65 372 GLY A CA 1
ATOM 2836 C C . GLY A 1 372 ? 15.914 -6.011 1.733 1.00 20.96 372 GLY A C 1
ATOM 2837 O O . GLY A 1 372 ? 16.921 -5.698 2.369 1.00 20.10 372 GLY A O 1
ATOM 2838 N N . VAL A 1 373 ? 15.358 -5.235 0.802 1.00 19.79 373 VAL A N 1
ATOM 2839 C CA . VAL A 1 373 ? 15.812 -3.872 0.562 1.00 22.88 373 VAL A CA 1
ATOM 2840 C C . VAL A 1 373 ? 14.551 -3.044 0.378 1.00 21.83 373 VAL A C 1
ATOM 2841 O O . VAL A 1 373 ? 13.595 -3.509 -0.233 1.00 24.20 373 VAL A O 1
ATOM 2845 N N . GLU A 1 374 ? 14.549 -1.844 0.934 1.00 20.72 374 GLU A N 1
ATOM 2846 C CA . GLU A 1 374 ? 13.413 -0.961 0.821 1.00 22.64 374 GLU A CA 1
ATOM 2847 C C . GLU A 1 374 ? 13.908 0.443 0.474 1.00 21.07 374 GLU A C 1
ATOM 2848 O O . GLU A 1 374 ? 15.065 0.774 0.702 1.00 20.20 374 GLU A O 1
ATOM 2854 N N . LEU A 1 375 ? 13.008 1.287 -0.060 1.00 19.90 375 LEU A N 1
ATOM 2855 C CA . LEU A 1 375 ? 13.336 2.688 -0.288 1.00 23.22 375 LEU A CA 1
ATOM 2856 C C . LEU A 1 375 ? 13.385 3.432 1.035 1.00 23.65 375 LEU A C 1
ATOM 2857 O O . LEU A 1 375 ? 12.543 3.196 1.911 1.00 25.20 375 LEU A O 1
ATOM 2862 N N . ALA A 1 376 ? 14.387 4.286 1.172 1.00 22.10 376 ALA A N 1
ATOM 2863 C CA . ALA A 1 376 ? 14.607 5.068 2.374 1.00 23.69 376 ALA A CA 1
ATOM 2864 C C . ALA A 1 376 ? 14.425 6.545 2.079 1.00 27.59 376 ALA A C 1
ATOM 2865 O O . ALA A 1 376 ? 14.746 7.392 2.891 1.00 37.24 376 ALA A O 1
ATOM 2867 N N . GLY A 1 377 ? 13.886 6.839 0.912 1.00 26.88 377 GLY A N 1
ATOM 2868 C CA . GLY A 1 377 ? 13.639 8.194 0.464 1.00 24.24 377 GLY A CA 1
ATOM 2869 C C . GLY A 1 377 ? 13.135 8.142 -0.975 1.00 24.07 377 GLY A C 1
ATOM 2870 O O . GLY A 1 377 ? 12.940 7.076 -1.534 1.00 26.94 377 GLY A O 1
ATOM 2871 N N . GLU A 1 378 ? 12.936 9.312 -1.577 1.00 26.62 378 GLU A N 1
ATOM 2872 C CA . GLU A 1 378 ? 12.443 9.430 -2.936 1.00 27.40 378 GLU A CA 1
ATOM 2873 C C . GLU A 1 378 ? 13.637 9.358 -3.902 1.00 22.32 378 GLU A C 1
ATOM 2874 O O . GLU A 1 378 ? 14.606 10.082 -3.735 1.00 22.67 378 GLU A O 1
ATOM 2880 N N . PRO A 1 379 ? 13.633 8.457 -4.900 1.00 21.80 379 PRO A N 1
ATOM 2881 C CA . PRO A 1 379 ? 14.694 8.463 -5.907 1.00 20.75 379 PRO A CA 1
ATOM 2882 C C . PRO A 1 379 ? 14.662 9.772 -6.682 1.00 19.95 379 PRO A C 1
ATOM 2883 O O . PRO A 1 379 ? 13.640 10.456 -6.693 1.00 19.53 379 PRO A O 1
ATOM 2887 N N . ALA A 1 380 ? 15.783 10.112 -7.331 1.00 18.50 380 ALA A N 1
ATOM 2888 C CA . ALA A 1 380 ? 15.878 11.261 -8.221 1.00 19.00 380 ALA A CA 1
ATOM 2889 C C . ALA A 1 380 ? 16.314 10.730 -9.581 1.00 18.09 380 ALA A C 1
ATOM 2890 O O . ALA A 1 380 ? 17.030 9.720 -9.642 1.00 16.78 380 ALA A O 1
ATOM 2892 N N . TYR A 1 381 ? 15.854 11.447 -10.604 1.00 16.66 381 TYR A N 1
ATOM 2893 C CA . TYR A 1 381 ? 15.992 11.066 -12.000 1.00 16.22 381 TYR A CA 1
ATOM 2894 C C . TYR A 1 381 ? 16.585 12.208 -12.822 1.00 17.23 381 TYR A C 1
ATOM 2895 O O . TYR A 1 381 ? 16.447 13.378 -12.500 1.00 18.35 381 TYR A O 1
ATOM 2904 N N . ALA A 1 382 ? 17.142 11.855 -13.980 1.00 16.47 382 ALA A N 1
ATOM 2905 C CA . ALA A 1 382 ? 17.603 12.828 -14.965 1.00 16.47 382 ALA A CA 1
ATOM 2906 C C . ALA A 1 382 ? 17.454 12.215 -16.348 1.00 16.48 382 ALA A C 1
ATOM 2907 O O . ALA A 1 382 ? 18.346 12.219 -17.183 1.00 16.59 382 ALA A O 1
ATOM 2909 N N . HIS A 1 383 ? 16.269 11.690 -16.609 1.00 15.07 383 HIS A N 1
ATOM 2910 C CA . HIS A 1 383 ? 16.030 11.006 -17.862 1.00 14.81 383 HIS A CA 1
ATOM 2911 C C . HIS A 1 383 ? 16.110 11.976 -19.036 1.00 15.17 383 HIS A C 1
ATOM 2912 O O . HIS A 1 383 ? 15.679 13.122 -18.939 1.00 15.49 383 HIS A O 1
ATOM 2919 N N . THR A 1 384 ? 16.592 11.461 -20.165 1.00 15.02 384 THR A N 1
ATOM 2920 C CA . THR A 1 384 ? 16.489 12.198 -21.409 1.00 17.07 384 THR A CA 1
ATOM 2921 C C . THR A 1 384 ? 15.806 11.348 -22.456 1.00 15.89 384 THR A C 1
ATOM 2922 O O . THR A 1 384 ? 15.557 10.181 -22.224 1.00 17.24 384 THR A O 1
ATOM 2926 N N . GLU A 1 385 ? 15.695 11.884 -23.671 1.00 16.51 385 GLU A N 1
ATOM 2927 C CA . GLU A 1 385 ? 15.215 11.110 -24.811 1.00 16.48 385 GLU A CA 1
ATOM 2928 C C . GLU A 1 385 ? 16.145 9.968 -25.186 1.00 18.40 385 GLU A C 1
ATOM 2929 O O . GLU A 1 385 ? 15.723 9.057 -25.917 1.00 18.88 385 GLU A O 1
ATOM 2935 N N . PHE A 1 386 ? 17.395 10.001 -24.697 1.00 16.52 386 PHE A N 1
ATOM 2936 C CA . PHE A 1 386 ? 18.389 9.021 -25.071 1.00 16.32 386 PHE A CA 1
ATOM 2937 C C . PHE A 1 386 ? 18.751 8.126 -23.879 1.00 17.02 386 PHE A C 1
ATOM 2938 O O . PHE A 1 386 ? 18.921 6.927 -24.067 1.00 16.55 386 PHE A O 1
ATOM 2946 N N . LEU A 1 387 ? 18.884 8.728 -22.696 1.00 17.76 387 LEU A N 1
ATOM 2947 C CA . LEU A 1 387 ? 19.379 7.947 -21.536 1.00 17.78 387 LEU A CA 1
ATOM 2948 C C . LEU A 1 387 ? 18.393 7.886 -20.374 1.00 18.18 387 LEU A C 1
ATOM 2949 O O . LEU A 1 387 ? 17.944 8.926 -19.937 1.00 18.35 387 LEU A O 1
ATOM 2954 N N . ARG A 1 388 ? 18.136 6.680 -19.884 1.00 16.20 388 ARG A N 1
ATOM 2955 C CA . ARG A 1 388 ? 17.352 6.558 -18.637 1.00 16.10 388 ARG A CA 1
ATOM 2956 C C . ARG A 1 388 ? 18.369 6.767 -17.513 1.00 16.20 388 ARG A C 1
ATOM 2957 O O . ARG A 1 388 ? 19.429 6.140 -17.562 1.00 17.37 388 ARG A O 1
ATOM 2965 N N . THR A 1 389 ? 18.041 7.618 -16.554 1.00 14.76 389 THR A N 1
ATOM 2966 C CA . THR A 1 389 ? 19.035 7.972 -15.529 1.00 16.00 389 THR A CA 1
ATOM 2967 C C . THR A 1 389 ? 18.441 8.101 -14.131 1.00 15.42 389 THR A C 1
ATOM 2968 O O . THR A 1 389 ? 17.570 8.938 -13.954 1.00 17.03 389 THR A O 1
ATOM 2972 N N . ILE A 1 390 ? 18.851 7.220 -13.229 1.00 15.27 390 ILE A N 1
ATOM 2973 C CA . ILE A 1 390 ? 18.560 7.347 -11.807 1.00 15.27 390 ILE A CA 1
ATOM 2974 C C . ILE A 1 390 ? 19.785 7.991 -11.170 1.00 15.86 390 ILE A C 1
ATOM 2975 O O . ILE A 1 390 ? 20.866 7.395 -11.140 1.00 17.16 390 ILE A O 1
ATOM 2980 N N . THR A 1 391 ? 19.623 9.210 -10.652 1.00 15.35 391 THR A N 1
ATOM 2981 C CA . THR A 1 391 ? 20.751 9.944 -10.100 1.00 16.20 391 THR A CA 1
ATOM 2982 C C . THR A 1 391 ? 20.980 9.652 -8.623 1.00 16.57 391 THR A C 1
ATOM 2983 O O . THR A 1 391 ? 22.111 9.748 -8.181 1.00 18.24 391 THR A O 1
ATOM 2987 N N . HIS A 1 392 ? 19.943 9.258 -7.915 1.00 16.97 392 HIS A N 1
ATOM 2988 C CA . HIS A 1 392 ? 20.030 9.003 -6.476 1.00 18.84 392 HIS A CA 1
ATOM 2989 C C . HIS A 1 392 ? 18.969 7.985 -6.119 1.00 15.63 392 HIS A C 1
ATOM 2990 O O . HIS A 1 392 ? 17.831 8.030 -6.604 1.00 16.08 392 HIS A O 1
ATOM 2997 N N . LEU A 1 393 ? 19.399 6.985 -5.362 1.00 17.09 393 LEU A N 1
ATOM 2998 C CA . LEU A 1 393 ? 18.555 5.858 -5.047 1.00 17.08 393 LEU A CA 1
ATOM 2999 C C . LEU A 1 393 ? 18.777 5.496 -3.591 1.00 16.16 393 LEU A C 1
ATOM 3000 O O . LEU A 1 393 ? 19.512 4.567 -3.267 1.00 16.80 393 LEU A O 1
ATOM 3005 N N . PRO A 1 394 ? 18.059 6.201 -2.701 1.00 17.51 394 PRO A N 1
ATOM 3006 C CA . PRO A 1 394 ? 18.254 5.976 -1.264 1.00 17.96 394 PRO A CA 1
ATOM 3007 C C . PRO A 1 394 ? 17.517 4.739 -0.782 1.00 15.73 394 PRO A C 1
ATOM 3008 O O . PRO A 1 394 ? 16.290 4.683 -0.886 1.00 19.48 394 PRO A O 1
ATOM 3012 N N . VAL A 1 395 ? 18.277 3.756 -0.250 1.00 16.83 395 VAL A N 1
ATOM 3013 C CA . VAL A 1 395 ? 17.717 2.496 0.170 1.00 16.75 395 VAL A CA 1
ATOM 3014 C C . VAL A 1 395 ? 18.176 2.171 1.597 1.00 18.10 395 VAL A C 1
ATOM 3015 O O . VAL A 1 395 ? 19.138 2.740 2.093 1.00 19.87 395 VAL A O 1
ATOM 3019 N N . ARG A 1 396 ? 17.446 1.218 2.183 1.00 19.63 396 ARG A N 1
ATOM 3020 C CA . ARG A 1 396 ? 17.795 0.604 3.459 1.00 20.85 396 ARG A CA 1
ATOM 3021 C C . ARG A 1 396 ? 17.747 -0.907 3.317 1.00 20.22 396 ARG A C 1
ATOM 3022 O O . ARG A 1 396 ? 16.759 -1.470 2.849 1.00 20.78 396 ARG A O 1
ATOM 3030 N N . PHE A 1 397 ? 18.812 -1.579 3.751 1.00 21.34 397 PHE A N 1
ATOM 3031 C CA . PHE A 1 397 ? 18.846 -3.030 3.703 1.00 22.06 397 PHE A CA 1
ATOM 3032 C C . PHE A 1 397 ? 18.498 -3.553 5.091 1.00 26.11 397 PHE A C 1
ATOM 3033 O O . PHE A 1 397 ? 18.848 -2.887 6.068 1.00 28.79 397 PHE A O 1
ATOM 3041 N N . ARG A 1 398 ? 17.940 -4.769 5.156 1.00 29.34 398 ARG A N 1
ATOM 3042 C CA . ARG A 1 398 ? 17.699 -5.415 6.445 1.00 31.25 398 ARG A CA 1
ATOM 3043 C C . ARG A 1 398 ? 17.964 -6.929 6.403 1.00 38.86 398 ARG A C 1
ATOM 3044 O O . ARG A 1 398 ? 18.086 -7.469 5.303 1.00 29.82 398 ARG A O 1
#

B-factor: mean 22.65, std 8.45, range [13.1, 85.05]

Secondary structure (DSSP, 8-state):
-TTS-TT-HHHHH--HHHHHHHHHH-SEEEETTTEEEE--HHHHHHHHT-TT-BSTTS--GGGGGGGGSGGG--TTHHHHHHHHHGGGSSHHHHHHHHHHHHHHHHHHHHHHHHTTSEEETIIIIIIHHHHHHHHHHHT-----HHHHHHHHHHHHHHHSTT--HHHHHHHHHHHHHHHHHHHHHHHHHHHS--SSHHHHHHHHHHTTSS-HHHHHHHHHHHHHHTTHHHHHHHHHHHHHHHH-HHHHHHHHH-GGGHHHHHHHHHHHT-SB--EEEE-SS-EEETTEEEPTT-EEEE-HHHHTT-TTTSSSTTS--TT-GGGGTT--TT--GGGS-TTHHHHHHHHHHHHHHHHHH-S-EEESS--EE---SSB--EEE-EEEE-